Protein 3AOF (pdb70)

Nearest PDB structures (foldseek):
  3aof-assembly2_B  TM=1.000E+00  e=3.123E-62  Thermotoga maritima MSB8
  3azr-assembly2_B  TM=1.000E+00  e=1.179E-60  Thermotoga maritima MSB8
  3mmu-assembly1_A  TM=9.965E-01  e=1.047E-60  Thermotoga maritima
  3amg-assembly1_A  TM=9.993E-01  e=3.797E-58  Thermotoga maritima MSB8
  6ujf-assembly1_A  TM=9.738E-01  e=8.597E-37  Clostridioides difficile

CATH classification: 3.20.20.80

Foldseek 3Di:
DQLVLQLLQFEEFEPPLAQQPLHGCPSNDHDDLCVLVLRVVLPHQAYEYEHQQQSQFDPDPPRHGHDVVVVVVVVNCVSNVVSNHQYEYEHEPPPVCLAPVPSCLNNLLSVLLVVLQSCQPPDQSYEYESYAAREHNCDQVVLQVSVVSSVVSNCVRHPRHEYEYAGYNRGALPRLVSHDDDPVDDRYAYEGADEPVVLQQCQPPPVDPPSVVSQAPADDDPVSLVVVLVSVVVVLVSCVVNVHAYENEEYFGFPSHDPVRRLNVLLSVQVSCVVSVGHYYYPHDDHRRHQAPPVVRDGVVSNSVSRD/DQLVLQLQQAEAFEPPLAQQPLHGCPSNDHDDLCVLVVRVVLPGQAYEYEHQQQSQFDPDPVRHGHPVVLVVVVVNCVSNVVSNHQYEYEHECPPVCLVPVPVCLNSLLSVLLVVLQSCQPPDQSYEYERYAAREHNCDQVVLLVSVVSSVVSNCVRHPRHEYEYAGYNRGALPRLVSHDDDPPDDRYAYEGADEPVVLQQCQPPPPDPPNVVSQPDAADDPVNLVVVLVSVVVVLVSCVVVVHAYEHAEYFGFPSHDPVRRLNVLLSVQVSCVVSVGHYYYHHDDHRRHQAPPVVGDGVVSNSVSRD

Radius of gyration: 27.03 Å; Cα contacts (8 Å, |Δi|>4): 1223; chains: 2; bounding box: 67×54×76 Å

Secondary structure (DSSP, 8-state):
-HHHHHHHH-EEEE--SSTTSSSTTTTS----THHHHHHHHHT-SEEEE---GGGGB-SSTT-PBPHHHHHHHHHHHHHHHHTT-EEEEE----HHHHH-HHHHHHHHHHHHHHHHHHHTTS-TTEEEE--SS--TTS-HHHHHHHHHHHHHHHHHH-SSS-EEE--SGGGSSTTGGG----TT--SEEEEEE---SHHHHTTT-TTSTTGGGGTT-----HHHHHHHHHHHHHHHHHHHHHT--EEEEE----TTS-HHHHHHHHHHHHHHHHHTT-EEEES-SSSTT-SEETTTTEE-HHHHHHH-/-HHHHHHHH-EEEE--SSTTSSSTTTTS----TTHHHHHHHHT--EEEE---GGGGB-SSTT-PBPHHHHHHHHHHHHHHHHTT-EEEEE----HHHHH-HHHHHHHHHHHHHHHHHHHTTS-TTEEEE--S---TTS-HHHHHHHHHHHHHHHHTT-SSSPEEE--SGGGSSTTGGG----TT--SEEEEEEE--SHHHHTTT-TTSTTGGGGTT-----HHHHHHHHHHHHHHHHHHHHHT--EEEEEE---TTS-HHHHHHHHHHHHHHHHHTT-EEEES-SSSTT-SEETTTTEE-HHHHHHH-

InterPro domains:
  IPR001547 Glycoside hydrolase, family 5 [PF00150] (28-289)
  IPR017853 Glycoside hydrolase superfamily [SSF51445] (9-310)
  IPR018087 Glycoside hydrolase, family 5, conserved site [PS00659] (129-138)
  IPR050386 Glycosyl Hydrolase 5 (Cellulase A) [PTHR31297] (11-303)

Organism: Thermotoga maritima (strain ATCC 43589 / DSM 3109 / JCM 10099 / NBRC 100826 / MSB8) (NCBI:txid243274)

Sequence (616 aa):
DPFERNKILGRGINIGNALEAPNEGDWGVVIKDEFFDIIKEAGFSHVRIPIRWSTHAYAFPPYKIMDRFFKRVDEVINGALKRGLAVVINIHHYEELMNDPEEHKERFLALWKQIADRYKDYPETLFFEILNAPHGNLTPEKWNELLEEALKVIRSIDKKHTIIIGTAEWGGISALEKLSVPKWEKNSIVTIHYYNPFEFTHQGAEWVEGSEKWLGRKWGSPDDQKHLIEEFNFIEEWSKKNKRPIYIGEFGAYRKADLESRIKWTSFVVREMEKRRWSLAYWEFCSGFGVYDTLRKTWNKDLLEALIDPFERNKILGRGINIGNALEAPNEGDWGVVIKDEFFDIIKEAGFSHVRIPIRWSTHAYAFPPYKIMDRFFKRVDEVINGALKRGLAVVINIHHYEELMNDPEEHKERFLALWKQIADRYKDYPETLFFEILNAPHGNLTPEKWNELLEEALKVIRSIDKKHTIIIGTAEWGGISALEKLSVPKWEKNSIVTIHYYNPFEFTHQGAEWVEGSEKWLGRKWGSPDDQKHLIEEFNFIEEWSKKNKRPIYIGEFGAYRKADLESRIKWTSFVVREMEKRRWSLAYWEFCSGFGVYDTLRKTWNKDLLEALI

B-factor: mean 15.95, std 9.9, range [4.57, 65.63]

Structure (mmCIF, N/CA/C/O backbone):
data_3AOF
#
_entry.id   3AOF
#
_cell.length_a   62.696
_cell.length_b   77.946
_cell.length_c   62.959
_cell.angle_alpha   90.00
_cell.angle_beta   97.16
_cell.angle_gamma   90.00
#
_symmetry.space_group_name_H-M   'P 1 21 1'
#
loop_
_entity.id
_entity.type
_entity.pdbx_description
1 polymer Endoglucanase
2 branched beta-D-mannopyranose-(1-4)-beta-D-mannopyranose-(1-4)-beta-D-mannopyranose
3 water water
#
loop_
_atom_site.group_PDB
_atom_site.id
_atom_site.type_symbol
_atom_site.label_atom_id
_atom_site.label_alt_id
_atom_site.label_comp_id
_atom_site.label_asym_id
_atom_site.label_entity_id
_atom_site.label_seq_id
_atom_site.pdbx_PDB_ins_code
_atom_site.Cartn_x
_atom_site.Cartn_y
_atom_site.Cartn_z
_atom_site.occupancy
_atom_site.B_iso_or_equiv
_atom_site.auth_seq_id
_atom_site.auth_comp_id
_atom_site.auth_asym_id
_atom_site.auth_atom_id
_atom_site.pdbx_PDB_model_num
ATOM 1 N N . ASP A 1 4 ? -28.262 -20.681 -34.052 1.00 21.95 4 ASP A N 1
ATOM 2 C CA . ASP A 1 4 ? -27.498 -20.364 -35.255 1.00 21.09 4 ASP A CA 1
ATOM 3 C C . ASP A 1 4 ? -26.442 -19.310 -34.944 1.00 14.45 4 ASP A C 1
ATOM 4 O O . ASP A 1 4 ? -26.772 -18.146 -34.727 1.00 16.16 4 ASP A O 1
ATOM 9 N N . PRO A 1 5 ? -25.162 -19.715 -34.920 1.00 15.16 5 PRO A N 1
ATOM 10 C CA . PRO A 1 5 ? -24.114 -18.750 -34.568 1.00 13.25 5 PRO A CA 1
ATOM 11 C C . PRO A 1 5 ? -24.004 -17.604 -35.571 1.00 12.08 5 PRO A C 1
ATOM 12 O O . PRO A 1 5 ? -23.525 -16.533 -35.205 1.00 11.66 5 PRO A O 1
ATOM 16 N N . PHE A 1 6 ? -24.438 -17.813 -36.810 1.00 11.56 6 PHE A N 1
ATOM 17 C CA . PHE A 1 6 ? -24.454 -16.719 -37.773 1.00 13.01 6 PHE A CA 1
ATOM 18 C C . PHE A 1 6 ? -25.531 -15.702 -37.412 1.00 11.51 6 PHE A C 1
ATOM 19 O O . PHE A 1 6 ? -25.359 -14.500 -37.611 1.00 12.52 6 PHE A O 1
ATOM 27 N N . GLU A 1 7 ? -26.638 -16.185 -36.858 1.00 12.58 7 GLU A N 1
ATOM 28 C CA . GLU A 1 7 ? -27.679 -15.291 -36.371 1.00 12.77 7 GLU A CA 1
ATOM 29 C C . GLU A 1 7 ? -27.187 -14.540 -35.136 1.00 11.05 7 GLU A C 1
ATOM 30 O O . GLU A 1 7 ? -27.447 -13.348 -34.972 1.00 12.47 7 GLU A O 1
ATOM 36 N N . ARG A 1 8 ? -26.464 -15.243 -34.274 1.00 10.14 8 ARG A N 1
ATOM 37 C CA . ARG A 1 8 ? -25.858 -14.612 -33.108 1.00 11.72 8 ARG A CA 1
ATOM 38 C C . ARG A 1 8 ? -24.843 -13.539 -33.523 1.00 9.50 8 ARG A C 1
ATOM 39 O O . ARG A 1 8 ? -24.759 -12.482 -32.899 1.00 11.13 8 ARG A O 1
ATOM 47 N N . ASN A 1 9 ? -24.105 -13.798 -34.599 1.00 10.31 9 ASN A N 1
ATOM 48 C CA . ASN A 1 9 ? -23.127 -12.834 -35.099 1.00 10.88 9 ASN A CA 1
ATOM 49 C C . ASN A 1 9 ? -23.799 -11.569 -35.612 1.00 10.33 9 ASN A C 1
ATOM 50 O O . ASN A 1 9 ? -23.287 -10.458 -35.447 1.00 11.66 9 ASN A O 1
ATOM 55 N N . LYS A 1 10 ? -24.954 -11.744 -36.241 1.00 11.80 10 LYS A N 1
ATOM 56 C CA . LYS A 1 10 ? -25.756 -10.626 -36.710 1.00 12.18 10 LYS A CA 1
ATOM 57 C C . LYS A 1 10 ? -26.264 -9.785 -35.540 1.00 10.46 10 LYS A C 1
ATOM 58 O O . LYS A 1 10 ? -26.229 -8.554 -35.586 1.00 12.40 10 LYS A O 1
ATOM 64 N N . ILE A 1 11 ? -26.722 -10.453 -34.487 1.00 12.43 11 ILE A N 1
ATOM 65 C CA . ILE A 1 11 ? -27.172 -9.761 -33.283 1.00 13.81 11 ILE A CA 1
ATOM 66 C C . ILE A 1 11 ? -26.031 -8.961 -32.659 1.00 13.20 11 ILE A C 1
ATOM 67 O O . ILE A 1 11 ? -26.214 -7.834 -32.185 1.00 13.48 11 ILE A O 1
ATOM 72 N N . LEU A 1 12 ? -24.841 -9.546 -32.675 1.00 11.88 12 LEU A N 1
ATOM 73 C CA . LEU A 1 12 ? -23.672 -8.888 -32.126 1.00 13.19 12 LEU A CA 1
ATOM 74 C C . LEU A 1 12 ? -23.438 -7.547 -32.833 1.00 8.90 12 LEU A C 1
ATOM 75 O O . LEU A 1 12 ? -23.333 -6.508 -32.186 1.00 11.54 12 LEU A O 1
ATOM 80 N N . GLY A 1 13 ? -23.385 -7.575 -34.162 1.00 9.68 13 GLY A N 1
ATOM 81 C CA . GLY A 1 13 ? -23.311 -6.361 -34.959 1.00 11.50 13 GLY A CA 1
ATOM 82 C C . GLY A 1 13 ? -22.099 -5.494 -34.678 1.00 8.98 13 GLY A C 1
ATOM 83 O O . GLY A 1 13 ? -21.009 -5.999 -34.403 1.00 11.38 13 GLY A O 1
ATOM 84 N N . ARG A 1 14 ? -22.285 -4.180 -34.761 1.00 9.53 14 ARG A N 1
ATOM 85 C CA . ARG A 1 14 ? -21.210 -3.227 -34.511 1.00 9.57 14 ARG A CA 1
ATOM 86 C C . ARG A 1 14 ? -21.130 -2.876 -33.040 1.00 9.83 14 ARG A C 1
ATOM 87 O O . ARG A 1 14 ? -22.140 -2.612 -32.380 1.00 9.95 14 ARG A O 1
ATOM 95 N N . GLY A 1 15 ? -19.909 -2.860 -32.531 1.00 8.56 15 GLY A N 1
ATOM 96 C CA . GLY A 1 15 ? -19.688 -2.601 -31.131 1.00 8.83 15 GLY A CA 1
ATOM 97 C C . GLY A 1 15 ? -18.490 -1.724 -30.890 1.00 7.50 15 GLY A C 1
ATOM 98 O O . GLY A 1 15 ? -17.802 -1.262 -31.812 1.00 8.19 15 GLY A O 1
ATOM 99 N N . ILE A 1 16 ? -18.235 -1.494 -29.617 1.00 8.09 16 ILE A N 1
ATOM 100 C CA . ILE A 1 16 ? -17.057 -0.760 -29.229 1.00 10.43 16 ILE A CA 1
ATOM 101 C C . ILE A 1 16 ? -16.495 -1.365 -27.952 1.00 7.45 16 ILE A C 1
ATOM 102 O O . ILE A 1 16 ? -17.225 -1.822 -27.070 1.00 7.33 16 ILE A O 1
ATOM 107 N N . ASN A 1 17 ? -15.173 -1.412 -27.902 1.00 7.01 17 ASN A N 1
ATOM 108 C CA . ASN A 1 17 ? -14.447 -1.851 -26.722 1.00 6.95 17 ASN A CA 1
ATOM 109 C C . ASN A 1 17 ? -14.393 -0.742 -25.697 1.00 8.23 17 ASN A C 1
ATOM 110 O O . ASN A 1 17 ? -14.046 0.392 -26.027 1.00 8.17 17 ASN A O 1
ATOM 115 N N . ILE A 1 18 ? -14.704 -1.072 -24.452 1.00 7.02 18 ILE A N 1
ATOM 116 C CA . ILE A 1 18 ? -14.435 -0.153 -23.362 1.00 7.49 18 ILE A CA 1
ATOM 117 C C . ILE A 1 18 ? -13.167 -0.667 -22.720 1.00 7.88 18 ILE A C 1
ATOM 118 O O . ILE A 1 18 ? -13.198 -1.510 -21.818 1.00 8.30 18 ILE A O 1
ATOM 123 N N . GLY A 1 19 ? -12.050 -0.188 -23.253 1.00 8.00 19 GLY A N 1
ATOM 124 C CA . GLY A 1 19 ? -10.733 -0.642 -22.863 1.00 8.22 19 GLY A CA 1
ATOM 125 C C . GLY A 1 19 ? -10.012 0.338 -21.960 1.00 9.00 19 GLY A C 1
ATOM 126 O O . GLY A 1 19 ? -10.550 1.384 -21.588 1.00 8.29 19 GLY A O 1
ATOM 127 N N . ASN A 1 20 ? -8.784 -0.024 -21.599 1.00 7.85 20 ASN A N 1
ATOM 128 C CA . ASN A 1 20 ? -8.016 0.697 -20.585 1.00 8.14 20 ASN A CA 1
ATOM 129 C C . ASN A 1 20 ? -8.807 0.826 -19.294 1.00 8.14 20 ASN A C 1
ATOM 130 O O . ASN A 1 20 ? -8.698 1.823 -18.567 1.00 8.78 20 ASN A O 1
ATOM 135 N N . ALA A 1 21 ? -9.591 -0.217 -19.016 1.00 7.77 21 ALA A N 1
ATOM 136 C CA . ALA A 1 21 ? -10.518 -0.247 -17.896 1.00 7.23 21 ALA A CA 1
ATOM 137 C C . ALA A 1 21 ? -10.297 -1.515 -17.065 1.00 7.14 21 ALA A C 1
ATOM 138 O O . ALA A 1 21 ? -9.334 -1.584 -16.300 1.00 8.07 21 ALA A O 1
ATOM 140 N N . LEU A 1 22 ? -11.160 -2.517 -17.220 1.00 6.54 22 LEU A N 1
ATOM 141 C CA . LEU A 1 22 ? -11.093 -3.725 -16.388 1.00 6.78 22 LEU A CA 1
ATOM 142 C C . LEU A 1 22 ? -9.963 -4.685 -16.745 1.00 6.51 22 LEU A C 1
ATOM 143 O O . LEU A 1 22 ? -9.757 -5.672 -16.031 1.00 7.25 22 LEU A O 1
ATOM 148 N N . GLU A 1 23 ? -9.230 -4.403 -17.822 1.00 6.34 23 GLU A N 1
ATOM 149 C CA . GLU A 1 23 ? -8.094 -5.241 -18.196 1.00 6.77 23 GLU A CA 1
ATOM 150 C C . GLU A 1 23 ? -6.761 -4.685 -17.695 1.00 7.32 23 GLU A C 1
ATOM 151 O O . GLU A 1 23 ? -5.729 -5.327 -17.845 1.00 7.55 23 GLU A O 1
ATOM 157 N N . ALA A 1 24 ? -6.792 -3.504 -17.083 1.00 7.60 24 ALA A N 1
ATOM 158 C CA . ALA A 1 24 ? -5.640 -3.010 -16.335 1.00 7.90 24 ALA A CA 1
ATOM 159 C C . ALA A 1 24 ? -5.517 -3.847 -15.058 1.00 9.72 24 ALA A C 1
ATOM 160 O O . ALA A 1 24 ? -6.413 -4.628 -14.745 1.00 10.80 24 ALA A O 1
ATOM 162 N N . PRO A 1 25 ? -4.413 -3.696 -14.304 1.00 9.90 25 PRO A N 1
ATOM 163 C CA . PRO A 1 25 ? -4.329 -4.463 -13.057 1.00 10.38 25 PRO A CA 1
ATOM 164 C C . PRO A 1 25 ? -5.497 -4.141 -12.123 1.00 11.04 25 PRO A C 1
ATOM 165 O O . PRO A 1 25 ? -6.049 -5.040 -11.480 1.00 16.08 25 PRO A O 1
ATOM 169 N N . ASN A 1 26 ? -5.861 -2.869 -12.047 1.00 13.21 26 ASN A N 1
ATOM 170 C CA . ASN A 1 26 ? -7.057 -2.460 -11.337 1.00 15.42 26 ASN A CA 1
ATOM 171 C C . ASN A 1 26 ? -7.797 -1.424 -12.167 1.00 13.10 26 ASN A C 1
ATOM 172 O O . ASN A 1 26 ? -7.180 -0.605 -12.847 1.00 13.96 26 ASN A O 1
ATOM 177 N N . GLU A 1 27 ? -9.122 -1.469 -12.116 1.00 11.84 27 GLU A N 1
ATOM 178 C CA . GLU A 1 27 ? -9.929 -0.557 -12.914 1.00 10.24 27 GLU A CA 1
ATOM 179 C C . GLU A 1 27 ? -9.581 0.894 -12.598 1.00 11.77 27 GLU A C 1
ATOM 180 O O . GLU A 1 27 ? -9.573 1.307 -11.431 1.00 14.88 27 GLU A O 1
ATOM 186 N N . GLY A 1 28 ? -9.297 1.663 -13.643 1.00 12.64 28 GLY A N 1
ATOM 187 C CA . GLY A 1 28 ? -8.911 3.054 -13.496 1.00 12.62 28 GLY A CA 1
ATOM 188 C C . GLY A 1 28 ? -7.413 3.284 -13.615 1.00 12.78 28 GLY A C 1
ATOM 189 O O . GLY A 1 28 ? -6.981 4.397 -13.930 1.00 15.15 28 GLY A O 1
ATOM 190 N N . ASP A 1 29 ? -6.626 2.236 -13.373 1.00 12.61 29 ASP A N 1
ATOM 191 C CA . ASP A 1 29 ? -5.166 2.338 -13.459 1.00 15.84 29 ASP A CA 1
ATOM 192 C C . ASP A 1 29 ? -4.720 2.848 -14.822 1.00 15.26 29 ASP A C 1
ATOM 193 O O . ASP A 1 29 ? -3.734 3.577 -14.933 1.00 17.22 29 ASP A O 1
ATOM 198 N N . TRP A 1 30 ? -5.438 2.455 -15.869 1.00 12.82 30 TRP A N 1
ATOM 199 C CA . TRP A 1 30 ? -5.050 2.830 -17.219 1.00 11.54 30 TRP A CA 1
ATOM 200 C C . TRP A 1 30 ? -5.930 3.940 -17.786 1.00 10.90 30 TRP A C 1
ATOM 201 O O . TRP A 1 30 ? -5.918 4.194 -18.985 1.00 13.02 30 TRP A O 1
ATOM 212 N N . GLY A 1 31 ? -6.680 4.604 -16.911 1.00 11.44 31 GLY A N 1
ATOM 213 C CA . GLY A 1 31 ? -7.337 5.843 -17.282 1.00 14.75 31 GLY A CA 1
ATOM 214 C C . GLY A 1 31 ? -8.843 5.798 -17.426 1.00 14.10 31 GLY A C 1
ATOM 215 O O . GLY A 1 31 ? -9.487 6.842 -17.476 1.00 16.28 31 GLY A O 1
ATOM 216 N N . VAL A 1 32 ? -9.416 4.601 -17.489 1.00 11.46 32 VAL A N 1
ATOM 217 C CA . VAL A 1 32 ? -10.851 4.485 -17.698 1.00 10.31 32 VAL A CA 1
ATOM 218 C C . VAL A 1 32 ? -11.539 3.674 -16.613 1.00 8.76 32 VAL A C 1
ATOM 219 O O . VAL A 1 32 ? -11.111 2.565 -16.277 1.00 10.98 32 VAL A O 1
ATOM 223 N N . VAL A 1 33 ? -12.607 4.248 -16.069 1.00 10.18 33 VAL A N 1
ATOM 224 C CA . VAL A 1 33 ? -13.531 3.527 -15.212 1.00 11.85 33 VAL A CA 1
ATOM 225 C C . VAL A 1 33 ? -14.846 3.434 -15.970 1.00 11.13 33 VAL A C 1
ATOM 226 O O . VAL A 1 33 ? -15.315 4.426 -16.525 1.00 11.40 33 VAL A O 1
ATOM 230 N N . ILE A 1 34 ? -15.440 2.248 -16.014 1.00 8.73 34 ILE A N 1
ATOM 231 C CA . ILE A 1 34 ? -16.651 2.051 -16.805 1.00 9.75 34 ILE A CA 1
ATOM 232 C C . ILE A 1 34 ? -17.877 2.637 -16.121 1.00 12.07 34 ILE A C 1
ATOM 233 O O . ILE A 1 34 ? -18.497 2.004 -15.266 1.00 12.84 34 ILE A O 1
ATOM 238 N N . LYS A 1 35 ? -18.228 3.850 -16.527 1.00 10.46 35 LYS A N 1
ATOM 239 C CA . LYS A 1 35 ? -19.366 4.551 -15.960 1.00 11.55 35 LYS A CA 1
ATOM 240 C C . LYS A 1 35 ? -20.648 4.014 -16.560 1.00 10.17 35 LYS A C 1
ATOM 241 O O . LYS A 1 35 ? -20.719 3.731 -17.756 1.00 11.17 35 LYS A O 1
ATOM 247 N N . ASP A 1 36 ? -21.672 3.889 -15.726 1.00 11.96 36 ASP A N 1
ATOM 248 C CA . ASP A 1 36 ? -22.957 3.373 -16.165 1.00 12.07 36 ASP A CA 1
ATOM 249 C C . ASP A 1 36 ? -23.514 4.168 -17.350 1.00 12.56 36 ASP A C 1
ATOM 250 O O . ASP A 1 36 ? -24.113 3.600 -18.263 1.00 11.88 36 ASP A O 1
ATOM 255 N N . GLU A 1 37 ? -23.310 5.483 -17.344 1.00 13.88 37 GLU A N 1
ATOM 256 C CA . GLU A 1 37 ? -23.852 6.317 -18.410 1.00 13.55 37 GLU A CA 1
ATOM 257 C C . GLU A 1 37 ? -23.198 6.054 -19.765 1.00 13.79 37 GLU A C 1
ATOM 258 O O . GLU A 1 37 ? -23.777 6.369 -20.803 1.00 12.94 37 GLU A O 1
ATOM 264 N N . PHE A 1 38 ? -22.002 5.468 -19.760 1.00 10.32 38 PHE A N 1
ATOM 265 C CA . PHE A 1 38 ? -21.364 5.085 -21.015 1.00 10.64 38 PHE A CA 1
ATOM 266 C C . PHE A 1 38 ? -22.299 4.216 -21.850 1.00 9.74 38 PHE A C 1
ATOM 267 O O . PHE A 1 38 ? -22.278 4.280 -23.079 1.00 10.54 38 PHE A O 1
ATOM 275 N N . PHE A 1 39 ? -23.111 3.388 -21.196 1.00 9.70 39 PHE A N 1
ATOM 276 C CA . PHE A 1 39 ? -23.994 2.501 -21.941 1.00 9.23 39 PHE A CA 1
ATOM 277 C C . PHE A 1 39 ? -25.126 3.252 -22.640 1.00 10.22 39 PHE A C 1
ATOM 278 O O . PHE A 1 39 ? -25.553 2.863 -23.722 1.00 10.04 39 PHE A O 1
ATOM 286 N N . ASP A 1 40 ? -25.605 4.330 -22.027 1.00 10.61 40 ASP A N 1
ATOM 287 C CA . ASP A 1 40 ? -26.558 5.200 -22.707 1.00 11.65 40 ASP A CA 1
ATOM 288 C C . ASP A 1 40 ? -25.907 5.857 -23.917 1.00 10.98 40 ASP A C 1
ATOM 289 O O . ASP A 1 40 ? -26.483 5.882 -25.003 1.00 11.52 40 ASP A O 1
ATOM 294 N N . ILE A 1 41 ? -24.702 6.381 -23.719 1.00 10.93 41 ILE A N 1
ATOM 295 C CA . ILE A 1 41 ? -23.987 7.075 -24.783 1.00 11.89 41 ILE A CA 1
ATOM 296 C C . ILE A 1 41 ? -23.756 6.150 -25.979 1.00 11.77 41 ILE A C 1
ATOM 297 O O . ILE A 1 41 ? -23.986 6.521 -27.126 1.00 11.24 41 ILE A O 1
ATOM 302 N N . ILE A 1 42 ? -23.310 4.935 -25.698 1.00 10.46 42 ILE A N 1
ATOM 303 C CA . ILE A 1 42 ? -22.973 3.981 -26.745 1.00 10.55 42 ILE A CA 1
ATOM 304 C C . ILE A 1 42 ? -24.219 3.455 -27.470 1.00 9.54 42 ILE A C 1
ATOM 305 O O . ILE A 1 42 ? -24.248 3.367 -28.700 1.00 10.32 42 ILE A O 1
ATOM 310 N N . LYS A 1 43 ? -25.267 3.132 -26.719 1.00 10.08 43 LYS A N 1
ATOM 311 C CA . LYS A 1 43 ? -26.499 2.679 -27.349 1.00 11.32 43 LYS A CA 1
ATOM 312 C C . LYS A 1 43 ? -27.128 3.783 -28.201 1.00 11.52 43 LYS A C 1
ATOM 313 O O . LYS A 1 43 ? -27.582 3.531 -29.321 1.00 11.78 43 LYS A O 1
ATOM 319 N N . GLU A 1 44 ? -27.153 5.001 -27.675 1.00 11.81 44 GLU A N 1
ATOM 320 C CA . GLU A 1 44 ? -27.779 6.104 -28.392 1.00 12.02 44 GLU A CA 1
ATOM 321 C C . GLU A 1 44 ? -27.051 6.423 -29.695 1.00 13.79 44 GLU A C 1
ATOM 322 O O . GLU A 1 44 ? -27.666 6.861 -30.662 1.00 14.67 44 GLU A O 1
ATOM 328 N N . ALA A 1 45 ? -25.743 6.181 -29.720 1.00 12.47 45 ALA A N 1
ATOM 329 C CA . ALA A 1 45 ? -24.934 6.444 -30.910 1.00 14.35 45 ALA A CA 1
ATOM 330 C C . ALA A 1 45 ? -25.162 5.403 -32.004 1.00 14.73 45 ALA A C 1
ATOM 331 O O . ALA A 1 45 ? -24.745 5.598 -33.148 1.00 16.32 45 ALA A O 1
ATOM 333 N N . GLY A 1 46 ? -25.805 4.293 -31.655 1.00 12.64 46 GLY A N 1
ATOM 334 C CA . GLY A 1 46 ? -26.203 3.319 -32.654 1.00 12.68 46 GLY A CA 1
ATOM 335 C C . GLY A 1 46 ? -25.490 1.981 -32.602 1.00 11.73 46 GLY A C 1
ATOM 336 O O . GLY A 1 46 ? -25.733 1.124 -33.445 1.00 12.46 46 GLY A O 1
ATOM 337 N N . PHE A 1 47 ? -24.615 1.787 -31.620 1.00 10.38 47 PHE A N 1
ATOM 338 C CA . PHE A 1 47 ? -23.905 0.513 -31.484 1.00 10.03 47 PHE A CA 1
ATOM 339 C C . PHE A 1 47 ? -24.824 -0.589 -30.978 1.00 8.83 47 PHE A C 1
ATOM 340 O O . PHE A 1 47 ? -25.758 -0.330 -30.219 1.00 10.45 47 PHE A O 1
ATOM 348 N N . SER A 1 48 ? -24.553 -1.815 -31.412 1.00 8.74 48 SER A N 1
ATOM 349 C CA . SER A 1 48 ? -25.299 -2.987 -30.971 1.00 9.94 48 SER A CA 1
ATOM 350 C C . SER A 1 48 ? -24.698 -3.670 -29.743 1.00 8.49 48 SER A C 1
ATOM 351 O O . SER A 1 48 ? -25.405 -4.354 -29.012 1.00 8.44 48 SER A O 1
ATOM 354 N N . HIS A 1 49 ? -23.396 -3.518 -29.526 1.00 7.93 49 HIS A N 1
ATOM 355 C CA . HIS A 1 49 ? -22.749 -4.219 -28.420 1.00 7.59 49 HIS A CA 1
ATOM 356 C C . HIS A 1 49 ? -21.564 -3.473 -27.841 1.00 6.83 49 HIS A C 1
ATOM 357 O O . HIS A 1 49 ? -21.064 -2.514 -28.430 1.00 8.04 49 HIS A O 1
ATOM 364 N N . VAL A 1 50 ? -21.148 -3.908 -26.659 1.00 6.84 50 VAL A N 1
ATOM 365 C CA . VAL A 1 50 ? -19.872 -3.496 -26.094 1.00 7.19 50 VAL A CA 1
ATOM 366 C C . VAL A 1 50 ? -19.025 -4.724 -25.843 1.00 6.26 50 VAL A C 1
ATOM 367 O O . VAL A 1 50 ? -19.546 -5.786 -25.487 1.00 7.17 50 VAL A O 1
ATOM 371 N N . ARG A 1 51 ? -17.721 -4.577 -26.059 1.00 6.13 51 ARG A N 1
ATOM 372 C CA . ARG A 1 51 ? -16.757 -5.594 -25.657 1.00 6.24 51 ARG A CA 1
ATOM 373 C C . ARG A 1 51 ? -16.039 -5.082 -24.424 1.00 6.00 51 ARG A C 1
ATOM 374 O O . ARG A 1 51 ? -15.578 -3.931 -24.385 1.00 6.47 51 ARG A O 1
ATOM 382 N N . ILE A 1 52 ? -15.964 -5.940 -23.412 1.00 6.19 52 ILE A N 1
ATOM 383 C CA . ILE A 1 52 ? -15.396 -5.587 -22.120 1.00 6.42 52 ILE A CA 1
ATOM 384 C C . ILE A 1 52 ? -14.185 -6.470 -21.821 1.00 6.78 52 ILE A C 1
ATOM 385 O O . ILE A 1 52 ? -14.342 -7.600 -21.351 1.00 6.82 52 ILE A O 1
ATOM 390 N N . PRO A 1 53 ? -12.976 -5.968 -22.108 1.00 6.03 53 PRO A N 1
ATOM 391 C CA . PRO A 1 53 ? -11.769 -6.699 -21.704 1.00 6.28 53 PRO A CA 1
ATOM 392 C C . PRO A 1 53 ? -11.679 -6.802 -20.186 1.00 5.73 53 PRO A C 1
ATOM 393 O O . PRO A 1 53 ? -11.871 -5.802 -19.499 1.00 7.19 53 PRO A O 1
ATOM 397 N N . ILE A 1 54 ? -11.385 -7.991 -19.667 1.00 5.96 54 ILE A N 1
ATOM 398 C CA . ILE A 1 54 ? -11.372 -8.202 -18.218 1.00 6.57 54 ILE A CA 1
ATOM 399 C C . ILE A 1 54 ? -10.152 -9.021 -17.802 1.00 6.07 54 ILE A C 1
ATOM 400 O O . ILE A 1 54 ? -9.974 -10.154 -18.264 1.00 6.58 54 ILE A O 1
ATOM 405 N N . ARG A 1 55 ? -9.318 -8.457 -16.931 1.00 6.02 55 ARG A N 1
ATOM 406 C CA . ARG A 1 55 ? -8.167 -9.194 -16.420 1.00 6.35 55 ARG A CA 1
ATOM 407 C C . ARG A 1 55 ? -8.525 -10.011 -15.178 1.00 6.51 55 ARG A C 1
ATOM 408 O O . ARG A 1 55 ? -8.113 -9.692 -14.058 1.00 7.55 55 ARG A O 1
ATOM 416 N N . TRP A 1 56 ? -9.291 -11.078 -15.371 1.00 5.96 56 TRP A N 1
ATOM 417 C CA . TRP A 1 56 ? -9.723 -11.906 -14.254 1.00 6.31 56 TRP A CA 1
ATOM 418 C C . TRP A 1 56 ? -8.545 -12.452 -13.465 1.00 6.54 56 TRP A C 1
ATOM 419 O O . TRP A 1 56 ? -8.659 -12.678 -12.265 1.00 6.75 56 TRP A O 1
ATOM 430 N N . SER A 1 57 ? -7.425 -12.690 -14.136 1.00 6.13 57 SER A N 1
ATOM 431 C CA . SER A 1 57 ? -6.306 -13.392 -13.514 1.00 7.27 57 SER A CA 1
ATOM 432 C C . SER A 1 57 ? -5.704 -12.654 -12.322 1.00 7.87 57 SER A C 1
ATOM 433 O O . SER A 1 57 ? -5.117 -13.283 -11.446 1.00 9.96 57 SER A O 1
ATOM 436 N N . THR A 1 58 ? -5.816 -11.333 -12.279 1.00 6.47 58 THR A N 1
ATOM 437 C CA . THR A 1 58 ? -5.290 -10.605 -11.137 1.00 8.98 58 THR A CA 1
ATOM 438 C C . THR A 1 58 ? -6.312 -10.516 -10.000 1.00 8.22 58 THR A C 1
ATOM 439 O O . THR A 1 58 ? -6.003 -10.012 -8.924 1.00 10.90 58 THR A O 1
ATOM 443 N N . HIS A 1 59 ? -7.515 -11.032 -10.236 1.00 6.89 59 HIS A N 1
ATOM 444 C CA . HIS A 1 59 ? -8.600 -10.959 -9.260 1.00 7.85 59 HIS A CA 1
ATOM 445 C C . HIS A 1 59 ? -9.105 -12.335 -8.856 1.00 6.94 59 HIS A C 1
ATOM 446 O O . HIS A 1 59 ? -10.273 -12.512 -8.535 1.00 7.83 59 HIS A O 1
ATOM 453 N N . ALA A 1 60 ? -8.202 -13.302 -8.882 1.00 7.42 60 ALA A N 1
ATOM 454 C CA . ALA A 1 60 ? -8.509 -14.666 -8.471 1.00 6.78 60 ALA A CA 1
ATOM 455 C C . ALA A 1 60 ? -7.299 -15.200 -7.726 1.00 7.53 60 ALA A C 1
ATOM 456 O O . ALA A 1 60 ? -6.160 -14.838 -8.034 1.00 7.13 60 ALA A O 1
ATOM 458 N N . TYR A 1 61 ? -7.523 -16.067 -6.749 1.00 6.91 61 TYR A N 1
ATOM 459 C CA . TYR A 1 61 ? -6.387 -16.618 -6.017 1.00 7.06 61 TYR A CA 1
ATOM 460 C C . TYR A 1 61 ? -5.473 -17.465 -6.900 1.00 7.68 61 TYR A C 1
ATOM 461 O O . TYR A 1 61 ? -5.902 -18.036 -7.921 1.00 7.70 61 TYR A O 1
ATOM 470 N N . ALA A 1 62 ? -4.209 -17.532 -6.494 1.00 7.87 62 ALA A N 1
ATOM 471 C CA . ALA A 1 62 ? -3.177 -18.217 -7.250 1.00 8.69 62 ALA A CA 1
ATOM 472 C C . ALA A 1 62 ? -3.132 -19.705 -6.937 1.00 9.77 62 ALA A C 1
ATOM 473 O O . ALA A 1 62 ? -2.465 -20.470 -7.630 1.00 12.28 62 ALA A O 1
ATOM 475 N N . PHE A 1 63 ? -3.851 -20.107 -5.897 1.00 10.30 63 PHE A N 1
ATOM 476 C CA . PHE A 1 63 ? -3.835 -21.485 -5.419 1.00 9.62 63 PHE A CA 1
ATOM 477 C C . PHE A 1 63 ? -5.224 -22.091 -5.584 1.00 11.11 63 PHE A C 1
ATOM 478 O O . PHE A 1 63 ? -6.217 -21.372 -5.554 1.00 9.15 63 PHE A O 1
ATOM 486 N N . PRO A 1 64 ? -5.306 -23.420 -5.757 1.00 11.24 64 PRO A N 1
ATOM 487 C CA . PRO A 1 64 ? -6.618 -24.044 -5.975 1.00 11.39 64 PRO A CA 1
ATOM 488 C C . PRO A 1 64 ? -7.579 -23.749 -4.824 1.00 11.70 64 PRO A C 1
ATOM 489 O O . PRO A 1 64 ? -7.130 -23.715 -3.675 1.00 13.12 64 PRO A O 1
ATOM 493 N N . PRO A 1 65 ? -8.882 -23.572 -5.112 1.00 12.48 65 PRO A N 1
ATOM 494 C CA . PRO A 1 65 ? -9.527 -23.719 -6.422 1.00 11.84 65 PRO A CA 1
ATOM 495 C C . PRO A 1 65 ? -9.519 -22.445 -7.271 1.00 11.64 65 PRO A C 1
ATOM 496 O O . PRO A 1 65 ? -10.376 -22.305 -8.142 1.00 11.77 65 PRO A O 1
ATOM 500 N N . TYR A 1 66 ? -8.575 -21.542 -7.019 1.00 9.15 66 TYR A N 1
ATOM 501 C CA . TYR A 1 66 ? -8.377 -20.355 -7.850 1.00 7.91 66 TYR A CA 1
ATOM 502 C C . TYR A 1 66 ? -9.636 -19.491 -7.873 1.00 7.66 66 TYR A C 1
ATOM 503 O O . TYR A 1 66 ? -10.055 -19.002 -8.926 1.00 7.75 66 TYR A O 1
ATOM 512 N N . LYS A 1 67 ? -10.230 -19.295 -6.705 1.00 8.14 67 LYS A N 1
ATOM 513 C CA . LYS A 1 67 ? -11.484 -18.574 -6.596 1.00 8.86 67 LYS A CA 1
ATOM 514 C C . LYS A 1 67 ? -11.347 -17.118 -7.025 1.00 6.92 67 LYS A C 1
ATOM 515 O O . LYS A 1 67 ? -10.440 -16.414 -6.586 1.00 7.83 67 LYS A O 1
ATOM 521 N N . ILE A 1 68 ? -12.266 -16.672 -7.870 1.00 7.42 68 ILE A N 1
ATOM 522 C CA . ILE A 1 68 ? -12.360 -15.268 -8.230 1.00 7.61 68 ILE A CA 1
ATOM 523 C C . ILE A 1 68 ? -12.849 -14.485 -7.018 1.00 7.82 68 ILE A C 1
ATOM 524 O O . ILE A 1 68 ? -13.757 -14.919 -6.303 1.00 9.78 68 ILE A O 1
ATOM 529 N N . MET A 1 69 ? -12.237 -13.333 -6.777 1.00 7.55 69 MET A N 1
ATOM 530 C CA . MET A 1 69 ? -12.549 -12.536 -5.598 1.00 7.28 69 MET A CA 1
ATOM 531 C C . MET A 1 69 ? -13.922 -11.877 -5.686 1.00 8.69 69 MET A C 1
ATOM 532 O O . MET A 1 69 ? -14.351 -11.446 -6.762 1.00 8.19 69 MET A O 1
ATOM 537 N N . ASP A 1 70 ? -14.613 -11.826 -4.551 1.00 8.14 70 ASP A N 1
ATOM 538 C CA . ASP A 1 70 ? -16.024 -11.441 -4.500 1.00 9.04 70 ASP A CA 1
ATOM 539 C C . ASP A 1 70 ? -16.313 -10.049 -5.050 1.00 9.21 70 ASP A C 1
ATOM 540 O O . ASP A 1 70 ? -17.264 -9.857 -5.821 1.00 10.44 70 ASP A O 1
ATOM 545 N N . ARG A 1 71 ? -15.532 -9.069 -4.612 1.00 9.83 71 ARG A N 1
ATOM 546 C CA . ARG A 1 71 ? -15.791 -7.689 -4.993 1.00 11.86 71 ARG A CA 1
ATOM 547 C C . ARG A 1 71 ? -15.641 -7.510 -6.503 1.00 9.65 71 ARG A C 1
ATOM 548 O O . ARG A 1 71 ? -16.434 -6.805 -7.136 1.00 9.93 71 ARG A O 1
ATOM 556 N N . PHE A 1 72 ? -14.638 -8.161 -7.080 1.00 9.12 72 PHE A N 1
ATOM 557 C CA . PHE A 1 72 ? -14.433 -8.064 -8.516 1.00 8.20 72 PHE A CA 1
ATOM 558 C C . PHE A 1 72 ? -15.571 -8.728 -9.289 1.00 8.70 72 PHE A C 1
ATOM 559 O O . PHE A 1 72 ? -16.045 -8.178 -10.284 1.00 8.41 72 PHE A O 1
ATOM 567 N N . PHE A 1 73 ? -16.007 -9.901 -8.843 1.00 7.94 73 PHE A N 1
ATOM 568 C CA . PHE A 1 73 ? -17.123 -10.575 -9.505 1.00 8.51 73 PHE A CA 1
ATOM 569 C C . PHE A 1 73 ? -18.345 -9.666 -9.500 1.00 9.35 73 PHE A C 1
ATOM 570 O O . PHE A 1 73 ? -19.044 -9.543 -10.510 1.00 9.87 73 PHE A O 1
ATOM 578 N N . LYS A 1 74 ? -18.604 -9.023 -8.364 1.00 8.91 74 LYS A N 1
ATOM 579 C CA . LYS A 1 74 ? -19.746 -8.130 -8.243 1.00 9.45 74 LYS A CA 1
ATOM 580 C C . LYS A 1 74 ? -19.619 -6.954 -9.211 1.00 8.76 74 LYS A C 1
ATOM 581 O O . LYS A 1 74 ? -20.610 -6.520 -9.810 1.00 10.03 74 LYS A O 1
ATOM 587 N N . ARG A 1 75 ? -18.405 -6.441 -9.370 1.00 9.56 75 ARG A N 1
ATOM 588 C CA . ARG A 1 75 ? -18.175 -5.331 -10.285 1.00 8.95 75 ARG A CA 1
ATOM 589 C C . ARG A 1 75 ? -18.450 -5.744 -11.728 1.00 8.54 75 ARG A C 1
ATOM 590 O O . ARG A 1 75 ? -19.108 -5.013 -12.475 1.00 8.66 75 ARG A O 1
ATOM 598 N N . VAL A 1 76 ? -17.962 -6.914 -12.124 1.00 8.99 76 VAL A N 1
ATOM 599 C CA . VAL A 1 76 ? -18.234 -7.400 -13.469 1.00 7.84 76 VAL A CA 1
ATOM 600 C C . VAL A 1 76 ? -19.739 -7.586 -13.692 1.00 7.68 76 VAL A C 1
ATOM 601 O O . VAL A 1 76 ? -20.268 -7.154 -14.712 1.00 8.08 76 VAL A O 1
ATOM 605 N N . ASP A 1 77 ? -20.435 -8.183 -12.728 1.00 7.93 77 ASP A N 1
ATOM 606 C CA . ASP A 1 77 ? -21.898 -8.289 -12.804 1.00 9.06 77 ASP A CA 1
ATOM 607 C C . ASP A 1 77 ? -22.524 -6.922 -13.101 1.00 8.52 77 ASP A C 1
ATOM 608 O O . ASP A 1 77 ? -23.411 -6.790 -13.946 1.00 9.25 77 ASP A O 1
ATOM 613 N N . GLU A 1 78 ? -22.080 -5.912 -12.357 1.00 9.17 78 GLU A N 1
ATOM 614 C CA . GLU A 1 78 ? -22.627 -4.561 -12.467 1.00 10.22 78 GLU A CA 1
ATOM 615 C C . GLU A 1 78 ? -22.439 -3.999 -13.875 1.00 9.04 78 GLU A C 1
ATOM 616 O O . GLU A 1 78 ? -23.340 -3.385 -14.446 1.00 10.02 78 GLU A O 1
ATOM 622 N N . VAL A 1 79 ? -21.256 -4.205 -14.434 1.00 8.34 79 VAL A N 1
ATOM 623 C CA . VAL A 1 79 ? -20.953 -3.742 -15.785 1.00 9.15 79 VAL A CA 1
ATOM 624 C C . VAL A 1 79 ? -21.805 -4.460 -16.834 1.00 8.32 79 VAL A C 1
ATOM 625 O O . VAL A 1 79 ? -22.424 -3.820 -17.685 1.00 8.68 79 VAL A O 1
ATOM 629 N N . ILE A 1 80 ? -21.840 -5.788 -16.774 1.00 7.76 80 ILE A N 1
ATOM 630 C CA . ILE A 1 80 ? -22.639 -6.558 -17.715 1.00 8.01 80 ILE A CA 1
ATOM 631 C C . ILE A 1 80 ? -24.102 -6.136 -17.658 1.00 8.30 80 ILE A C 1
ATOM 632 O O . ILE A 1 80 ? -24.729 -5.858 -18.680 1.00 9.02 80 ILE A O 1
ATOM 637 N N . ASN A 1 81 ? -24.652 -6.073 -16.453 1.00 9.08 81 ASN A N 1
ATOM 638 C CA . ASN A 1 81 ? -26.050 -5.708 -16.313 1.00 9.35 81 ASN A CA 1
ATOM 639 C C . ASN A 1 81 ? -26.333 -4.268 -16.744 1.00 9.87 81 ASN A C 1
ATOM 640 O O . ASN A 1 81 ? -27.393 -3.981 -17.302 1.00 10.29 81 ASN A O 1
ATOM 645 N N . GLY A 1 82 ? -25.373 -3.377 -16.526 1.00 9.28 82 GLY A N 1
ATOM 646 C CA . GLY A 1 82 ? -25.503 -2.010 -17.000 1.00 11.09 82 GLY A CA 1
ATOM 647 C C . GLY A 1 82 ? -25.684 -1.946 -18.507 1.00 9.16 82 GLY A C 1
ATOM 648 O O . GLY A 1 82 ? -26.507 -1.179 -19.016 1.00 9.72 82 GLY A O 1
ATOM 649 N N . ALA A 1 83 ? -24.904 -2.743 -19.229 1.00 8.56 83 ALA A N 1
ATOM 650 C CA . ALA A 1 83 ? -24.990 -2.791 -20.681 1.00 8.52 83 ALA A CA 1
ATOM 651 C C . ALA A 1 83 ? -26.298 -3.454 -21.131 1.00 9.72 83 ALA A C 1
ATOM 652 O O . ALA A 1 83 ? -26.983 -2.948 -22.022 1.00 9.59 83 ALA A O 1
ATOM 654 N N . LEU A 1 84 ? -26.649 -4.574 -20.504 1.00 9.14 84 LEU A N 1
ATOM 655 C CA . LEU A 1 84 ? -27.871 -5.287 -20.861 1.00 11.51 84 LEU A CA 1
ATOM 656 C C . LEU A 1 84 ? -29.110 -4.416 -20.651 1.00 10.31 84 LEU A C 1
ATOM 657 O O . LEU A 1 84 ? -30.089 -4.518 -21.400 1.00 11.34 84 LEU A O 1
ATOM 662 N N . LYS A 1 85 ? -29.067 -3.554 -19.643 1.00 10.05 85 LYS A N 1
ATOM 663 C CA . LYS A 1 85 ? -30.185 -2.655 -19.353 1.00 12.03 85 LYS A CA 1
ATOM 664 C C . LYS A 1 85 ? -30.545 -1.799 -20.566 1.00 11.82 85 LYS A C 1
ATOM 665 O O . LYS A 1 85 ? -31.715 -1.472 -20.780 1.00 13.27 85 LYS A O 1
ATOM 671 N N . ARG A 1 86 ? -29.539 -1.442 -21.360 1.00 11.11 86 ARG A N 1
ATOM 672 C CA . ARG A 1 86 ? -29.749 -0.580 -22.523 1.00 11.79 86 ARG A CA 1
ATOM 673 C C . ARG A 1 86 ? -30.053 -1.361 -23.792 1.00 12.49 86 ARG A C 1
ATOM 674 O O . ARG A 1 86 ? -30.213 -0.773 -24.858 1.00 14.43 86 ARG A O 1
ATOM 682 N N . GLY A 1 87 ? -30.118 -2.681 -23.691 1.00 10.42 87 GLY A N 1
ATOM 683 C CA . GLY A 1 87 ? -30.335 -3.502 -24.864 1.00 11.45 87 GLY A CA 1
ATOM 684 C C . GLY A 1 87 ? -29.084 -3.724 -25.700 1.00 11.73 87 GLY A C 1
ATOM 685 O O . GLY A 1 87 ? -29.176 -4.114 -26.862 1.00 13.60 87 GLY A O 1
ATOM 686 N N . LEU A 1 88 ? -27.917 -3.478 -25.109 1.00 10.25 88 LEU A N 1
ATOM 687 C CA . LEU A 1 88 ? -26.646 -3.801 -25.751 1.00 8.57 88 LEU A CA 1
ATOM 688 C C . LEU A 1 88 ? -26.332 -5.271 -25.546 1.00 8.38 88 LEU A C 1
ATOM 689 O O . LEU A 1 88 ? -26.535 -5.808 -24.456 1.00 9.66 88 LEU A O 1
ATOM 694 N N . ALA A 1 89 ? -25.830 -5.918 -26.589 1.00 7.98 89 ALA A N 1
ATOM 695 C CA . ALA A 1 89 ? -25.167 -7.200 -26.418 1.00 7.67 89 ALA A CA 1
ATOM 696 C C . ALA A 1 89 ? -23.808 -6.951 -25.761 1.00 7.35 89 ALA A C 1
ATOM 697 O O . ALA A 1 89 ? -23.300 -5.834 -25.777 1.00 8.02 89 ALA A O 1
ATOM 699 N N . VAL A 1 90 ? -23.235 -7.991 -25.168 1.00 7.43 90 VAL A N 1
ATOM 700 C CA . VAL A 1 90 ? -22.030 -7.837 -24.360 1.00 6.79 90 VAL A CA 1
ATOM 701 C C . VAL A 1 90 ? -21.079 -8.982 -24.631 1.00 7.31 90 VAL A C 1
ATOM 702 O O . VAL A 1 90 ? -21.488 -10.145 -24.617 1.00 7.74 90 VAL A O 1
ATOM 706 N N . VAL A 1 91 ? -19.816 -8.646 -24.871 1.00 6.82 91 VAL A N 1
ATOM 707 C CA . VAL A 1 91 ? -18.759 -9.637 -24.979 1.00 6.24 91 VAL A CA 1
ATOM 708 C C . VAL A 1 91 ? -17.861 -9.475 -23.761 1.00 6.95 91 VAL A C 1
ATOM 709 O O . VAL A 1 91 ? -17.349 -8.387 -23.495 1.00 6.99 91 VAL A O 1
ATOM 713 N N . ILE A 1 92 ? -17.683 -10.558 -23.012 1.00 5.97 92 ILE A N 1
ATOM 714 C CA . ILE A 1 92 ? -16.709 -10.587 -21.927 1.00 6.92 92 ILE A CA 1
ATOM 715 C C . ILE A 1 92 ? -15.639 -11.603 -22.274 1.00 5.70 92 ILE A C 1
ATOM 716 O O . ILE A 1 92 ? -15.891 -12.559 -23.013 1.00 7.71 92 ILE A O 1
ATOM 721 N N . ASN A 1 93 ? -14.436 -11.390 -21.754 1.00 7.15 93 ASN A N 1
ATOM 722 C CA . ASN A 1 93 ? -13.322 -12.269 -22.073 1.00 6.59 93 ASN A CA 1
ATOM 723 C C . ASN A 1 93 ? -12.401 -12.497 -20.886 1.00 6.23 93 ASN A C 1
ATOM 724 O O . ASN A 1 93 ? -12.697 -12.076 -19.765 1.00 6.57 93 ASN A O 1
ATOM 729 N N . ILE A 1 94 ? -11.302 -13.198 -21.148 1.00 5.92 94 ILE A N 1
ATOM 730 C CA . ILE A 1 94 ? -10.153 -13.203 -20.256 1.00 6.71 94 ILE A CA 1
ATOM 731 C C . ILE A 1 94 ? -9.019 -12.514 -21.009 1.00 5.92 94 ILE A C 1
ATOM 732 O O . ILE A 1 94 ? -8.599 -12.969 -22.073 1.00 7.58 94 ILE A O 1
ATOM 737 N N . HIS A 1 95 ? -8.536 -11.411 -20.451 1.00 6.25 95 HIS A N 1
ATOM 738 C CA . HIS A 1 95 ? -7.641 -10.486 -21.144 1.00 6.87 95 HIS A CA 1
ATOM 739 C C . HIS A 1 95 ? -6.383 -10.283 -20.305 1.00 7.66 95 HIS A C 1
ATOM 740 O O . HIS A 1 95 ? -6.458 -10.213 -19.075 1.00 7.19 95 HIS A O 1
ATOM 747 N N . HIS A 1 96 ? -5.222 -10.238 -20.976 1.00 6.75 96 HIS A N 1
ATOM 748 C CA . HIS A 1 96 ? -3.936 -10.028 -20.312 1.00 7.65 96 HIS A CA 1
ATOM 749 C C . HIS A 1 96 ? -3.645 -11.027 -19.196 1.00 8.65 96 HIS A C 1
ATOM 750 O O . HIS A 1 96 ? -3.149 -10.650 -18.141 1.00 9.95 96 HIS A O 1
ATOM 757 N N . TYR A 1 97 ? -3.921 -12.271 -19.489 1.00 9.17 97 TYR A N 1
ATOM 758 C CA . TYR A 1 97 ? -3.471 -13.327 -18.580 1.00 9.44 97 TYR A CA 1
ATOM 759 C C . TYR A 1 97 ? -2.049 -13.707 -18.985 1.00 8.74 97 TYR A C 1
ATOM 760 O O . TYR A 1 97 ? -1.809 -14.690 -19.693 1.00 8.62 97 TYR A O 1
ATOM 769 N N . GLU A 1 98 ? -1.090 -12.899 -18.551 1.00 9.97 98 GLU A N 1
ATOM 770 C CA . GLU A 1 98 ? 0.257 -13.019 -19.079 1.00 10.07 98 GLU A CA 1
ATOM 771 C C . GLU A 1 98 ? 0.984 -14.302 -18.677 1.00 8.12 98 GLU A C 1
ATOM 772 O O . GLU A 1 98 ? 1.736 -14.860 -19.468 1.00 9.26 98 GLU A O 1
ATOM 778 N N . GLU A 1 99 ? 0.727 -14.784 -17.465 1.00 9.44 99 GLU A N 1
ATOM 779 C CA . GLU A 1 99 ? 1.374 -16.010 -17.007 1.00 11.80 99 GLU A CA 1
ATOM 780 C C . GLU A 1 99 ? 0.988 -17.205 -17.870 1.00 9.85 99 GLU A C 1
ATOM 781 O O . GLU A 1 99 ? 1.798 -18.099 -18.106 1.00 11.36 99 GLU A O 1
ATOM 787 N N . LEU A 1 100 ? -0.261 -17.224 -18.329 1.00 9.20 100 LEU A N 1
ATOM 788 C CA . LEU A 1 100 ? -0.734 -18.303 -19.178 1.00 9.19 100 LEU A CA 1
ATOM 789 C C . LEU A 1 100 ? -0.005 -18.301 -20.523 1.00 10.26 100 LEU A C 1
ATOM 790 O O . LEU A 1 100 ? 0.291 -19.358 -21.079 1.00 10.26 100 LEU A O 1
ATOM 795 N N . MET A 1 101 ? 0.292 -17.115 -21.048 1.00 9.81 101 MET A N 1
ATOM 796 C CA . MET A 1 101 ? 1.037 -17.012 -22.298 1.00 9.75 101 MET A CA 1
ATOM 797 C C . MET A 1 101 ? 2.473 -17.497 -22.117 1.00 11.07 101 MET A C 1
ATOM 798 O O . MET A 1 101 ? 3.016 -18.177 -22.987 1.00 13.10 101 MET A O 1
ATOM 803 N N . ASN A 1 102 ? 3.071 -17.139 -20.984 1.00 11.18 102 ASN A N 1
ATOM 804 C CA . ASN A 1 102 ? 4.479 -17.440 -20.711 1.00 14.64 102 ASN A CA 1
ATOM 805 C C . ASN A 1 102 ? 4.723 -18.877 -20.248 1.00 14.49 102 ASN A C 1
ATOM 806 O O . ASN A 1 102 ? 5.785 -19.445 -20.507 1.00 16.90 102 ASN A O 1
ATOM 811 N N . ASP A 1 103 ? 3.746 -19.461 -19.561 1.00 13.16 103 ASP A N 1
ATOM 812 C CA . ASP A 1 103 ? 3.815 -20.882 -19.224 1.00 15.52 103 ASP A CA 1
ATOM 813 C C . ASP A 1 103 ? 2.430 -21.502 -19.159 1.00 13.18 103 ASP A C 1
ATOM 814 O O . ASP A 1 103 ? 1.830 -21.615 -18.085 1.00 14.30 103 ASP A O 1
ATOM 819 N N . PRO A 1 104 ? 1.910 -21.904 -20.318 1.00 13.02 104 PRO A N 1
ATOM 820 C CA . PRO A 1 104 ? 0.551 -22.453 -20.404 1.00 14.32 104 PRO A CA 1
ATOM 821 C C . PRO A 1 104 ? 0.390 -23.760 -19.631 1.00 18.01 104 PRO A C 1
ATOM 822 O O . PRO A 1 104 ? -0.717 -24.072 -19.187 1.00 17.88 104 PRO A O 1
ATOM 826 N N . GLU A 1 105 ? 1.480 -24.505 -19.473 1.00 16.18 105 GLU A N 1
ATOM 827 C CA . GLU A 1 105 ? 1.441 -25.778 -18.762 1.00 16.89 105 GLU A CA 1
ATOM 828 C C . GLU A 1 105 ? 1.089 -25.552 -17.299 1.00 13.09 105 GLU A C 1
ATOM 829 O O . GLU A 1 105 ? 0.208 -26.215 -16.747 1.00 16.69 105 GLU A O 1
ATOM 835 N N . GLU A 1 106 ? 1.771 -24.601 -16.677 1.00 11.88 106 GLU A N 1
ATOM 836 C CA . GLU A 1 106 ? 1.561 -24.302 -15.274 1.00 12.70 106 GLU A CA 1
ATOM 837 C C . GLU A 1 106 ? 0.166 -23.740 -15.013 1.00 14.64 106 GLU A C 1
ATOM 838 O O . GLU A 1 106 ? -0.433 -24.021 -13.976 1.00 16.60 106 GLU A O 1
ATOM 844 N N . HIS A 1 107 ? -0.352 -22.966 -15.964 1.00 9.94 107 HIS A N 1
ATOM 845 C CA . HIS A 1 107 ? -1.578 -22.201 -15.756 1.00 9.62 107 HIS A CA 1
ATOM 846 C C . HIS A 1 107 ? -2.832 -22.784 -16.382 1.00 8.66 107 HIS A C 1
ATOM 847 O O . HIS A 1 107 ? -3.906 -22.199 -16.269 1.00 9.72 107 HIS A O 1
ATOM 854 N N . LYS A 1 108 ? -2.707 -23.941 -17.014 1.00 9.39 108 LYS A N 1
ATOM 855 C CA . LYS A 1 108 ? -3.855 -24.568 -17.655 1.00 11.51 108 LYS A CA 1
ATOM 856 C C . LYS A 1 108 ? -5.038 -24.744 -16.707 1.00 9.50 108 LYS A C 1
ATOM 857 O O . LYS A 1 108 ? -6.154 -24.308 -16.999 1.00 9.93 108 LYS A O 1
ATOM 863 N N . GLU A 1 109 ? -4.805 -25.389 -15.572 1.00 9.68 109 GLU A N 1
ATOM 864 C CA . GLU A 1 109 ? -5.912 -25.696 -14.679 1.00 10.60 109 GLU A CA 1
ATOM 865 C C . GLU A 1 109 ? -6.498 -24.436 -14.052 1.00 8.47 109 GLU A C 1
ATOM 866 O O . GLU A 1 109 ? -7.707 -24.346 -13.848 1.00 8.78 109 GLU A O 1
ATOM 872 N N . ARG A 1 110 ? -5.661 -23.446 -13.778 1.00 8.77 110 ARG A N 1
ATOM 873 C CA . ARG A 1 110 ? -6.180 -22.187 -13.257 1.00 7.46 110 ARG A CA 1
ATOM 874 C C . ARG A 1 110 ? -7.069 -21.488 -14.286 1.00 7.17 110 ARG A C 1
ATOM 875 O O . ARG A 1 110 ? -8.157 -21.017 -13.965 1.00 7.74 110 ARG 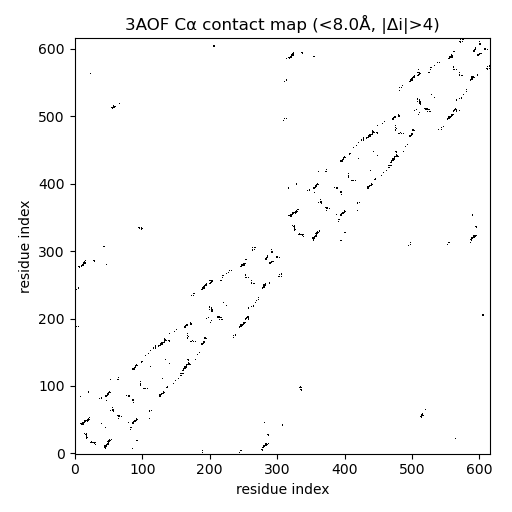A O 1
ATOM 883 N N . PHE A 1 111 ? -6.604 -21.427 -15.525 1.00 7.45 111 PHE A N 1
ATOM 884 C CA . PHE A 1 111 ? -7.398 -20.867 -16.613 1.00 7.74 111 PHE A CA 1
ATOM 885 C C . PHE A 1 111 ? -8.751 -21.577 -16.748 1.00 7.55 111 PHE A C 1
ATOM 886 O O . PHE A 1 111 ? -9.800 -20.938 -16.852 1.00 7.95 111 PHE A O 1
ATOM 894 N N . LEU A 1 112 ? -8.738 -22.904 -16.713 1.00 7.33 112 LEU A N 1
ATOM 895 C CA . LEU A 1 112 ? -9.972 -23.670 -16.814 1.00 7.49 112 LEU A CA 1
ATOM 896 C C . LEU A 1 112 ? -10.877 -23.449 -15.607 1.00 7.60 112 LEU A C 1
ATOM 897 O O . LEU A 1 112 ? -12.099 -23.469 -15.740 1.00 8.07 112 LEU A O 1
ATOM 902 N N . ALA A 1 113 ? -10.287 -23.230 -14.438 1.00 7.48 113 ALA A N 1
ATOM 903 C CA . ALA A 1 113 ? -11.064 -22.907 -13.250 1.00 7.22 113 ALA A CA 1
ATOM 904 C C . ALA A 1 113 ? -11.722 -21.535 -13.371 1.00 5.80 113 ALA A C 1
ATOM 905 O O . ALA A 1 113 ? -12.839 -21.340 -12.887 1.00 7.36 113 ALA A O 1
ATOM 907 N N . LEU A 1 114 ? -11.039 -20.589 -14.008 1.00 6.38 114 LEU A N 1
ATOM 908 C CA . LEU A 1 114 ? -11.652 -19.286 -14.240 1.00 6.89 114 LEU A CA 1
ATOM 909 C C . LEU A 1 114 ? -12.889 -19.442 -15.118 1.00 6.36 114 LEU A C 1
ATOM 910 O O . LEU A 1 114 ? -13.943 -18.894 -14.805 1.00 7.22 114 LEU A O 1
ATOM 915 N N . TRP A 1 115 ? -12.772 -20.202 -16.203 1.00 6.61 115 TRP A N 1
ATOM 916 C CA . TRP A 1 115 ? -13.922 -20.401 -17.078 1.00 6.25 115 TRP A CA 1
ATOM 917 C C . TRP A 1 115 ? -15.055 -21.173 -16.418 1.00 6.96 115 TRP A C 1
ATOM 918 O O . TRP A 1 115 ? -16.223 -20.874 -16.654 1.00 7.84 115 TRP A O 1
ATOM 929 N N . LYS A 1 116 ? -14.724 -22.144 -15.575 1.00 6.31 116 LYS A N 1
ATOM 930 C CA . LYS A 1 116 ? -15.760 -22.839 -14.824 1.00 7.73 116 LYS A CA 1
ATOM 931 C C . LYS A 1 116 ? -16.571 -21.824 -14.016 1.00 6.85 116 LYS A C 1
ATOM 932 O O . LYS A 1 116 ? -17.802 -21.825 -14.040 1.00 8.16 116 LYS A O 1
ATOM 938 N N . GLN A 1 117 ? -15.872 -20.948 -13.307 1.00 7.32 117 GLN A N 1
ATOM 939 C CA . GLN A 1 117 ? -16.533 -19.970 -12.451 1.00 6.50 117 GLN A CA 1
ATOM 940 C C . GLN A 1 117 ? -17.305 -18.913 -13.231 1.00 6.92 117 GLN A C 1
ATOM 941 O O . GLN A 1 117 ? -18.406 -18.522 -12.837 1.00 7.36 117 GLN A O 1
ATOM 947 N N . ILE A 1 118 ? -16.729 -18.437 -14.331 1.00 6.69 118 ILE A N 1
ATOM 948 C CA . ILE A 1 118 ? -17.379 -17.422 -15.148 1.00 7.29 118 ILE A CA 1
ATOM 949 C C . ILE A 1 118 ? -18.628 -18.011 -15.809 1.00 7.22 118 ILE A C 1
ATOM 950 O O . ILE A 1 118 ? -19.698 -17.400 -15.781 1.00 7.49 118 ILE A O 1
ATOM 955 N N . ALA A 1 119 ? -18.514 -19.211 -16.374 1.00 7.59 119 ALA A N 1
ATOM 956 C CA . ALA A 1 119 ? -19.680 -19.870 -16.961 1.00 7.93 119 ALA A CA 1
ATOM 957 C C . ALA A 1 119 ? -20.760 -20.114 -15.919 1.00 7.94 119 ALA A C 1
ATOM 958 O O . ALA A 1 119 ? -21.945 -19.891 -16.182 1.00 9.44 119 ALA A O 1
ATOM 960 N N . ASP A 1 120 ? -20.361 -20.574 -14.738 1.00 7.85 120 ASP A N 1
ATOM 961 C CA . ASP A 1 120 ? -21.332 -20.787 -13.662 1.00 9.45 120 ASP A CA 1
ATOM 962 C C . ASP A 1 120 ? -22.042 -19.488 -13.301 1.00 9.38 120 ASP A C 1
ATOM 963 O O . ASP A 1 120 ? -23.256 -19.473 -13.086 1.00 10.64 120 ASP A O 1
ATOM 968 N N . ARG A 1 121 ? -21.289 -18.398 -13.235 1.00 9.19 121 ARG A N 1
ATOM 969 C CA . ARG A 1 121 ? -21.841 -17.106 -12.848 1.00 8.76 121 ARG A CA 1
ATOM 970 C C . ARG A 1 121 ? -22.876 -16.625 -13.855 1.00 8.16 121 ARG A C 1
ATOM 971 O O . ARG A 1 121 ? -23.911 -16.077 -13.469 1.00 8.32 121 ARG A O 1
ATOM 979 N N . TYR A 1 122 ? -22.607 -16.832 -15.142 1.00 7.73 122 TYR A N 1
ATOM 980 C CA . TYR A 1 122 ? -23.397 -16.179 -16.189 1.00 8.40 122 TYR A CA 1
ATOM 981 C C . TYR A 1 122 ? -24.271 -17.101 -17.029 1.00 7.44 122 TYR A C 1
ATOM 982 O O . TYR A 1 122 ? -24.902 -16.650 -17.974 1.00 7.63 122 TYR A O 1
ATOM 991 N N . LYS A 1 123 ? -24.356 -18.374 -16.661 1.00 7.85 123 LYS A N 1
ATOM 992 C CA . LYS A 1 123 ? -25.057 -19.341 -17.494 1.00 8.36 123 LYS A CA 1
ATOM 993 C C . LYS A 1 123 ? -26.525 -18.987 -17.712 1.00 9.18 123 LYS A C 1
ATOM 994 O O . LYS A 1 123 ? -27.097 -19.344 -18.738 1.00 9.65 123 LYS A O 1
ATOM 1000 N N . ASP A 1 124 ? -27.142 -18.291 -16.762 1.00 8.68 124 ASP A N 1
ATOM 1001 C CA . ASP A 1 124 ? -28.552 -17.941 -16.915 1.00 8.90 124 ASP A CA 1
ATOM 1002 C C . ASP A 1 124 ? -28.763 -16.475 -17.279 1.00 9.29 124 ASP A C 1
ATOM 1003 O O . ASP A 1 124 ? -29.895 -15.996 -17.311 1.00 11.20 124 ASP A O 1
ATOM 1008 N N . TYR A 1 125 ? -27.678 -15.770 -17.588 1.00 9.00 125 TYR A N 1
ATOM 1009 C CA . TYR A 1 125 ? -27.797 -14.433 -18.168 1.00 9.54 125 TYR A CA 1
ATOM 1010 C C . TYR A 1 125 ? -28.370 -14.533 -19.588 1.00 9.33 125 TYR A C 1
ATOM 1011 O O . TYR A 1 125 ? -28.381 -15.603 -20.182 1.00 8.83 125 TYR A O 1
ATOM 1020 N N . PRO A 1 126 ? -28.854 -13.413 -20.138 1.00 10.25 126 PRO A N 1
ATOM 1021 C CA . PRO A 1 126 ? -29.464 -13.416 -21.472 1.00 10.41 126 PRO A CA 1
ATOM 1022 C C . PRO A 1 126 ? -28.557 -13.935 -22.588 1.00 11.22 126 PRO A C 1
ATOM 1023 O O . PRO A 1 126 ? -27.327 -13.914 -22.485 1.00 10.30 126 PRO A O 1
ATOM 1027 N N . GLU A 1 127 ? -29.184 -14.362 -23.676 1.00 10.70 127 GLU A N 1
ATOM 1028 C CA . GLU A 1 127 ? -28.492 -14.935 -24.828 1.00 11.96 127 GLU A CA 1
ATOM 1029 C C . GLU A 1 127 ? -27.655 -13.917 -25.590 1.00 9.99 127 GLU A C 1
ATOM 1030 O O . GLU A 1 127 ? -26.946 -14.275 -26.529 1.00 11.26 127 GLU A O 1
ATOM 1036 N N . THR A 1 128 ? -27.755 -12.649 -25.207 1.00 8.96 128 THR A N 1
ATOM 1037 C CA . THR A 1 128 ? -26.979 -11.598 -25.864 1.00 9.06 128 THR A CA 1
ATOM 1038 C C . THR A 1 128 ? -25.649 -11.326 -25.153 1.00 7.51 128 THR A C 1
ATOM 1039 O O . THR A 1 128 ? -24.948 -10.370 -25.487 1.00 8.23 128 THR A O 1
ATOM 1043 N N . LEU A 1 129 ? -25.321 -12.168 -24.175 1.00 7.80 129 LEU A N 1
ATOM 1044 C CA . LEU A 1 129 ? -23.992 -12.188 -23.566 1.00 7.37 129 LEU A CA 1
ATOM 1045 C C . LEU A 1 129 ? -23.146 -13.246 -24.271 1.00 7.52 129 LEU A C 1
ATOM 1046 O O . LEU A 1 129 ? -23.602 -14.372 -24.482 1.00 8.66 129 LEU A O 1
ATOM 1051 N N . PHE A 1 130 ? -21.923 -12.868 -24.642 1.00 6.78 130 PHE A N 1
ATOM 1052 C CA . PHE A 1 130 ? -21.011 -13.740 -25.376 1.00 6.76 130 PHE A CA 1
ATOM 1053 C C . PHE A 1 130 ? -19.761 -14.010 -24.539 1.00 6.97 130 PHE A C 1
ATOM 1054 O O . PHE A 1 130 ? -19.245 -13.104 -23.874 1.00 7.90 130 PHE A O 1
ATOM 1062 N N . PHE A 1 131 ? -19.261 -15.244 -24.588 1.00 6.72 131 PHE A N 1
ATOM 1063 C CA . PHE A 1 131 ? -18.071 -15.638 -23.835 1.00 7.23 131 PHE A CA 1
ATOM 1064 C C . PHE A 1 131 ? -16.868 -15.764 -24.764 1.00 7.58 131 PHE A C 1
ATOM 1065 O O . PHE A 1 131 ? -16.807 -16.691 -25.572 1.00 7.75 131 PHE A O 1
ATOM 1073 N N . GLU A 1 132 ? -15.901 -14.865 -24.629 1.00 6.17 132 GLU A N 1
ATOM 1074 C CA . GLU A 1 132 ? -14.706 -14.911 -25.457 1.00 6.51 132 GLU A CA 1
ATOM 1075 C C . GLU A 1 132 ? -13.570 -15.562 -24.670 1.00 6.90 132 GLU A C 1
ATOM 1076 O O . GLU A 1 132 ? -13.095 -15.004 -23.675 1.00 7.03 132 GLU A O 1
ATOM 1082 N N . ILE A 1 133 ? -13.135 -16.737 -25.128 1.00 6.40 133 ILE A N 1
ATOM 1083 C CA . ILE A 1 133 ? -12.266 -17.618 -24.343 1.00 7.64 133 ILE A CA 1
ATOM 1084 C C . ILE A 1 133 ? -10.991 -16.956 -23.835 1.00 6.43 133 ILE A C 1
ATOM 1085 O O . ILE A 1 133 ? -10.696 -17.008 -22.649 1.00 6.73 133 ILE A O 1
ATOM 1090 N N . LEU A 1 134 ? -10.228 -16.343 -24.727 1.00 6.49 134 LEU A N 1
ATOM 1091 C CA . LEU A 1 134 ? -8.935 -15.791 -24.328 1.00 6.74 134 LEU A CA 1
ATOM 1092 C C . LEU A 1 134 ? -8.471 -14.758 -25.328 1.00 6.68 134 LEU A C 1
ATOM 1093 O O . LEU A 1 134 ? -8.384 -15.033 -26.520 1.00 8.51 134 LEU A O 1
ATOM 1098 N N . ASN A 1 135 ? -8.163 -13.564 -24.845 1.00 6.85 135 ASN A N 1
ATOM 1099 C CA . ASN A 1 135 ? -7.675 -12.527 -25.727 1.00 7.69 135 ASN A CA 1
ATOM 1100 C C . ASN A 1 135 ? -6.277 -12.804 -26.257 1.00 7.82 135 ASN A C 1
ATOM 1101 O O . ASN A 1 135 ? -5.350 -13.044 -25.483 1.00 8.95 135 ASN A O 1
ATOM 1106 N N . ALA A 1 136 ? -6.149 -12.756 -27.582 1.00 9.41 136 ALA A N 1
ATOM 1107 C CA . ALA A 1 136 ? -4.856 -12.725 -28.269 1.00 11.12 136 ALA A CA 1
ATOM 1108 C C . ALA A 1 136 ? -3.769 -13.641 -27.696 1.00 11.77 136 ALA A C 1
ATOM 1109 O O . ALA A 1 136 ? -2.723 -13.166 -27.254 1.00 11.91 136 ALA A O 1
ATOM 1111 N N . PRO A 1 137 ? -4.001 -14.961 -27.722 1.00 9.69 137 PRO A N 1
ATOM 1112 C CA . PRO A 1 137 ? -2.962 -15.916 -27.313 1.00 10.41 137 PRO A CA 1
ATOM 1113 C C . PRO A 1 137 ? -1.657 -15.648 -28.058 1.00 10.20 137 PRO A C 1
ATOM 1114 O O . PRO A 1 137 ? -1.691 -15.341 -29.244 1.00 10.37 137 PRO A O 1
ATOM 1118 N N . HIS A 1 138 ? -0.529 -15.774 -27.369 1.00 10.60 138 HIS A N 1
ATOM 1119 C CA . HIS A 1 138 ? 0.771 -15.531 -27.984 1.00 11.14 138 HIS A CA 1
ATOM 1120 C C . HIS A 1 138 ? 1.887 -16.165 -27.170 1.00 12.62 138 HIS A C 1
ATOM 1121 O O . HIS A 1 138 ? 1.652 -16.762 -26.118 1.00 11.88 138 HIS A O 1
ATOM 1128 N N . GLY A 1 139 ? 3.113 -16.033 -27.664 1.00 13.92 139 GLY A N 1
ATOM 1129 C CA . GLY A 1 139 ? 4.277 -16.474 -26.917 1.00 13.50 139 GLY A CA 1
ATOM 1130 C C . GLY A 1 139 ? 4.367 -17.981 -26.828 1.00 12.79 139 GLY A C 1
ATOM 1131 O O . GLY A 1 139 ? 4.272 -18.674 -27.835 1.00 14.48 139 GLY A O 1
ATOM 1132 N N . ASN A 1 140 ? 4.554 -18.491 -25.619 1.00 12.88 140 ASN A N 1
ATOM 1133 C CA . ASN A 1 140 ? 4.667 -19.929 -25.432 1.00 14.31 140 ASN A CA 1
ATOM 1134 C C . ASN A 1 140 ? 3.333 -20.650 -25.606 1.00 12.71 140 ASN A C 1
ATOM 1135 O O . ASN A 1 140 ? 3.299 -21.867 -25.782 1.00 13.52 140 ASN A O 1
ATOM 1140 N N . LEU A 1 141 ? 2.235 -19.897 -25.564 1.00 12.26 141 LEU A N 1
ATOM 1141 C CA . LEU A 1 141 ? 0.946 -20.441 -25.973 1.00 11.04 141 LEU A CA 1
ATOM 1142 C C . LEU A 1 141 ? 0.889 -20.390 -27.497 1.00 12.17 141 LEU A C 1
ATOM 1143 O O . LEU A 1 141 ? 0.306 -19.482 -28.085 1.00 12.58 141 LEU A O 1
ATOM 1148 N N . THR A 1 142 ? 1.522 -21.377 -28.125 1.00 11.74 142 THR A N 1
ATOM 1149 C CA . THR A 1 142 ? 1.663 -21.440 -29.573 1.00 10.77 142 THR A CA 1
ATOM 1150 C C . THR A 1 142 ? 0.348 -21.799 -30.255 1.00 12.40 142 THR A C 1
ATOM 1151 O O . THR A 1 142 ? -0.590 -22.246 -29.598 1.00 11.65 142 THR A O 1
ATOM 1155 N N . PRO A 1 143 ? 0.284 -21.636 -31.584 1.00 12.14 143 PRO A N 1
ATOM 1156 C CA . PRO A 1 143 ? -0.948 -22.032 -32.269 1.00 12.59 143 PRO A CA 1
ATOM 1157 C C . PRO A 1 143 ? -1.384 -23.468 -31.970 1.00 11.82 143 PRO A C 1
ATOM 1158 O O . PRO A 1 143 ? -2.575 -23.707 -31.767 1.00 12.50 143 PRO A O 1
ATOM 1162 N N . GLU A 1 144 ? -0.455 -24.420 -31.952 1.00 12.32 144 GLU A N 1
ATOM 1163 C CA . GLU A 1 144 ? -0.848 -25.804 -31.697 1.00 13.12 144 GLU A CA 1
ATOM 1164 C C . GLU A 1 144 ? -1.291 -26.015 -30.254 1.00 12.13 144 GLU A C 1
ATOM 1165 O O . GLU A 1 144 ? -2.230 -26.766 -29.999 1.00 13.27 144 GLU A O 1
ATOM 1171 N N . LYS A 1 145 ? -0.638 -25.348 -29.310 1.00 10.61 145 LYS A N 1
ATOM 1172 C CA . LYS A 1 145 ? -1.073 -25.450 -27.922 1.00 10.86 145 LYS A CA 1
ATOM 1173 C C . LYS A 1 145 ? -2.424 -24.768 -27.703 1.00 11.01 145 LYS A C 1
ATOM 1174 O O . LYS A 1 145 ? -3.248 -25.242 -26.923 1.00 12.63 145 LYS A O 1
ATOM 1180 N N . TRP A 1 146 ? -2.654 -23.667 -28.409 1.00 10.20 146 TRP A N 1
ATOM 1181 C CA . TRP A 1 146 ? -3.933 -22.965 -28.332 1.00 8.59 146 TRP A CA 1
ATOM 1182 C C . TRP A 1 146 ? -5.078 -23.833 -28.856 1.00 10.07 146 TRP A C 1
ATOM 1183 O O . TRP A 1 146 ? -6.148 -23.874 -28.257 1.00 9.96 146 TRP A O 1
ATOM 1194 N N . ASN A 1 147 ? -4.861 -24.564 -29.944 1.00 9.72 147 ASN A N 1
ATOM 1195 C CA . ASN A 1 147 ? -5.920 -25.440 -30.434 1.00 9.80 147 ASN A CA 1
ATOM 1196 C C . ASN A 1 147 ? -6.349 -26.445 -29.370 1.00 10.52 147 ASN A C 1
ATOM 1197 O O . ASN A 1 147 ? -7.537 -26.735 -29.216 1.00 11.60 147 ASN A O 1
ATOM 1202 N N . GLU A 1 148 ? -5.380 -26.978 -28.633 1.00 11.30 148 GLU A N 1
ATOM 1203 C CA . GLU A 1 148 ? -5.687 -27.905 -27.551 1.00 12.97 148 GLU A CA 1
ATOM 1204 C C . GLU A 1 148 ? -6.368 -27.202 -26.381 1.00 9.88 148 GLU A C 1
ATOM 1205 O O . GLU A 1 148 ? -7.357 -27.694 -25.841 1.00 11.57 148 GLU A O 1
ATOM 1211 N N . LEU A 1 149 ? -5.832 -26.057 -25.983 1.00 10.19 149 LEU A N 1
ATOM 1212 C CA . LEU A 1 149 ? -6.358 -25.343 -24.827 1.00 9.95 149 LEU A CA 1
ATOM 1213 C C . LEU A 1 149 ? -7.771 -24.824 -25.064 1.00 9.86 149 LEU A C 1
ATOM 1214 O O . LEU A 1 149 ? -8.626 -24.893 -24.173 1.00 9.50 149 LEU A O 1
ATOM 1219 N N . LEU A 1 150 ? -8.021 -24.304 -26.260 1.00 8.27 150 LEU A N 1
ATOM 1220 C CA . LEU A 1 150 ? -9.335 -23.749 -26.552 1.00 9.00 150 LEU A CA 1
ATOM 1221 C C . LEU A 1 150 ? -10.378 -24.857 -26.537 1.00 8.60 150 LEU A C 1
ATOM 1222 O O . LEU A 1 150 ? -11.504 -24.634 -26.101 1.00 9.14 150 LEU A O 1
ATOM 1227 N N . GLU A 1 151 ? -10.005 -26.060 -26.973 1.00 9.90 151 GLU A N 1
ATOM 1228 C CA . GLU A 1 151 ? -10.948 -27.171 -26.905 1.00 10.68 151 GLU A CA 1
ATOM 1229 C C . GLU A 1 151 ? -11.236 -27.555 -25.455 1.00 10.21 151 GLU A C 1
ATOM 1230 O O . GLU A 1 151 ? -12.368 -27.863 -25.108 1.00 9.27 151 GLU A O 1
ATOM 1236 N N . GLU A 1 152 ? -10.211 -27.537 -24.613 1.00 10.16 152 GLU A N 1
ATOM 1237 C CA . GLU A 1 152 ? -10.417 -27.814 -23.199 1.00 8.87 152 GLU A CA 1
ATOM 1238 C C . GLU A 1 152 ? -11.364 -26.781 -22.593 1.00 9.83 152 GLU A C 1
ATOM 1239 O O . GLU A 1 152 ? -12.235 -27.123 -21.795 1.00 9.84 152 GLU A O 1
ATOM 1245 N N . ALA A 1 153 ? -11.203 -25.517 -22.982 1.00 9.27 153 ALA A N 1
ATOM 1246 C CA . ALA A 1 153 ? -12.070 -24.461 -22.478 1.00 8.37 153 ALA A CA 1
ATOM 1247 C C . ALA A 1 153 ? -13.499 -24.646 -22.979 1.00 8.04 153 ALA A C 1
ATOM 1248 O O . ALA A 1 153 ? -14.454 -24.472 -22.220 1.00 8.72 153 ALA A O 1
ATOM 1250 N N . LEU A 1 154 ? -13.651 -25.015 -24.250 1.00 8.16 154 LEU A N 1
ATOM 1251 C CA . LEU A 1 154 ? -14.980 -25.300 -24.791 1.00 8.35 154 LEU A CA 1
ATOM 1252 C C . LEU A 1 154 ? -15.669 -26.393 -23.988 1.00 8.12 154 LEU A C 1
ATOM 1253 O O . LEU A 1 154 ? -16.854 -26.291 -23.662 1.00 9.20 154 LEU A O 1
ATOM 1258 N N . LYS A 1 155 ? -14.926 -27.447 -23.667 1.00 10.29 155 LYS A N 1
ATOM 1259 C CA . LYS A 1 155 ? -15.487 -28.544 -22.894 1.00 10.51 155 LYS A CA 1
ATOM 1260 C C . LYS A 1 155 ? -15.945 -28.084 -21.513 1.00 9.40 155 LYS A C 1
ATOM 1261 O O . LYS A 1 155 ? -17.037 -28.441 -21.066 1.00 10.78 155 LYS A O 1
ATOM 1267 N N . VAL A 1 156 ? -15.132 -27.275 -20.844 1.00 9.85 156 VAL A N 1
ATOM 1268 C CA . VAL A 1 156 ? -15.520 -26.744 -19.539 1.00 9.88 156 VAL A CA 1
ATOM 1269 C C . VAL A 1 156 ? -16.778 -25.887 -19.647 1.00 9.40 156 VAL A C 1
ATOM 1270 O O . VAL A 1 156 ? -17.750 -26.089 -18.912 1.00 10.38 156 VAL A O 1
ATOM 1274 N N . ILE A 1 157 ? -16.775 -24.939 -20.577 1.00 8.83 157 ILE A N 1
ATOM 1275 C CA . ILE A 1 157 ? -17.917 -24.053 -20.714 1.00 8.95 157 ILE A CA 1
ATOM 1276 C C . ILE A 1 157 ? -19.188 -24.823 -21.070 1.00 9.80 157 ILE A C 1
ATOM 1277 O O . ILE A 1 157 ? -20.243 -24.601 -20.466 1.00 9.90 157 ILE A O 1
ATOM 1282 N N . ARG A 1 158 ? -19.089 -25.732 -22.038 1.00 9.25 158 ARG A N 1
ATOM 1283 C CA . ARG A 1 158 ? -20.252 -26.475 -22.504 1.00 10.25 158 ARG A CA 1
ATOM 1284 C C . ARG A 1 158 ? -20.771 -27.492 -21.485 1.00 11.86 158 ARG A C 1
ATOM 1285 O O . ARG A 1 158 ? -21.926 -27.899 -21.564 1.00 13.10 158 ARG A O 1
ATOM 1293 N N . SER A 1 159 ? -19.937 -27.895 -20.525 1.00 10.69 159 SER A N 1
ATOM 1294 C CA . SER A 1 159 ? -20.405 -28.763 -19.443 1.00 12.00 159 SER A CA 1
ATOM 1295 C C . SER A 1 159 ? -21.378 -28.016 -18.536 1.00 12.53 159 SER A C 1
ATOM 1296 O O . SER A 1 159 ? -22.124 -28.629 -17.771 1.00 16.52 159 SER A O 1
ATOM 1299 N N . ILE A 1 160 ? -21.361 -26.691 -18.631 1.00 11.65 160 ILE A N 1
ATOM 1300 C CA . ILE A 1 160 ? -22.144 -25.823 -17.761 1.00 12.47 160 ILE A CA 1
ATOM 1301 C C . ILE A 1 160 ? -23.225 -25.054 -18.524 1.00 12.84 160 ILE A C 1
ATOM 1302 O O . ILE A 1 160 ? -24.317 -24.823 -18.005 1.00 13.03 160 ILE A O 1
ATOM 1307 N N . ASP A 1 161 ? -22.926 -24.695 -19.770 1.00 12.32 161 ASP A N 1
ATOM 1308 C CA . ASP A 1 161 ? -23.711 -23.713 -20.511 1.00 12.20 161 ASP A CA 1
ATOM 1309 C C . ASP A 1 161 ? -23.728 -24.073 -21.990 1.00 13.66 161 ASP A C 1
ATOM 1310 O O . ASP A 1 161 ? -22.687 -24.037 -22.650 1.00 11.94 161 ASP A O 1
ATOM 1315 N N . LYS A 1 162 ? -24.903 -24.419 -22.504 1.00 12.78 162 LYS A N 1
ATOM 1316 C CA . LYS A 1 162 ? -25.061 -24.701 -23.925 1.00 13.88 162 LYS A CA 1
ATOM 1317 C C . LYS A 1 162 ? -25.969 -23.665 -24.584 1.00 17.91 162 LYS A C 1
ATOM 1318 O O . LYS A 1 162 ? -26.563 -23.917 -25.634 1.00 20.60 162 LYS A O 1
ATOM 1324 N N . LYS A 1 163 ? -26.063 -22.495 -23.962 1.00 11.86 163 LYS A N 1
ATOM 1325 C CA . LYS A 1 163 ? -26.914 -21.418 -24.445 1.00 13.74 163 LYS A CA 1
ATOM 1326 C C . LYS A 1 163 ? -26.114 -20.291 -25.093 1.00 12.67 163 LYS A C 1
ATOM 1327 O O . LYS A 1 163 ? -26.484 -19.792 -26.153 1.00 13.43 163 LYS A O 1
ATOM 1333 N N . HIS A 1 164 ? -25.025 -19.883 -24.449 1.00 9.32 164 HIS A N 1
ATOM 1334 C CA . HIS A 1 164 ? -24.254 -18.734 -24.914 1.00 8.86 164 HIS A CA 1
ATOM 1335 C C . HIS A 1 164 ? -23.294 -19.060 -26.041 1.00 8.75 164 HIS A C 1
ATOM 1336 O O . HIS A 1 164 ? -22.648 -20.108 -26.057 1.00 9.93 164 HIS A O 1
ATOM 1343 N N . THR A 1 165 ? -23.221 -18.146 -26.995 1.00 8.42 165 THR A N 1
ATOM 1344 C CA . THR A 1 165 ? -22.241 -18.241 -28.057 1.00 8.81 165 THR A CA 1
ATOM 1345 C C . THR A 1 165 ? -20.851 -17.970 -27.496 1.00 7.35 165 THR A C 1
ATOM 1346 O O . THR A 1 165 ? -20.656 -17.063 -26.675 1.00 8.02 165 THR A O 1
ATOM 1350 N N . ILE A 1 166 ? -19.896 -18.778 -27.934 1.00 7.37 166 ILE A N 1
ATOM 1351 C CA . ILE A 1 166 ? -18.510 -18.642 -27.522 1.00 7.94 166 ILE A CA 1
ATOM 1352 C C . ILE A 1 166 ? -17.708 -18.013 -28.659 1.00 7.87 166 ILE A C 1
ATOM 1353 O O . ILE A 1 166 ? -17.969 -18.278 -29.834 1.00 8.88 166 ILE A O 1
ATOM 1358 N N . ILE A 1 167 ? -16.760 -17.154 -28.304 1.00 7.44 167 ILE A N 1
ATOM 1359 C CA . ILE A 1 167 ? -15.940 -16.449 -29.276 1.00 7.15 167 ILE A CA 1
ATOM 1360 C C . ILE A 1 167 ? -14.492 -16.918 -29.144 1.00 6.82 167 ILE A C 1
ATOM 1361 O O . ILE A 1 167 ? -13.916 -16.912 -28.052 1.00 7.61 167 ILE A O 1
ATOM 1366 N N . ILE A 1 168 ? -13.920 -17.330 -30.265 1.00 7.23 168 ILE A N 1
ATOM 1367 C CA . ILE A 1 168 ? -12.641 -18.028 -30.290 1.00 7.52 168 ILE A CA 1
ATOM 1368 C C . ILE A 1 168 ? -11.657 -17.255 -31.147 1.00 8.17 168 ILE A C 1
ATOM 1369 O O . ILE A 1 168 ? -11.902 -17.057 -32.338 1.00 8.83 168 ILE A O 1
ATOM 1374 N N . GLY A 1 169 ? -10.559 -16.804 -30.547 1.00 7.66 169 GLY A N 1
ATOM 1375 C CA . GLY A 1 169 ? -9.581 -16.013 -31.267 1.00 9.05 169 GLY A CA 1
ATOM 1376 C C . GLY A 1 169 ? -8.477 -16.844 -31.883 1.00 8.31 169 GLY A C 1
ATOM 1377 O O . GLY A 1 169 ? -8.477 -18.079 -31.804 1.00 9.35 169 GLY A O 1
ATOM 1378 N N . THR A 1 170 ? -7.532 -16.151 -32.508 1.00 8.51 170 THR A N 1
ATOM 1379 C CA . THR A 1 170 ? -6.376 -16.787 -33.131 1.00 8.68 170 THR A CA 1
ATOM 1380 C C . THR A 1 170 ? -5.142 -16.570 -32.271 1.00 9.53 170 THR A C 1
ATOM 1381 O O . THR A 1 170 ? -5.097 -15.664 -31.434 1.00 9.35 170 THR A O 1
ATOM 1385 N N . ALA A 1 171 ? -4.133 -17.404 -32.494 1.00 9.70 171 ALA A N 1
ATOM 1386 C CA . ALA A 1 171 ? -2.883 -17.283 -31.759 1.00 10.04 171 ALA A CA 1
ATOM 1387 C C . ALA A 1 171 ? -1.946 -16.268 -32.421 1.00 12.64 171 ALA A C 1
ATOM 1388 O O . ALA A 1 171 ? -2.380 -15.468 -33.247 1.00 11.54 171 ALA A O 1
ATOM 1390 N N . GLU A 1 172 ? -0.670 -16.285 -32.048 1.00 11.29 172 GLU A N 1
ATOM 1391 C CA . GLU A 1 172 ? 0.288 -15.310 -32.578 1.00 11.67 172 GLU A CA 1
ATOM 1392 C C . GLU A 1 172 ? -0.254 -13.878 -32.481 1.00 12.17 172 GLU A C 1
ATOM 1393 O O . GLU A 1 172 ? -0.158 -13.099 -33.430 1.00 14.24 172 GLU A O 1
ATOM 1399 N N . TRP A 1 173 ? -0.822 -13.553 -31.322 1.00 10.51 173 TRP A N 1
ATOM 1400 C CA . TRP A 1 173 ? -1.310 -12.206 -31.006 1.00 12.61 173 TRP A CA 1
ATOM 1401 C C . TRP A 1 173 ? -2.675 -11.833 -31.600 1.00 12.31 173 TRP A C 1
ATOM 1402 O O . TRP A 1 173 ? -3.051 -10.663 -31.594 1.00 14.84 173 TRP A O 1
ATOM 1413 N N . GLY A 1 174 ? -3.407 -12.817 -32.111 1.00 10.13 174 GLY A N 1
ATOM 1414 C CA . GLY A 1 174 ? -4.823 -12.631 -32.410 1.00 10.02 174 GLY A CA 1
ATOM 1415 C C . GLY A 1 174 ? -5.191 -12.034 -33.761 1.00 10.58 174 GLY A C 1
ATOM 1416 O O . GLY A 1 174 ? -6.353 -11.685 -33.988 1.00 10.85 174 GLY A O 1
ATOM 1417 N N . GLY A 1 175 ? -4.220 -11.926 -34.663 1.00 11.26 175 GLY A N 1
ATOM 1418 C CA . GLY A 1 175 ? -4.461 -11.379 -35.986 1.00 10.47 175 GLY A CA 1
ATOM 1419 C C . GLY A 1 175 ? -4.649 -12.454 -37.034 1.00 9.89 175 GLY A C 1
ATOM 1420 O O . GLY A 1 175 ? -5.088 -13.563 -36.734 1.00 12.76 175 GLY A O 1
ATOM 1421 N N . ILE A 1 176 ? -4.319 -12.132 -38.279 1.00 11.96 176 ILE A N 1
ATOM 1422 C CA . ILE A 1 176 ? -4.541 -13.073 -39.366 1.00 16.07 176 ILE A CA 1
ATOM 1423 C C . ILE A 1 176 ? -3.412 -14.086 -39.540 1.00 14.26 176 ILE A C 1
ATOM 1424 O O . ILE A 1 176 ? -3.596 -15.113 -40.190 1.00 16.40 176 ILE A O 1
ATOM 1429 N N . SER A 1 177 ? -2.252 -13.810 -38.953 1.00 13.44 177 SER A N 1
ATOM 1430 C CA . SER A 1 177 ? -1.072 -14.620 -39.246 1.00 15.98 177 SER A CA 1
ATOM 1431 C C . SER A 1 177 ? -1.238 -16.097 -38.875 1.00 17.00 177 SER A C 1
ATOM 1432 O O . SER A 1 177 ? -0.679 -16.968 -39.540 1.00 21.34 177 SER A O 1
ATOM 1435 N N . ALA A 1 178 ? -2.018 -16.381 -37.834 1.00 15.12 178 ALA A N 1
ATOM 1436 C CA . ALA A 1 178 ? -2.208 -17.758 -37.383 1.00 17.72 178 ALA A CA 1
ATOM 1437 C C . ALA A 1 178 ? -3.613 -18.289 -37.655 1.00 15.02 178 ALA A C 1
ATOM 1438 O O . ALA A 1 178 ? -3.992 -19.344 -37.152 1.00 14.74 178 ALA A O 1
ATOM 1440 N N . LEU A 1 179 ? -4.384 -17.570 -38.461 1.00 12.70 179 LEU A N 1
ATOM 1441 C CA . LEU A 1 179 ? -5.747 -17.996 -38.744 1.00 13.36 179 LEU A CA 1
ATOM 1442 C C . LEU A 1 179 ? -5.783 -19.374 -39.407 1.00 12.59 179 LEU A C 1
ATOM 1443 O O . LEU A 1 179 ? -6.586 -20.230 -39.043 1.00 13.05 179 LEU A O 1
ATOM 1448 N N . GLU A 1 180 ? -4.904 -19.585 -40.382 1.00 14.52 180 GLU A N 1
ATOM 1449 C CA . GLU A 1 180 ? -4.835 -20.862 -41.085 1.00 17.15 180 GLU A CA 1
ATOM 1450 C C . GLU A 1 180 ? -4.562 -22.033 -40.138 1.00 17.11 180 GLU A C 1
ATOM 1451 O O . GLU A 1 180 ? -4.937 -23.173 -40.420 1.00 18.62 180 GLU A O 1
ATOM 1457 N N . LYS A 1 181 ? -3.902 -21.750 -39.022 1.00 14.56 181 LYS A N 1
ATOM 1458 C CA . LYS A 1 181 ? -3.557 -22.786 -38.053 1.00 17.08 181 LYS A CA 1
ATOM 1459 C C . LYS A 1 181 ? -4.687 -23.083 -37.066 1.00 15.02 181 LYS A C 1
ATOM 1460 O O . LYS A 1 181 ? -4.660 -24.099 -36.375 1.00 18.58 181 LYS A O 1
ATOM 1466 N N . LEU A 1 182 ? -5.673 -22.194 -36.995 1.00 13.69 182 LEU A N 1
ATOM 1467 C CA . LEU A 1 182 ? -6.760 -22.351 -36.036 1.00 12.35 182 LEU A CA 1
ATOM 1468 C C . LEU A 1 182 ? -7.645 -23.549 -36.350 1.00 13.50 182 LEU A C 1
ATOM 1469 O O . LEU A 1 182 ? -8.030 -23.767 -37.499 1.00 15.66 182 LEU A O 1
ATOM 1474 N N . SER A 1 183 ? -7.968 -24.324 -35.321 1.00 12.45 183 SER A N 1
ATOM 1475 C CA . SER A 1 183 ? -8.923 -25.413 -35.457 1.00 13.31 183 SER A CA 1
ATOM 1476 C C . SER A 1 183 ? -10.019 -25.275 -34.411 1.00 14.91 183 SER A C 1
ATOM 1477 O O . SER A 1 183 ? -9.747 -25.237 -33.212 1.00 14.49 183 SER A O 1
ATOM 1480 N N . VAL A 1 184 ? -11.259 -25.184 -34.872 1.00 13.32 184 VAL A N 1
ATOM 1481 C CA . VAL A 1 184 ? -12.405 -25.203 -33.970 1.00 15.28 184 VAL A CA 1
ATOM 1482 C C . VAL A 1 184 ? -13.060 -26.567 -34.100 1.00 13.52 184 VAL A C 1
ATOM 1483 O O . VAL A 1 184 ? -13.462 -26.955 -35.196 1.00 17.09 184 VAL A O 1
ATOM 1487 N N . PRO A 1 185 ? -13.165 -27.308 -32.988 1.00 12.63 185 PRO A N 1
ATOM 1488 C CA . PRO A 1 185 ? -13.664 -28.687 -33.051 1.00 15.17 185 PRO A CA 1
ATOM 1489 C C . PRO A 1 185 ? -15.041 -28.782 -33.697 1.00 15.18 185 PRO A C 1
ATOM 1490 O O . PRO A 1 185 ? -15.910 -27.945 -33.446 1.00 14.79 185 PRO A O 1
ATOM 1494 N N . LYS A 1 186 ? -15.229 -29.809 -34.517 1.00 16.30 186 LYS A N 1
ATOM 1495 C CA . LYS A 1 186 ? -16.485 -30.012 -35.225 1.00 16.59 186 LYS A CA 1
ATOM 1496 C C . LYS A 1 186 ? -17.682 -30.163 -34.287 1.00 13.33 186 LYS A C 1
ATOM 1497 O O . LYS A 1 186 ? -18.793 -29.756 -34.624 1.00 17.71 186 LYS A O 1
ATOM 1503 N N . TRP A 1 187 ? -17.456 -30.733 -33.105 1.00 14.17 187 TRP A N 1
ATOM 1504 C CA . TRP A 1 187 ? -18.549 -30.972 -32.169 1.00 15.90 187 TRP A CA 1
ATOM 1505 C C . TRP A 1 187 ? -19.152 -29.677 -31.626 1.00 14.00 187 TRP A C 1
ATOM 1506 O O . TRP A 1 187 ? -20.307 -29.649 -31.210 1.00 16.48 187 TRP A O 1
ATOM 1517 N N . GLU A 1 188 ? -18.369 -28.602 -31.639 1.00 13.43 188 GLU A N 1
ATOM 1518 C CA . GLU A 1 188 ? -18.849 -27.300 -31.173 1.00 12.70 188 GLU A CA 1
ATOM 1519 C C . GLU A 1 188 ? -19.573 -26.562 -32.296 1.00 11.37 188 GLU A C 1
ATOM 1520 O O . GLU A 1 188 ? -19.001 -26.339 -33.365 1.00 15.17 188 GLU A O 1
ATOM 1526 N N . LYS A 1 189 ? -20.820 -26.174 -32.043 1.00 13.09 189 LYS A N 1
ATOM 1527 C CA . LYS A 1 189 ? -21.701 -25.681 -33.100 1.00 13.93 189 LYS A CA 1
ATOM 1528 C C . LYS A 1 189 ? -22.217 -24.259 -32.877 1.00 12.79 189 LYS A C 1
ATOM 1529 O O . LYS A 1 189 ? -23.044 -23.774 -33.652 1.00 15.05 189 LYS A O 1
ATOM 1535 N N . ASN A 1 190 ? -21.745 -23.592 -31.828 1.00 10.59 190 ASN A N 1
ATOM 1536 C CA . ASN A 1 190 ? -22.256 -22.266 -31.491 1.00 10.77 190 ASN A CA 1
ATOM 1537 C C . ASN A 1 190 ? -21.123 -21.336 -31.081 1.00 9.94 190 ASN A C 1
ATOM 1538 O O . ASN A 1 190 ? -21.076 -20.819 -29.960 1.00 9.68 190 ASN A O 1
ATOM 1543 N N . SER A 1 191 ? -20.203 -21.143 -32.016 1.00 10.01 191 SER A N 1
ATOM 1544 C CA . SER A 1 191 ? -19.047 -20.285 -31.805 1.00 9.26 191 SER A CA 1
ATOM 1545 C C . SER A 1 191 ? -18.817 -19.342 -32.979 1.00 9.45 191 SER A C 1
ATOM 1546 O O . SER A 1 191 ? -19.192 -19.624 -34.124 1.00 11.56 191 SER A O 1
ATOM 1549 N N . ILE A 1 192 ? -18.189 -18.217 -32.665 1.00 8.24 192 ILE A N 1
ATOM 1550 C CA . ILE A 1 192 ? -17.797 -17.204 -33.632 1.00 9.05 192 ILE A CA 1
ATOM 1551 C C . ILE A 1 192 ? -16.287 -17.066 -33.535 1.00 8.59 192 ILE A C 1
ATOM 1552 O O . ILE A 1 192 ? -15.730 -17.091 -32.439 1.00 8.78 192 ILE A O 1
ATOM 1557 N N . VAL A 1 193 ? -15.616 -16.953 -34.673 1.00 8.72 193 VAL A N 1
ATOM 1558 C CA . VAL A 1 193 ? -14.171 -16.781 -34.680 1.00 8.40 193 VAL A CA 1
ATOM 1559 C C . VAL A 1 193 ? -13.843 -15.295 -34.723 1.00 8.78 193 VAL A C 1
ATOM 1560 O O . VAL A 1 193 ? -14.444 -14.544 -35.496 1.00 8.83 193 VAL A O 1
ATOM 1564 N N . THR A 1 194 ? -12.910 -14.867 -33.880 1.00 8.67 194 THR A N 1
ATOM 1565 C CA . THR A 1 194 ? -12.568 -13.454 -33.800 1.00 9.78 194 THR A CA 1
ATOM 1566 C C . THR A 1 194 ? -11.135 -13.179 -34.238 1.00 8.09 194 THR A C 1
ATOM 1567 O O . THR A 1 194 ? -10.214 -13.937 -33.937 1.00 8.49 194 THR A O 1
ATOM 1571 N N . ILE A 1 195 ? -10.970 -12.083 -34.970 1.00 8.29 195 ILE A N 1
ATOM 1572 C CA . ILE A 1 195 ? -9.674 -11.627 -35.439 1.00 8.73 195 ILE A CA 1
ATOM 1573 C C . ILE A 1 195 ? -9.536 -10.173 -35.028 1.00 9.45 195 ILE A C 1
ATOM 1574 O O . ILE A 1 195 ? -10.518 -9.424 -35.010 1.00 9.95 195 ILE A O 1
ATOM 1579 N N . HIS A 1 196 ? -8.325 -9.783 -34.651 1.00 8.72 196 HIS A N 1
ATOM 1580 C CA . HIS A 1 196 ? -8.022 -8.382 -34.402 1.00 9.59 196 HIS A CA 1
ATOM 1581 C C . HIS A 1 196 ? -7.319 -7.841 -35.618 1.00 10.53 196 HIS A C 1
ATOM 1582 O O . HIS A 1 196 ? -6.327 -8.411 -36.068 1.00 14.05 196 HIS A O 1
ATOM 1589 N N . TYR A 1 197 ? -7.849 -6.763 -36.179 1.00 8.37 197 TYR A N 1
ATOM 1590 C CA . TYR A 1 197 ? -7.292 -6.243 -37.412 1.00 9.81 197 TYR A CA 1
ATOM 1591 C C . TYR A 1 197 ? -6.690 -4.864 -37.232 1.00 10.21 197 TYR A C 1
ATOM 1592 O O . TYR A 1 197 ? -7.399 -3.882 -37.032 1.00 9.59 197 TYR A O 1
ATOM 1601 N N . TYR A 1 198 ? -5.366 -4.803 -37.320 1.00 9.32 198 TYR A N 1
ATOM 1602 C CA . TYR A 1 198 ? -4.645 -3.561 -37.088 1.00 9.78 198 TYR A CA 1
ATOM 1603 C C . TYR A 1 198 ? -3.671 -3.244 -38.216 1.00 10.31 198 TYR A C 1
ATOM 1604 O O . TYR A 1 198 ? -2.770 -2.416 -38.062 1.00 11.31 198 TYR A O 1
ATOM 1613 N N . ASN A 1 199 ? -3.845 -3.891 -39.358 1.00 10.68 199 ASN A N 1
ATOM 1614 C CA . ASN A 1 199 ? -2.913 -3.686 -40.463 1.00 11.06 199 ASN A CA 1
ATOM 1615 C C . ASN A 1 199 ? -3.251 -2.463 -41.304 1.00 11.03 199 ASN A C 1
ATOM 1616 O O . ASN A 1 199 ? -4.415 -2.194 -41.563 1.00 12.32 199 ASN A O 1
ATOM 1621 N N . PRO A 1 200 ? -2.225 -1.713 -41.741 1.00 12.33 200 PRO A N 1
ATOM 1622 C CA . PRO A 1 200 ? -0.802 -1.932 -41.459 1.00 13.53 200 PRO A CA 1
ATOM 1623 C C . PRO A 1 200 ? -0.452 -1.567 -40.020 1.00 13.53 200 PRO A C 1
ATOM 1624 O O . PRO A 1 200 ? -0.773 -0.473 -39.558 1.00 12.36 200 PRO A O 1
ATOM 1628 N N . PHE A 1 201 ? 0.206 -2.485 -39.323 1.00 13.72 201 PHE A N 1
ATOM 1629 C CA . PHE A 1 201 ? 0.498 -2.306 -37.909 1.00 13.28 201 PHE A CA 1
ATOM 1630 C C . PHE A 1 201 ? 1.313 -1.041 -37.671 1.00 13.11 201 PHE A C 1
ATOM 1631 O O . PHE A 1 201 ? 1.113 -0.337 -36.684 1.00 12.84 201 PHE A O 1
ATOM 1639 N N . GLU A 1 202 ? 2.238 -0.759 -38.583 1.00 13.67 202 GLU A N 1
ATOM 1640 C CA . GLU A 1 202 ? 3.081 0.427 -38.483 1.00 15.41 202 GLU A CA 1
ATOM 1641 C C . GLU A 1 202 ? 2.250 1.704 -38.518 1.00 16.42 202 GLU A C 1
ATOM 1642 O O . GLU A 1 202 ? 2.578 2.687 -37.853 1.00 17.43 202 GLU A O 1
ATOM 1648 N N . PHE A 1 203 ? 1.174 1.695 -39.297 1.00 12.09 203 PHE A N 1
ATOM 1649 C CA . PHE A 1 203 ? 0.276 2.844 -39.313 1.00 12.43 203 PHE A CA 1
ATOM 1650 C C . PHE A 1 203 ? -0.553 2.964 -38.034 1.00 11.18 203 PHE A C 1
ATOM 1651 O O . PHE A 1 203 ? -0.596 4.023 -37.408 1.00 11.31 203 PHE A O 1
ATOM 1659 N N . THR A 1 204 ? -1.219 1.882 -37.650 1.00 10.86 204 THR A N 1
ATOM 1660 C CA . THR A 1 204 ? -2.165 1.955 -36.544 1.00 9.54 204 THR A CA 1
ATOM 1661 C C . THR A 1 204 ? -1.502 2.123 -35.181 1.00 10.99 204 THR A C 1
ATOM 1662 O O . THR A 1 204 ? -2.122 2.635 -34.249 1.00 10.54 204 THR A O 1
ATOM 1666 N N . HIS A 1 205 ? -0.254 1.677 -35.061 1.00 10.99 205 HIS A N 1
ATOM 1667 C CA . HIS A 1 205 ? 0.451 1.733 -33.778 1.00 11.25 205 HIS A CA 1
ATOM 1668 C C . HIS A 1 205 ? 1.644 2.673 -33.774 1.00 11.60 205 HIS A C 1
ATOM 1669 O O . HIS A 1 205 ? 2.494 2.590 -32.887 1.00 12.70 205 HIS A O 1
ATOM 1676 N N . GLN A 1 206 ? 1.701 3.573 -34.747 1.00 11.63 206 GLN A N 1
ATOM 1677 C CA . GLN A 1 206 ? 2.799 4.520 -34.814 1.00 12.76 206 GLN A CA 1
ATOM 1678 C C . GLN A 1 206 ? 2.887 5.315 -33.509 1.00 12.51 206 GLN A C 1
ATOM 1679 O O . GLN A 1 206 ? 1.892 5.850 -33.015 1.00 14.20 206 GLN A O 1
ATOM 1685 N N . GLY A 1 207 ? 4.092 5.379 -32.948 1.00 13.80 207 GLY A N 1
ATOM 1686 C CA . GLY A 1 207 ? 4.326 6.135 -31.730 1.00 15.88 207 GLY A CA 1
ATOM 1687 C C . GLY A 1 207 ? 3.788 5.527 -30.444 1.00 17.23 207 GLY A C 1
ATOM 1688 O O . GLY A 1 207 ? 3.885 6.144 -29.383 1.00 18.10 207 GLY A O 1
ATOM 1689 N N . ALA A 1 208 ? 3.213 4.329 -30.519 1.00 15.12 208 ALA A N 1
ATOM 1690 C CA . ALA A 1 208 ? 2.710 3.665 -29.318 1.00 16.69 208 ALA A CA 1
ATOM 1691 C C . ALA A 1 208 ? 3.856 3.372 -28.353 1.00 18.76 208 ALA A C 1
ATOM 1692 O O . ALA A 1 208 ? 4.746 2.587 -28.661 1.00 18.45 208 ALA A O 1
ATOM 1694 N N . GLU A 1 209 ? 3.804 4.005 -27.184 1.00 29.71 209 GLU A N 1
ATOM 1695 C CA . GLU A 1 209 ? 4.881 3.959 -26.196 1.00 36.47 209 GLU A CA 1
ATOM 1696 C C . GLU A 1 209 ? 5.249 2.555 -25.715 1.00 36.83 209 GLU A C 1
ATOM 1697 O O . GLU A 1 209 ? 6.321 2.355 -25.145 1.00 39.83 209 GLU A O 1
ATOM 1703 N N . TRP A 1 210 ? 4.363 1.590 -25.932 1.00 24.56 210 TRP A N 1
ATOM 1704 C CA . TRP A 1 210 ? 4.588 0.234 -25.438 1.00 24.24 210 TRP A CA 1
ATOM 1705 C C . TRP A 1 210 ? 5.040 -0.718 -26.540 1.00 20.92 210 TRP A C 1
ATOM 1706 O O . TRP A 1 210 ? 5.229 -1.911 -26.299 1.00 29.39 210 TRP A O 1
ATOM 1717 N N . VAL A 1 211 ? 5.212 -0.191 -27.748 1.00 18.06 211 VAL A N 1
ATOM 1718 C CA . VAL A 1 211 ? 5.587 -1.016 -28.891 1.00 19.66 211 VAL A CA 1
ATOM 1719 C C . VAL A 1 211 ? 7.010 -0.724 -29.364 1.00 26.04 211 VAL A C 1
ATOM 1720 O O . VAL A 1 211 ? 7.337 0.406 -29.713 1.00 22.43 211 VAL A O 1
ATOM 1724 N N . GLU A 1 212 ? 7.845 -1.757 -29.384 1.00 26.71 212 GLU A N 1
ATOM 1725 C CA . GLU A 1 212 ? 9.251 -1.607 -29.749 1.00 31.46 212 GLU A CA 1
ATOM 1726 C C . GLU A 1 212 ? 9.446 -1.026 -31.149 1.00 31.57 212 GLU A C 1
ATOM 1727 O O . GLU A 1 212 ? 8.959 -1.577 -32.137 1.00 29.13 212 GLU A O 1
ATOM 1733 N N . GLY A 1 213 ? 10.164 0.091 -31.219 1.00 31.25 213 GLY A N 1
ATOM 1734 C CA . GLY A 1 213 ? 10.546 0.690 -32.485 1.00 29.12 213 GLY A CA 1
ATOM 1735 C C . GLY A 1 213 ? 9.443 1.460 -33.183 1.00 25.40 213 GLY A C 1
ATOM 1736 O O . GLY A 1 213 ? 9.578 1.829 -34.350 1.00 25.69 213 GLY A O 1
ATOM 1737 N N . SER A 1 214 ? 8.352 1.717 -32.469 1.00 22.23 214 SER A N 1
ATOM 1738 C CA . SER A 1 214 ? 7.191 2.365 -33.074 1.00 19.29 214 SER A CA 1
ATOM 1739 C C . SER A 1 214 ? 7.419 3.842 -33.389 1.00 19.18 214 SER A C 1
ATOM 1740 O O . SER A 1 214 ? 6.716 4.415 -34.218 1.00 16.21 214 SER A O 1
ATOM 1743 N N . GLU A 1 215 ? 8.393 4.466 -32.731 1.00 18.96 215 GLU A N 1
ATOM 1744 C CA . GLU A 1 215 ? 8.667 5.879 -32.979 1.00 17.76 215 GLU A CA 1
ATOM 1745 C C . GLU A 1 215 ? 9.132 6.090 -34.416 1.00 16.92 215 GLU A C 1
ATOM 1746 O O . GLU A 1 215 ? 8.995 7.177 -34.967 1.00 21.94 215 GLU A O 1
ATOM 1752 N N . LYS A 1 216 ? 9.677 5.039 -35.018 1.00 19.30 216 LYS A N 1
ATOM 1753 C CA . LYS A 1 216 ? 10.152 5.091 -36.395 1.00 24.90 216 LYS A CA 1
ATOM 1754 C C . LYS A 1 216 ? 8.997 5.149 -37.395 1.00 17.98 216 LYS A C 1
ATOM 1755 O O . LYS A 1 216 ? 9.209 5.331 -38.595 1.00 20.93 216 LYS A O 1
ATOM 1761 N N . TRP A 1 217 ? 7.773 4.998 -36.895 1.00 18.02 217 TRP A N 1
ATOM 1762 C CA . TRP A 1 217 ? 6.593 4.948 -37.758 1.00 17.79 217 TRP A CA 1
ATOM 1763 C C . TRP A 1 217 ? 5.792 6.244 -37.725 1.00 15.78 217 TRP A C 1
ATOM 1764 O O . TRP A 1 217 ? 4.868 6.427 -38.522 1.00 16.78 217 TRP A O 1
ATOM 1775 N N . LEU A 1 218 ? 6.140 7.135 -36.802 1.00 17.21 218 LEU A N 1
ATOM 1776 C CA . LEU A 1 218 ? 5.409 8.385 -36.620 1.00 16.92 218 LEU A CA 1
ATOM 1777 C C . LEU A 1 218 ? 5.322 9.212 -37.898 1.00 19.39 218 LEU A C 1
ATOM 1778 O O . LEU A 1 218 ? 6.340 9.522 -38.521 1.00 20.53 218 LEU A O 1
ATOM 1783 N N . GLY A 1 219 ? 4.101 9.578 -38.275 1.00 17.43 219 GLY A N 1
ATOM 1784 C CA . GLY A 1 219 ? 3.866 10.370 -39.466 1.00 18.02 219 GLY A CA 1
ATOM 1785 C C . GLY A 1 219 ? 3.350 9.552 -40.635 1.00 16.99 219 GLY A C 1
ATOM 1786 O O . GLY A 1 219 ? 2.928 10.104 -41.652 1.00 17.47 219 GLY A O 1
ATOM 1787 N N . ARG A 1 220 ? 3.392 8.232 -40.488 1.00 17.57 220 ARG A N 1
ATOM 1788 C CA . ARG A 1 220 ? 2.918 7.321 -41.522 1.00 16.64 220 ARG A CA 1
ATOM 1789 C C . ARG A 1 220 ? 1.460 7.610 -41.869 1.00 16.95 220 ARG A C 1
ATOM 1790 O O . ARG A 1 220 ? 0.607 7.695 -40.983 1.00 14.43 220 ARG A O 1
ATOM 1798 N N . LYS A 1 221 ? 1.182 7.767 -43.160 1.00 16.50 221 LYS A N 1
ATOM 1799 C CA . LYS A 1 221 ? -0.171 8.034 -43.636 1.00 16.82 221 LYS A CA 1
ATOM 1800 C C . LYS A 1 221 ? -0.845 6.755 -44.128 1.00 17.52 221 LYS A C 1
ATOM 1801 O O . LYS A 1 221 ? -0.202 5.719 -44.284 1.00 17.57 221 LYS A O 1
ATOM 1807 N N . TRP A 1 222 ? -2.152 6.830 -44.352 1.00 14.28 222 TRP A N 1
ATOM 1808 C CA . TRP A 1 222 ? -2.884 5.723 -44.957 1.00 12.37 222 TRP A CA 1
ATOM 1809 C C . TRP A 1 222 ? -3.975 6.267 -45.858 1.00 15.37 222 TRP A C 1
ATOM 1810 O O . TRP A 1 222 ? -4.627 7.257 -45.521 1.00 14.75 222 TRP A O 1
ATOM 1821 N N . GLY A 1 223 ? -4.174 5.627 -47.005 1.00 12.85 223 GLY A N 1
ATOM 1822 C CA . GLY A 1 223 ? -5.308 5.966 -47.843 1.00 13.82 223 GLY A CA 1
ATOM 1823 C C . GLY A 1 223 ? -5.157 5.802 -49.342 1.00 15.20 223 GLY A C 1
ATOM 1824 O O . GLY A 1 223 ? -6.109 6.052 -50.076 1.00 15.82 223 GLY A O 1
ATOM 1825 N N . SER A 1 224 ? -3.984 5.398 -49.819 1.00 14.50 224 SER A N 1
ATOM 1826 C CA . SER A 1 224 ? -3.789 5.249 -51.263 1.00 14.41 224 SER A CA 1
ATOM 1827 C C . SER A 1 224 ? -4.605 4.080 -51.817 1.00 15.07 224 SER A C 1
ATOM 1828 O O . SER A 1 224 ? -5.028 3.198 -51.065 1.00 14.02 224 SER A O 1
ATOM 1831 N N . PRO A 1 225 ? -4.811 4.060 -53.145 1.00 15.06 225 PRO A N 1
ATOM 1832 C CA . PRO A 1 225 ? -5.488 2.916 -53.762 1.00 15.35 225 PRO A CA 1
ATOM 1833 C C . PRO A 1 225 ? -4.780 1.598 -53.448 1.00 15.23 225 PRO A C 1
ATOM 1834 O O . PRO A 1 225 ? -5.430 0.586 -53.194 1.00 16.03 225 PRO A O 1
ATOM 1838 N N . ASP A 1 226 ? -3.454 1.606 -53.467 1.00 14.71 226 ASP A N 1
ATOM 1839 C CA . ASP A 1 226 ? -2.721 0.386 -53.166 1.00 15.48 226 ASP A CA 1
ATOM 1840 C C . ASP A 1 226 ? -2.907 -0.048 -51.705 1.00 14.53 226 ASP A C 1
ATOM 1841 O O . ASP A 1 226 ? -3.019 -1.242 -51.424 1.00 16.03 226 ASP A O 1
ATOM 1846 N N . ASP A 1 227 ? -2.970 0.915 -50.783 1.00 13.18 227 ASP A N 1
ATOM 1847 C CA . ASP A 1 227 ? -3.256 0.612 -49.376 1.00 15.32 227 ASP A CA 1
ATOM 1848 C C . ASP A 1 227 ? -4.573 -0.135 -49.268 1.00 15.09 227 ASP A C 1
ATOM 1849 O O . ASP A 1 227 ? -4.717 -1.088 -48.499 1.00 15.49 227 ASP A O 1
ATOM 1854 N N . GLN A 1 228 ? -5.550 0.326 -50.033 1.00 14.83 228 GLN A N 1
ATOM 1855 C CA . GLN A 1 228 ? -6.888 -0.232 -49.970 1.00 15.74 228 GLN A CA 1
ATOM 1856 C C . GLN A 1 228 ? -6.926 -1.633 -50.563 1.00 15.84 228 GLN A C 1
ATOM 1857 O O . GLN A 1 228 ? -7.575 -2.523 -50.016 1.00 16.55 228 GLN A O 1
ATOM 1863 N N . LYS A 1 229 ? -6.225 -1.834 -51.676 1.00 16.78 229 LYS A N 1
ATOM 1864 C CA . LYS A 1 229 ? -6.183 -3.147 -52.311 1.00 18.03 229 LYS A CA 1
ATOM 1865 C C . LYS A 1 229 ? -5.525 -4.189 -51.412 1.00 19.63 229 LYS A C 1
ATOM 1866 O O . LYS A 1 229 ? -5.959 -5.338 -51.360 1.00 19.21 229 LYS A O 1
ATOM 1872 N N . HIS A 1 230 ? -4.484 -3.784 -50.696 1.00 15.33 230 HIS A N 1
ATOM 1873 C CA . HIS A 1 230 ? -3.789 -4.701 -49.804 1.00 15.91 230 HIS A CA 1
ATOM 1874 C C . HIS A 1 230 ? -4.716 -5.159 -48.687 1.00 18.09 230 HIS A C 1
ATOM 1875 O O . HIS A 1 230 ? -4.739 -6.336 -48.321 1.00 18.97 230 HIS A O 1
ATOM 1882 N N . LEU A 1 231 ? -5.479 -4.219 -48.146 1.00 14.23 231 LEU A N 1
ATOM 1883 C CA . LEU A 1 231 ? -6.391 -4.520 -47.056 1.00 15.44 231 LEU A CA 1
ATOM 1884 C C . LEU A 1 231 ? -7.508 -5.433 -47.557 1.00 16.42 231 LEU A C 1
ATOM 1885 O O . LEU A 1 231 ? -7.881 -6.399 -46.894 1.00 15.51 231 LEU A O 1
ATOM 1890 N N . ILE A 1 232 ? -8.030 -5.137 -48.741 1.00 15.44 232 ILE A N 1
ATOM 1891 C CA . ILE A 1 232 ? -9.061 -5.981 -49.331 1.00 16.42 232 ILE A CA 1
ATOM 1892 C C . ILE A 1 232 ? -8.573 -7.420 -49.510 1.00 17.92 232 ILE A C 1
ATOM 1893 O O . ILE A 1 232 ? -9.315 -8.365 -49.249 1.00 16.57 232 ILE A O 1
ATOM 1898 N N . GLU A 1 233 ? -7.330 -7.584 -49.948 1.00 16.12 233 GLU A N 1
ATOM 1899 C CA . GLU A 1 233 ? -6.764 -8.916 -50.114 1.00 17.77 233 GLU A CA 1
ATOM 1900 C C . GLU A 1 233 ? -6.748 -9.685 -48.795 1.00 16.34 233 GLU A C 1
ATOM 1901 O O . GLU A 1 233 ? -7.055 -10.876 -48.756 1.00 16.52 233 GLU A O 1
ATOM 1907 N N . GLU A 1 234 ? -6.387 -9.007 -47.712 1.00 14.80 234 GLU A N 1
ATOM 1908 C CA . GLU A 1 234 ? -6.372 -9.654 -46.407 1.00 12.56 234 GLU A CA 1
ATOM 1909 C C . GLU A 1 234 ? -7.787 -9.999 -45.952 1.00 12.54 234 GLU A C 1
ATOM 1910 O O . GLU A 1 234 ? -8.024 -11.073 -45.394 1.00 13.49 234 GLU A O 1
ATOM 1916 N N . PHE A 1 235 ? -8.734 -9.103 -46.207 1.00 11.60 235 PHE A N 1
ATOM 1917 C CA . PHE A 1 235 ? -10.123 -9.397 -45.866 1.00 12.40 235 PHE A CA 1
ATOM 1918 C C . PHE A 1 235 ? -10.663 -10.565 -46.700 1.00 12.82 235 PHE A C 1
ATOM 1919 O O . PHE A 1 235 ? -11.442 -11.376 -46.202 1.00 12.84 235 PHE A O 1
ATOM 1927 N N . ASN A 1 236 ? -10.245 -10.654 -47.961 1.00 14.66 236 ASN A N 1
ATOM 1928 C CA . ASN A 1 236 ? -10.616 -11.790 -48.807 1.00 13.41 236 ASN A CA 1
ATOM 1929 C C . ASN A 1 236 ? -10.088 -13.103 -48.244 1.00 14.96 236 ASN A C 1
ATOM 1930 O O . ASN A 1 236 ? -10.769 -14.125 -48.295 1.00 15.06 236 ASN A O 1
ATOM 1935 N N . PHE A 1 237 ? -8.873 -13.065 -47.708 1.00 13.77 237 PHE A N 1
ATOM 1936 C CA . PHE A 1 237 ? -8.275 -14.231 -47.068 1.00 15.32 237 PHE A CA 1
ATOM 1937 C C . PHE A 1 237 ? -9.112 -14.698 -45.876 1.00 15.38 237 PHE A C 1
ATOM 1938 O O . PHE A 1 237 ? -9.391 -15.885 -45.731 1.00 14.77 237 PHE A O 1
ATOM 1946 N N . ILE A 1 238 ? -9.512 -13.758 -45.025 1.00 13.08 238 ILE A N 1
ATOM 1947 C CA . ILE A 1 238 ? -10.331 -14.073 -43.861 1.00 13.61 238 ILE A CA 1
ATOM 1948 C C . ILE A 1 238 ? -11.670 -14.646 -44.301 1.00 12.09 238 ILE A C 1
ATOM 1949 O O . ILE A 1 238 ? -12.134 -15.650 -43.766 1.00 12.95 238 ILE A O 1
ATOM 1954 N N . GLU A 1 239 ? -12.290 -13.997 -45.279 1.00 11.69 239 GLU A N 1
ATOM 1955 C CA . GLU A 1 239 ? -13.592 -14.427 -45.757 1.00 13.80 239 GLU A CA 1
ATOM 1956 C C . GLU A 1 239 ? -13.530 -15.833 -46.355 1.00 13.63 239 GLU A C 1
ATOM 1957 O O . GLU A 1 239 ? -14.427 -16.648 -46.134 1.00 14.46 239 GLU A O 1
ATOM 1963 N N . GLU A 1 240 ? -12.472 -16.116 -47.109 1.00 14.99 240 GLU A N 1
ATOM 1964 C CA . GLU A 1 240 ? -12.283 -17.448 -47.673 1.00 15.40 240 GLU A CA 1
ATOM 1965 C C . GLU A 1 240 ? -12.162 -18.498 -46.573 1.00 15.73 240 GLU A C 1
ATOM 1966 O O . GLU A 1 240 ? -12.739 -19.583 -46.670 1.00 17.07 240 GLU A O 1
ATOM 1972 N N . TRP A 1 241 ? -11.419 -18.167 -45.524 1.00 13.82 241 TRP A N 1
ATOM 1973 C CA . TRP A 1 241 ? -11.272 -19.063 -44.384 1.00 14.36 241 TRP A CA 1
ATOM 1974 C C . TRP A 1 241 ? -12.616 -19.317 -43.710 1.00 14.44 241 TRP A C 1
ATOM 1975 O O . TRP A 1 241 ? -12.941 -20.452 -43.355 1.00 14.80 241 TRP A O 1
ATOM 1986 N N . SER A 1 242 ? -13.390 -18.250 -43.531 1.00 12.12 242 SER A N 1
ATOM 1987 C CA . SER A 1 242 ? -14.719 -18.349 -42.938 1.00 11.58 242 SER A CA 1
ATOM 1988 C C . SER A 1 242 ? -15.635 -19.270 -43.744 1.00 13.80 242 SER A C 1
ATOM 1989 O O . SER A 1 242 ? -16.358 -20.090 -43.176 1.00 13.19 242 SER A O 1
ATOM 1992 N N . LYS A 1 243 ? -15.611 -19.114 -45.065 1.00 13.90 243 LYS A N 1
ATOM 1993 C CA . LYS A 1 243 ? -16.437 -19.923 -45.957 1.00 15.15 243 LYS A CA 1
ATOM 1994 C C . LYS A 1 243 ? -16.026 -21.390 -45.906 1.00 17.72 243 LYS A C 1
ATOM 1995 O O . LYS A 1 243 ? -16.875 -22.277 -45.844 1.00 18.54 243 LYS A O 1
ATOM 2001 N N . LYS A 1 244 ? -14.721 -21.635 -45.922 1.00 17.54 244 LYS A N 1
ATOM 2002 C CA . LYS A 1 244 ? -14.198 -22.997 -45.907 1.00 21.35 244 LYS A CA 1
ATOM 2003 C C . LYS A 1 244 ? -14.466 -23.695 -44.577 1.00 19.59 244 LYS A C 1
ATOM 2004 O O . LYS A 1 244 ? -14.796 -24.881 -44.542 1.00 21.12 244 LYS A O 1
ATOM 2010 N N . ASN A 1 245 ? -14.320 -22.954 -43.483 1.00 16.34 245 ASN A N 1
ATOM 2011 C CA . ASN A 1 245 ? -14.476 -23.516 -42.144 1.00 16.48 245 ASN A CA 1
ATOM 2012 C C . ASN A 1 245 ? -15.883 -23.354 -41.573 1.00 15.15 245 ASN A C 1
ATOM 2013 O O . ASN A 1 245 ? -16.177 -23.855 -40.489 1.00 17.80 245 ASN A O 1
ATOM 2018 N N . LYS A 1 246 ? -16.744 -22.653 -42.302 1.00 14.82 246 LYS A N 1
ATOM 2019 C CA . LYS A 1 246 ? -18.129 -22.441 -41.884 1.00 15.94 246 LYS A CA 1
ATOM 2020 C C . LYS A 1 246 ? -18.241 -21.894 -40.460 1.00 14.97 246 LYS A C 1
ATOM 2021 O O . LYS A 1 246 ? -18.978 -22.427 -39.633 1.00 15.69 246 LYS A O 1
ATOM 2027 N N . ARG A 1 247 ? -17.503 -20.826 -40.185 1.00 13.43 247 ARG A N 1
ATOM 2028 C CA . ARG A 1 247 ? -17.581 -20.146 -38.897 1.00 12.95 247 ARG A CA 1
ATOM 2029 C C . ARG A 1 247 ? -17.780 -18.663 -39.164 1.00 11.07 247 ARG A C 1
ATOM 2030 O O . ARG A 1 247 ? -17.131 -18.110 -40.050 1.00 12.30 247 ARG A O 1
ATOM 2038 N N . PRO A 1 248 ? -18.660 -18.008 -38.394 1.00 10.81 248 PRO A N 1
ATOM 2039 C CA . PRO A 1 248 ? -18.841 -16.558 -38.531 1.00 10.83 248 PRO A CA 1
ATOM 2040 C C . PRO A 1 248 ? -17.612 -15.805 -38.046 1.00 9.09 248 PRO A C 1
ATOM 2041 O O . PRO A 1 248 ? -16.833 -16.328 -37.246 1.00 10.12 248 PRO A O 1
ATOM 2045 N N . ILE A 1 249 ? -17.470 -14.570 -38.509 1.00 9.56 249 ILE A N 1
ATOM 2046 C CA . ILE A 1 249 ? -16.314 -13.749 -38.182 1.00 9.66 249 ILE A CA 1
ATOM 2047 C C . ILE A 1 249 ? -16.703 -12.494 -37.408 1.00 8.55 249 ILE A C 1
ATOM 2048 O O . ILE A 1 249 ? -17.647 -11.790 -37.775 1.00 8.47 249 ILE A O 1
ATOM 2053 N N . TYR A 1 250 ? -15.948 -12.231 -36.342 1.00 8.03 250 TYR A N 1
ATOM 2054 C CA . TYR A 1 250 ? -16.061 -11.025 -35.518 1.00 8.12 250 TYR A CA 1
ATOM 2055 C C . TYR A 1 250 ? -14.707 -10.345 -35.512 1.00 7.25 250 TYR A C 1
ATOM 2056 O O . TYR A 1 250 ? -13.727 -10.929 -35.030 1.00 8.19 250 TYR A O 1
ATOM 2065 N N . ILE A 1 251 ? -14.618 -9.125 -36.025 1.00 7.18 251 ILE A N 1
ATOM 2066 C CA . ILE A 1 251 ? -13.377 -8.370 -35.890 1.00 6.88 251 ILE A CA 1
ATOM 2067 C C . ILE A 1 251 ? -13.437 -7.637 -34.551 1.00 7.14 251 ILE A C 1
ATOM 2068 O O . ILE A 1 251 ? -13.940 -6.513 -34.457 1.00 8.18 251 ILE A O 1
ATOM 2073 N N . GLY A 1 252 ? -12.953 -8.307 -33.507 1.00 6.59 252 GLY A N 1
ATOM 2074 C CA . GLY A 1 252 ? -13.192 -7.882 -32.138 1.00 7.22 252 GLY A CA 1
ATOM 2075 C C . GLY A 1 252 ? -12.402 -6.669 -31.689 1.00 5.65 252 GLY A C 1
ATOM 2076 O O . GLY A 1 252 ? -12.752 -6.053 -30.682 1.00 6.88 252 GLY A O 1
ATOM 2077 N N . GLU A 1 253 ? -11.331 -6.351 -32.412 1.00 6.70 253 GLU A N 1
ATOM 2078 C CA . GLU A 1 253 ? -10.595 -5.102 -32.233 1.00 6.39 253 GLU A CA 1
ATOM 2079 C C . GLU A 1 253 ? -10.117 -4.606 -33.577 1.00 8.01 253 GLU A C 1
ATOM 2080 O O . GLU A 1 253 ? -9.628 -5.393 -34.393 1.00 7.54 253 GLU A O 1
ATOM 2086 N N . PHE A 1 254 ? -10.246 -3.299 -33.800 1.00 7.66 254 PHE A N 1
ATOM 2087 C CA . PHE A 1 254 ? -9.591 -2.608 -34.912 1.00 6.76 254 PHE A CA 1
ATOM 2088 C C . PHE A 1 254 ? -9.587 -1.128 -34.536 1.00 7.17 254 PHE A C 1
ATOM 2089 O O . PHE A 1 254 ? -10.530 -0.643 -33.918 1.00 7.26 254 PHE A O 1
ATOM 2097 N N . GLY A 1 255 ? -8.533 -0.409 -34.890 1.00 8.06 255 GLY A N 1
ATOM 2098 C CA . GLY A 1 255 ? -8.463 1.010 -34.590 1.00 8.82 255 GLY A CA 1
ATOM 2099 C C . GLY A 1 255 ? -7.063 1.542 -34.807 1.00 10.45 255 GLY A C 1
ATOM 2100 O O . GLY A 1 255 ? -6.107 0.769 -34.884 1.00 9.87 255 GLY A O 1
ATOM 2101 N N . ALA A 1 256 ? -6.948 2.863 -34.910 1.00 9.79 256 ALA A N 1
ATOM 2102 C CA . ALA A 1 256 ? -5.661 3.523 -35.105 1.00 9.08 256 ALA A CA 1
ATOM 2103 C C . ALA A 1 256 ? -5.383 4.501 -33.969 1.00 10.14 256 ALA A C 1
ATOM 2104 O O . ALA A 1 256 ? -6.255 5.254 -33.538 1.00 10.86 256 ALA A O 1
ATOM 2106 N N . TYR A 1 257 ? -4.146 4.485 -33.495 1.00 10.76 257 TYR A N 1
ATOM 2107 C CA . TYR A 1 257 ? -3.732 5.271 -32.345 1.00 12.04 257 TYR A CA 1
ATOM 2108 C C . TYR A 1 257 ? -3.793 6.769 -32.633 1.00 10.66 257 TYR A C 1
ATOM 2109 O O . TYR A 1 257 ? -3.597 7.206 -33.769 1.00 11.67 257 TYR A O 1
ATOM 2118 N N . ARG A 1 258 ? -4.047 7.547 -31.589 1.00 11.27 258 ARG A N 1
ATOM 2119 C CA . ARG A 1 258 ? -4.220 8.992 -31.705 1.00 13.85 258 ARG A CA 1
ATOM 2120 C C . ARG A 1 258 ? -3.025 9.723 -32.322 1.00 14.34 258 ARG A C 1
ATOM 2121 O O . ARG A 1 258 ? -3.183 10.827 -32.834 1.00 15.35 258 ARG A O 1
ATOM 2129 N N . LYS A 1 259 ? -1.837 9.129 -32.254 1.00 12.21 259 LYS A N 1
ATOM 2130 C CA . LYS A 1 259 ? -0.644 9.784 -32.783 1.00 12.47 259 LYS A CA 1
ATOM 2131 C C . LYS A 1 259 ? -0.613 9.761 -34.307 1.00 14.67 259 LYS A C 1
ATOM 2132 O O . LYS A 1 259 ? 0.125 10.525 -34.925 1.00 14.78 259 LYS A O 1
ATOM 2138 N N . ALA A 1 260 ? -1.411 8.884 -34.910 1.00 13.24 260 ALA A N 1
ATOM 2139 C CA . ALA A 1 260 ? -1.584 8.882 -36.360 1.00 14.04 260 ALA A CA 1
ATOM 2140 C C . ALA A 1 260 ? -2.374 10.115 -36.766 1.00 13.00 260 ALA A C 1
ATOM 2141 O O . ALA A 1 260 ? -3.232 10.579 -36.025 1.00 15.49 260 ALA A O 1
ATOM 2143 N N . ASP A 1 261 ? -2.079 10.662 -37.938 1.00 12.68 261 ASP A N 1
ATOM 2144 C CA . ASP A 1 261 ? -2.797 11.849 -38.377 1.00 14.90 261 ASP A CA 1
ATOM 2145 C C . ASP A 1 261 ? -4.292 11.568 -38.511 1.00 15.47 261 ASP A C 1
ATOM 2146 O O . ASP A 1 261 ? -4.694 10.503 -38.985 1.00 13.74 261 ASP A O 1
ATOM 2151 N N . LEU A 1 262 ? -5.104 12.526 -38.076 1.00 13.82 262 LEU A N 1
ATOM 2152 C CA . LEU A 1 262 ? -6.545 12.329 -37.973 1.00 15.37 262 LEU A CA 1
ATOM 2153 C C . LEU A 1 262 ? -7.173 11.963 -39.311 1.00 12.85 262 LEU A C 1
ATOM 2154 O O . LEU A 1 262 ? -7.995 11.051 -39.381 1.00 12.51 262 LEU A O 1
ATOM 2159 N N . GLU A 1 263 ? -6.795 12.666 -40.372 1.00 14.23 263 GLU A N 1
ATOM 2160 C CA . GLU A 1 263 ? -7.354 12.382 -41.688 1.00 12.89 263 GLU A CA 1
ATOM 2161 C C . GLU A 1 263 ? -7.096 10.924 -42.102 1.00 13.46 263 GLU A C 1
ATOM 2162 O O . GLU A 1 263 ? -7.996 10.252 -42.609 1.00 13.77 263 GLU A O 1
ATOM 2168 N N . SER A 1 264 ? -5.886 10.423 -41.865 1.00 12.83 264 SER A N 1
ATOM 2169 C CA . SER A 1 264 ? -5.580 9.021 -42.155 1.00 13.22 264 SER A CA 1
ATOM 2170 C C . SER A 1 264 ? -6.379 8.065 -41.264 1.00 12.74 264 SER A C 1
ATOM 2171 O O . SER A 1 264 ? -6.856 7.026 -41.727 1.00 12.49 264 SER A O 1
ATOM 2174 N N . ARG A 1 265 ? -6.506 8.399 -39.984 1.00 10.47 265 ARG A N 1
ATOM 2175 C CA . ARG A 1 265 ? -7.319 7.586 -39.081 1.00 10.36 265 ARG A CA 1
ATOM 2176 C C . ARG A 1 265 ? -8.748 7.462 -39.590 1.00 11.00 265 ARG A C 1
ATOM 2177 O O . ARG A 1 265 ? -9.323 6.375 -39.574 1.00 10.50 265 ARG A O 1
ATOM 2185 N N . ILE A 1 266 ? -9.329 8.570 -40.031 1.00 10.63 266 ILE A N 1
ATOM 2186 C CA . ILE A 1 266 ? -10.697 8.533 -40.531 1.00 10.55 266 ILE A CA 1
ATOM 2187 C C . ILE A 1 266 ? -10.797 7.664 -41.784 1.00 10.44 266 ILE A C 1
ATOM 2188 O O . ILE A 1 266 ? -11.708 6.849 -41.905 1.00 10.18 266 ILE A O 1
ATOM 2193 N N . LYS A 1 267 ? -9.862 7.826 -42.714 1.00 10.73 267 LYS A N 1
ATOM 2194 C CA . LYS A 1 267 ? -9.917 7.058 -43.954 1.00 9.73 267 LYS A CA 1
ATOM 2195 C C . LYS A 1 267 ? -9.787 5.566 -43.699 1.00 10.22 267 LYS A C 1
ATOM 2196 O O . LYS A 1 267 ? -10.529 4.759 -44.255 1.00 10.05 267 LYS A O 1
ATOM 2202 N N . TRP A 1 268 ? -8.845 5.203 -42.842 1.00 9.97 268 TRP A N 1
ATOM 2203 C CA . TRP A 1 268 ? -8.623 3.802 -42.520 1.00 8.79 268 TRP A CA 1
ATOM 2204 C C . TRP A 1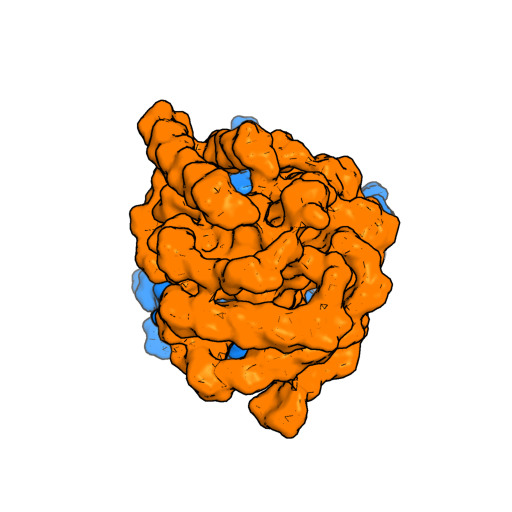 268 ? -9.840 3.222 -41.809 1.00 9.85 268 TRP A C 1
ATOM 2205 O O . TRP A 1 268 ? -10.334 2.153 -42.167 1.00 9.56 268 TRP A O 1
ATOM 2216 N N . THR A 1 269 ? -10.333 3.932 -40.801 1.00 8.87 269 THR A N 1
ATOM 2217 C CA . THR A 1 269 ? -11.449 3.430 -40.004 1.00 9.03 269 THR A CA 1
ATOM 2218 C C . THR A 1 269 ? -12.707 3.281 -40.860 1.00 9.49 269 THR A C 1
ATOM 2219 O O . THR A 1 269 ? -13.406 2.267 -40.805 1.00 9.14 269 THR A O 1
ATOM 2223 N N . SER A 1 270 ? -12.990 4.293 -41.664 1.00 9.27 270 SER A N 1
ATOM 2224 C CA . SER A 1 270 ? -14.185 4.248 -42.488 1.00 10.19 270 SER A CA 1
ATOM 2225 C C . SER A 1 270 ? -14.090 3.130 -43.525 1.00 9.31 270 SER A C 1
ATOM 2226 O O . SER A 1 270 ? -15.052 2.391 -43.743 1.00 10.05 270 SER A O 1
ATOM 2229 N N . PHE A 1 271 ? -12.925 2.995 -44.149 1.00 10.14 271 PHE A N 1
ATOM 2230 C CA . PHE A 1 271 ? -12.733 1.975 -45.168 1.00 9.73 271 PHE A CA 1
ATOM 2231 C C . PHE A 1 271 ? -12.858 0.573 -44.590 1.00 9.52 271 PHE A C 1
ATOM 2232 O O . PHE A 1 271 ? -13.565 -0.273 -45.143 1.00 10.47 271 PHE A O 1
ATOM 2240 N N . VAL A 1 272 ? -12.176 0.311 -43.480 1.00 9.62 272 VAL A N 1
ATOM 2241 C CA . VAL A 1 272 ? -12.242 -1.030 -42.923 1.00 10.07 272 VAL A CA 1
ATOM 2242 C C . VAL A 1 272 ? -13.676 -1.377 -42.532 1.00 10.07 272 VAL A C 1
ATOM 2243 O O . VAL A 1 272 ? -14.120 -2.495 -42.765 1.00 9.86 272 VAL A O 1
ATOM 2247 N N . VAL A 1 273 ? -14.412 -0.428 -41.962 1.00 8.69 273 VAL A N 1
ATOM 2248 C CA . VAL A 1 273 ? -15.794 -0.721 -41.584 1.00 9.96 273 VAL A CA 1
ATOM 2249 C C . VAL A 1 273 ? -16.661 -1.051 -42.804 1.00 9.27 273 VAL A C 1
ATOM 2250 O O . VAL A 1 273 ? -17.431 -2.011 -42.772 1.00 9.39 273 VAL A O 1
ATOM 2254 N N . ARG A 1 274 ? -16.527 -0.279 -43.878 1.00 9.61 274 ARG A N 1
ATOM 2255 C CA . ARG A 1 274 ? -17.296 -0.561 -45.089 1.00 10.58 274 ARG A CA 1
ATOM 2256 C C . ARG A 1 274 ? -16.989 -1.959 -45.613 1.00 10.53 274 ARG A C 1
ATOM 2257 O O . ARG A 1 274 ? -17.887 -2.679 -46.060 1.00 11.32 274 ARG A O 1
ATOM 2265 N N . GLU A 1 275 ? -15.719 -2.341 -45.574 1.00 10.10 275 GLU A N 1
ATOM 2266 C CA . GLU A 1 275 ? -15.308 -3.638 -46.094 1.00 9.88 275 GLU A CA 1
ATOM 2267 C C . GLU A 1 275 ? -15.735 -4.790 -45.183 1.00 9.84 275 GLU A C 1
ATOM 2268 O O . GLU A 1 275 ? -16.070 -5.878 -45.664 1.00 11.06 275 GLU A O 1
ATOM 2274 N N . MET A 1 276 ? -15.745 -4.557 -43.874 1.00 9.88 276 MET A N 1
ATOM 2275 C CA . MET A 1 276 ? -16.260 -5.557 -42.948 1.00 9.63 276 MET A CA 1
ATOM 2276 C C . MET A 1 276 ? -17.750 -5.771 -43.173 1.00 12.49 276 MET A C 1
ATOM 2277 O O . MET A 1 276 ? -18.230 -6.906 -43.165 1.00 11.04 276 MET A O 1
ATOM 2282 N N . GLU A 1 277 ? -18.476 -4.675 -43.373 1.00 9.62 277 GLU A N 1
ATOM 2283 C CA . GLU A 1 277 ? -19.918 -4.731 -43.594 1.00 11.92 277 GLU A CA 1
ATOM 2284 C C . GLU A 1 277 ? -20.269 -5.495 -44.863 1.00 13.47 277 GLU A C 1
ATOM 2285 O O . GLU A 1 277 ? -21.229 -6.268 -44.881 1.00 13.95 277 GLU A O 1
ATOM 2291 N N . LYS A 1 278 ? -19.503 -5.279 -45.927 1.00 11.66 278 LYS A N 1
ATOM 2292 C CA . LYS A 1 278 ? -19.746 -5.985 -47.181 1.00 11.91 278 LYS A CA 1
ATOM 2293 C C . LYS A 1 278 ? -19.636 -7.488 -46.964 1.00 11.72 278 LYS A C 1
ATOM 2294 O O . LYS A 1 278 ? -20.235 -8.276 -47.692 1.00 12.25 278 LYS A O 1
ATOM 2300 N N . ARG A 1 279 ? -18.859 -7.889 -45.966 1.00 10.58 279 ARG A N 1
ATOM 2301 C CA . ARG A 1 279 ? -18.657 -9.307 -45.685 1.00 10.20 279 ARG A CA 1
ATOM 2302 C C . ARG A 1 279 ? -19.543 -9.825 -44.548 1.00 9.70 279 ARG A C 1
ATOM 2303 O O . ARG A 1 279 ? -19.434 -10.982 -44.141 1.00 11.34 279 ARG A O 1
ATOM 2311 N N . ARG A 1 280 ? -20.422 -8.960 -44.054 1.00 9.90 280 ARG A N 1
ATOM 2312 C CA . ARG A 1 280 ? -21.415 -9.321 -43.040 1.00 10.72 280 ARG A CA 1
ATOM 2313 C C . ARG A 1 280 ? -20.784 -9.717 -41.710 1.00 11.69 280 ARG A C 1
ATOM 2314 O O . ARG A 1 280 ? -21.375 -10.447 -40.919 1.00 12.70 280 ARG A O 1
ATOM 2322 N N . TRP A 1 281 ? -19.583 -9.212 -41.456 1.00 9.87 281 TRP A N 1
ATOM 2323 C CA . TRP A 1 281 ? -18.912 -9.487 -40.197 1.00 10.03 281 TRP A CA 1
ATOM 2324 C C . TRP A 1 281 ? -19.439 -8.595 -39.077 1.00 9.20 281 TRP A C 1
ATOM 2325 O O . TRP A 1 281 ? -19.885 -7.473 -39.318 1.00 10.76 281 TRP A O 1
ATOM 2336 N N . SER A 1 282 ? -19.369 -9.097 -37.851 1.00 8.24 282 SER A N 1
ATOM 2337 C CA . SER A 1 282 ? -19.498 -8.244 -36.679 1.00 8.42 282 SER A CA 1
ATOM 2338 C C . SER A 1 282 ? -18.138 -7.589 -36.405 1.00 6.99 282 SER A C 1
ATOM 2339 O O . SER A 1 282 ? -17.105 -8.030 -36.922 1.00 7.89 282 SER A O 1
ATOM 2342 N N . LEU A 1 283 ? -18.131 -6.538 -35.587 1.00 7.05 283 LEU A N 1
ATOM 2343 C CA . LEU A 1 283 ? -16.923 -5.727 -35.451 1.00 7.58 283 LEU A CA 1
ATOM 2344 C C . LEU A 1 283 ? -17.006 -4.875 -34.197 1.00 6.82 283 LEU A C 1
ATOM 2345 O O . LEU A 1 283 ? -18.085 -4.444 -33.803 1.00 7.92 283 LEU A O 1
ATOM 2350 N N . ALA A 1 284 ? -15.859 -4.634 -33.569 1.00 6.85 284 ALA A N 1
ATOM 2351 C CA . ALA A 1 284 ? -15.800 -3.777 -32.391 1.00 6.62 284 ALA A CA 1
ATOM 2352 C C . ALA A 1 284 ? -14.565 -2.890 -32.438 1.00 7.75 284 ALA A C 1
ATOM 2353 O O . ALA A 1 284 ? -13.434 -3.371 -32.522 1.00 7.29 284 ALA A O 1
ATOM 2355 N N . TYR A 1 285 ? -14.795 -1.585 -32.381 1.00 6.83 285 TYR A N 1
ATOM 2356 C CA . TYR A 1 285 ? -13.720 -0.614 -32.437 1.00 7.03 285 TYR A CA 1
ATOM 2357 C C . TYR A 1 285 ? -12.891 -0.586 -31.149 1.00 6.94 285 TYR A C 1
ATOM 2358 O O . TYR A 1 285 ? -13.430 -0.655 -30.043 1.00 7.60 285 TYR A O 1
ATOM 2367 N N . TRP A 1 286 ? -11.578 -0.490 -31.318 1.00 6.72 286 TRP A N 1
ATOM 2368 C CA . TRP A 1 286 ? -10.659 -0.248 -30.207 1.00 8.11 286 TRP A CA 1
ATOM 2369 C C . TRP A 1 286 ? -10.206 1.207 -30.277 1.00 8.45 286 TRP A C 1
ATOM 2370 O O . TRP A 1 286 ? -9.504 1.571 -31.219 1.00 7.92 286 TRP A O 1
ATOM 2381 N N . GLU A 1 287 ? -10.589 2.064 -29.324 1.00 6.71 287 GLU A N 1
ATOM 2382 C CA . GLU A 1 287 ? -11.498 1.789 -28.215 1.00 7.69 287 GLU A CA 1
ATOM 2383 C C . GLU A 1 287 ? -12.293 3.068 -27.908 1.00 7.34 287 GLU A C 1
ATOM 2384 O O . GLU A 1 287 ? -12.128 4.090 -28.579 1.00 9.36 287 GLU A O 1
ATOM 2390 N N . PHE A 1 288 ? -13.150 3.016 -26.897 1.00 8.12 288 PHE A N 1
ATOM 2391 C CA . PHE A 1 288 ? -14.132 4.074 -26.659 1.00 9.25 288 PHE A CA 1
ATOM 2392 C C . PHE A 1 288 ? -13.562 5.474 -26.422 1.00 9.26 288 PHE A C 1
ATOM 2393 O O . PHE A 1 288 ? -13.930 6.415 -27.129 1.00 9.32 288 PHE A O 1
ATOM 2401 N N . CYS A 1 289 ? -12.655 5.627 -25.458 1.00 10.24 289 CYS A N 1
ATOM 2402 C CA . CYS A 1 289 ? -12.380 6.972 -24.954 1.00 12.20 289 CYS A CA 1
ATOM 2403 C C . CYS A 1 289 ? -10.953 7.271 -24.496 1.00 15.55 289 CYS A C 1
ATOM 2404 O O . CYS A 1 289 ? -10.729 8.272 -23.809 1.00 16.33 289 CYS A O 1
ATOM 2407 N N . SER A 1 290 ? -10.001 6.427 -24.887 1.00 13.42 290 SER A N 1
ATOM 2408 C CA . SER A 1 290 ? -8.621 6.515 -24.406 1.00 13.91 290 SER A CA 1
ATOM 2409 C C . SER A 1 290 ? -7.669 6.899 -25.556 1.00 11.36 290 SER A C 1
ATOM 2410 O O . SER A 1 290 ? -7.970 7.787 -26.357 1.00 14.32 290 SER A O 1
ATOM 2413 N N . GLY A 1 291 ? -6.528 6.227 -25.634 1.00 10.68 291 GLY A N 1
ATOM 2414 C CA . GLY A 1 291 ? -5.505 6.555 -26.614 1.00 10.97 291 GLY A CA 1
ATOM 2415 C C . GLY A 1 291 ? -5.885 6.300 -28.063 1.00 10.48 291 GLY A C 1
ATOM 2416 O O . GLY A 1 291 ? -5.287 6.878 -28.967 1.00 11.90 291 GLY A O 1
ATOM 2417 N N . PHE A 1 292 ? -6.856 5.418 -28.285 1.00 10.54 292 PHE A N 1
ATOM 2418 C CA . PHE A 1 292 ? -7.422 5.172 -29.616 1.00 9.71 292 PHE A CA 1
ATOM 2419 C C . PHE A 1 292 ? -8.831 5.765 -29.682 1.00 11.36 292 PHE A C 1
ATOM 2420 O O . PHE A 1 292 ? -9.614 5.430 -30.572 1.00 11.82 292 PHE A O 1
ATOM 2428 N N . GLY A 1 293 ? -9.165 6.632 -28.730 1.00 12.42 293 GLY A N 1
ATOM 2429 C CA . GLY A 1 293 ? -10.551 6.980 -28.460 1.00 12.42 293 GLY A CA 1
ATOM 2430 C C . GLY A 1 293 ? -11.294 7.787 -29.502 1.00 12.05 293 GLY A C 1
ATOM 2431 O O . GLY A 1 293 ? -10.701 8.542 -30.282 1.00 15.07 293 GLY A O 1
ATOM 2432 N N . VAL A 1 294 ? -12.612 7.639 -29.493 1.00 10.57 294 VAL A N 1
ATOM 2433 C CA . VAL A 1 294 ? -13.483 8.375 -30.397 1.00 10.74 294 VAL A CA 1
ATOM 2434 C C . VAL A 1 294 ? -14.514 9.224 -29.649 1.00 10.63 294 VAL A C 1
ATOM 2435 O O . VAL A 1 294 ? -15.251 9.995 -30.261 1.00 12.29 294 VAL A O 1
ATOM 2439 N N . TYR A 1 295 ? -14.563 9.079 -28.329 1.00 11.12 295 TYR A N 1
ATOM 2440 C CA . TYR A 1 295 ? -15.467 9.859 -27.495 1.00 12.79 295 TYR A CA 1
ATOM 2441 C C . TYR A 1 295 ? -14.671 10.546 -26.395 1.00 13.34 295 TYR A C 1
ATOM 2442 O O . TYR A 1 295 ? -13.806 9.934 -25.765 1.00 12.70 295 TYR A O 1
ATOM 2451 N N . ASP A 1 296 ? -14.958 11.829 -26.190 1.00 11.38 296 ASP A N 1
ATOM 2452 C CA . ASP A 1 296 ? -14.312 12.639 -25.164 1.00 12.76 296 ASP A CA 1
ATOM 2453 C C . ASP A 1 296 ? -15.235 12.673 -23.949 1.00 12.00 296 ASP A C 1
ATOM 2454 O O . ASP A 1 296 ? -16.293 13.301 -23.979 1.00 12.67 296 ASP A O 1
ATOM 2459 N N . THR A 1 297 ? -14.843 11.966 -22.894 1.00 11.95 297 THR A N 1
ATOM 2460 C CA . THR A 1 297 ? -15.697 11.818 -21.719 1.00 13.62 297 THR A CA 1
ATOM 2461 C C . THR A 1 297 ? -15.783 13.087 -20.870 1.00 13.48 297 THR A C 1
ATOM 2462 O O . THR A 1 297 ? -16.725 13.251 -20.096 1.00 18.12 297 THR A O 1
ATOM 2466 N N . LEU A 1 298 ? -14.813 13.981 -21.020 1.00 12.86 298 LEU A N 1
ATOM 2467 C CA . LEU A 1 298 ? -14.885 15.272 -20.344 1.00 15.21 298 LEU A CA 1
ATOM 2468 C C . LEU A 1 298 ? -15.881 16.195 -21.048 1.00 17.31 298 LEU A C 1
ATOM 2469 O O . LEU A 1 298 ? -16.799 16.737 -20.428 1.00 17.19 298 LEU A O 1
ATOM 2474 N N . ARG A 1 299 ? -15.700 16.360 -22.355 1.00 16.68 299 ARG A N 1
ATOM 2475 C CA . ARG A 1 299 ? -16.538 17.253 -23.152 1.00 17.16 299 ARG A CA 1
ATOM 2476 C C . ARG A 1 299 ? -17.893 16.640 -23.491 1.00 14.41 299 ARG A C 1
ATOM 2477 O O . ARG A 1 299 ? -18.832 17.348 -23.868 1.00 17.37 299 ARG A O 1
ATOM 2485 N N . LYS A 1 300 ? -17.984 15.320 -23.356 1.00 13.44 300 LYS A N 1
ATOM 2486 C CA . LYS A 1 300 ? -19.184 14.565 -23.706 1.00 15.80 300 LYS A CA 1
ATOM 2487 C C . LYS A 1 300 ? -19.529 14.719 -25.179 1.00 13.39 300 LYS A C 1
ATOM 2488 O O . LYS A 1 300 ? -20.677 14.972 -25.546 1.00 19.50 300 LYS A O 1
ATOM 2494 N N . THR A 1 301 ? -18.514 14.553 -26.016 1.00 14.73 301 THR A N 1
ATOM 2495 C CA . THR A 1 301 ? -18.676 14.704 -27.452 1.00 16.79 301 THR A CA 1
ATOM 2496 C C . THR A 1 301 ? -17.926 13.610 -28.197 1.00 13.64 301 THR A C 1
ATOM 2497 O O . THR A 1 301 ? -16.830 13.203 -27.801 1.00 13.04 301 THR A O 1
ATOM 2501 N N . TRP A 1 302 ? -18.535 13.133 -29.274 1.00 14.13 302 TRP A N 1
ATOM 2502 C CA . TRP A 1 302 ? -17.886 12.196 -30.175 1.00 13.34 302 TRP A CA 1
ATOM 2503 C C . TRP A 1 302 ? -17.034 12.967 -31.166 1.00 13.64 302 TRP A C 1
ATOM 2504 O O . TRP A 1 302 ? -17.341 14.110 -31.500 1.00 15.40 302 TRP A O 1
ATOM 2515 N N . ASN A 1 303 ? -15.962 12.349 -31.645 1.00 11.95 303 ASN A N 1
ATOM 2516 C CA . ASN A 1 303 ? -15.379 12.821 -32.885 1.00 13.07 303 ASN A CA 1
ATOM 2517 C C . ASN A 1 303 ? -16.364 12.434 -33.965 1.00 12.85 303 ASN A C 1
ATOM 2518 O O . ASN A 1 303 ? -16.579 11.247 -34.229 1.00 11.70 303 ASN A O 1
ATOM 2523 N N . LYS A 1 304 ? -16.993 13.431 -34.569 1.00 14.82 304 LYS A N 1
ATOM 2524 C CA . LYS A 1 304 ? -18.100 13.179 -35.479 1.00 16.39 304 LYS A CA 1
ATOM 2525 C C . LYS A 1 304 ? -17.682 12.368 -36.699 1.00 11.80 304 LYS A C 1
ATOM 2526 O O . LYS A 1 304 ? -18.439 11.532 -37.180 1.00 12.65 304 LYS A O 1
ATOM 2532 N N . ASP A 1 305 ? -16.476 12.609 -37.199 1.00 11.30 305 ASP A N 1
ATOM 2533 C CA . ASP A 1 305 ? -16.033 11.916 -38.404 1.00 13.25 305 ASP A CA 1
ATOM 2534 C C . ASP A 1 305 ? -15.721 10.455 -38.113 1.00 11.54 305 ASP A C 1
ATOM 2535 O O . ASP A 1 305 ? -16.039 9.570 -38.906 1.00 12.15 305 ASP A O 1
ATOM 2540 N N . LEU A 1 306 ? -15.122 10.194 -36.959 1.00 11.72 306 LEU A N 1
ATOM 2541 C CA . LEU A 1 306 ? -14.850 8.820 -36.576 1.00 11.64 306 LEU A CA 1
ATOM 2542 C C . LEU A 1 306 ? -16.130 8.081 -36.197 1.00 9.91 306 LEU A C 1
ATOM 2543 O O . LEU A 1 306 ? -16.277 6.903 -36.511 1.00 11.32 306 LEU A O 1
ATOM 2548 N N . LEU A 1 307 ? -17.073 8.759 -35.549 1.00 10.01 307 LEU A N 1
ATOM 2549 C CA . LEU A 1 307 ? -18.350 8.113 -35.265 1.00 11.78 307 LEU A CA 1
ATOM 2550 C C . LEU A 1 307 ? -19.083 7.757 -36.558 1.00 11.54 307 LEU A C 1
ATOM 2551 O O . LEU A 1 307 ? -19.660 6.680 -36.675 1.00 11.71 307 LEU A O 1
ATOM 2556 N N . GLU A 1 308 ? -19.063 8.665 -37.528 1.00 11.33 308 GLU A N 1
ATOM 2557 C CA . GLU A 1 308 ? -19.688 8.390 -38.817 1.00 13.21 308 GLU A CA 1
ATOM 2558 C C . GLU A 1 308 ? -19.006 7.200 -39.502 1.00 12.29 308 GLU A C 1
ATOM 2559 O O . GLU A 1 308 ? -19.666 6.359 -40.109 1.00 12.31 308 GLU A O 1
ATOM 2565 N N . ALA A 1 309 ? -17.686 7.131 -39.391 1.00 10.94 309 ALA A N 1
ATOM 2566 C CA . ALA A 1 309 ? -16.936 6.004 -39.927 1.00 11.43 309 ALA A CA 1
ATOM 2567 C C . ALA A 1 309 ? -17.408 4.684 -39.315 1.00 10.82 309 ALA A C 1
ATOM 2568 O O . ALA A 1 309 ? -17.498 3.669 -40.003 1.00 12.32 309 ALA A O 1
ATOM 2570 N N . LEU A 1 310 ? -17.711 4.695 -38.021 1.00 9.06 310 LEU A N 1
ATOM 2571 C CA . LEU A 1 310 ? -18.086 3.467 -37.324 1.00 9.83 310 LEU A CA 1
ATOM 2572 C C . LEU A 1 310 ? -19.548 3.100 -37.507 1.00 11.64 310 LEU A C 1
ATOM 2573 O O . LEU A 1 310 ? -19.889 1.921 -37.606 1.00 12.92 310 LEU A O 1
ATOM 2578 N N . ILE A 1 311 ? -20.397 4.126 -37.527 1.00 12.50 311 ILE A N 1
ATOM 2579 C CA . ILE A 1 311 ? -21.849 3.978 -37.537 1.00 18.27 311 ILE A CA 1
ATOM 2580 C C . ILE A 1 311 ? -22.352 2.961 -36.512 1.00 36.41 311 ILE A C 1
ATOM 2581 O O . ILE A 1 311 ? -22.380 3.246 -35.310 1.00 40.74 311 ILE A O 1
ATOM 2586 N N . ASP B 1 4 ? 34.736 -5.307 8.579 1.00 21.41 4 ASP B N 1
ATOM 2587 C CA . ASP B 1 4 ? 33.673 -4.685 9.364 1.00 17.29 4 ASP B CA 1
ATOM 2588 C C . ASP B 1 4 ? 32.356 -4.704 8.599 1.00 14.91 4 ASP B C 1
ATOM 2589 O O . ASP B 1 4 ? 32.172 -3.946 7.650 1.00 14.30 4 ASP B O 1
ATOM 2594 N N . PRO B 1 5 ? 31.432 -5.576 9.015 1.00 13.28 5 PRO B N 1
ATOM 2595 C CA . PRO B 1 5 ? 30.135 -5.665 8.333 1.00 9.72 5 PRO B CA 1
ATOM 2596 C C . PRO B 1 5 ? 29.315 -4.378 8.452 1.00 9.66 5 PRO B C 1
ATOM 2597 O O . PRO B 1 5 ? 28.446 -4.147 7.611 1.00 10.54 5 PRO B O 1
ATOM 2601 N N . PHE B 1 6 ? 29.575 -3.548 9.459 1.00 10.75 6 PHE B N 1
ATOM 2602 C CA . PHE B 1 6 ? 28.867 -2.271 9.546 1.00 11.48 6 PHE B CA 1
ATOM 2603 C C . PHE B 1 6 ? 29.276 -1.338 8.415 1.00 10.25 6 PHE B C 1
ATOM 2604 O O . PHE B 1 6 ? 28.449 -0.593 7.886 1.00 12.49 6 PHE B O 1
ATOM 2612 N N . GLU B 1 7 ? 30.550 -1.378 8.041 1.00 11.34 7 GLU B N 1
ATOM 2613 C CA . GLU B 1 7 ? 31.015 -0.604 6.898 1.00 11.52 7 GLU B CA 1
ATOM 2614 C C . GLU B 1 7 ? 30.477 -1.185 5.588 1.00 11.36 7 GLU B C 1
ATOM 2615 O O . GLU B 1 7 ? 30.053 -0.446 4.708 1.00 12.84 7 GLU B O 1
ATOM 2621 N N . ARG B 1 8 ? 30.486 -2.510 5.470 1.00 12.08 8 ARG B N 1
ATOM 2622 C CA . ARG B 1 8 ? 29.915 -3.160 4.297 1.00 11.99 8 ARG B CA 1
ATOM 2623 C C . ARG B 1 8 ? 28.442 -2.788 4.126 1.00 11.79 8 ARG B C 1
ATOM 2624 O O . ARG B 1 8 ? 27.963 -2.584 3.012 1.00 11.51 8 ARG B O 1
ATOM 2632 N N . ASN B 1 9 ? 27.727 -2.684 5.238 1.00 9.86 9 ASN B N 1
ATOM 2633 C CA . ASN B 1 9 ? 26.308 -2.364 5.183 1.00 11.57 9 ASN B CA 1
ATOM 2634 C C . ASN B 1 9 ? 26.076 -0.982 4.582 1.00 10.77 9 ASN B C 1
ATOM 2635 O O . ASN B 1 9 ? 25.074 -0.744 3.905 1.00 12.70 9 ASN B O 1
ATOM 2640 N N . LYS B 1 10 ? 27.017 -0.073 4.827 1.00 13.16 10 LYS B N 1
ATOM 2641 C CA . LYS B 1 10 ? 26.950 1.278 4.280 1.00 13.29 10 LYS B CA 1
ATOM 2642 C C . LYS B 1 10 ? 27.057 1.253 2.760 1.00 13.91 10 LYS B C 1
ATOM 2643 O O . LYS B 1 10 ? 26.416 2.049 2.064 1.00 15.68 10 LYS B O 1
ATOM 2649 N N . ILE B 1 11 ? 27.862 0.329 2.243 1.00 16.56 11 ILE B N 1
ATOM 2650 C CA . ILE B 1 11 ? 28.010 0.146 0.802 1.00 19.21 11 ILE B CA 1
ATOM 2651 C C . ILE B 1 11 ? 26.685 -0.202 0.121 1.00 19.14 11 ILE B C 1
ATOM 2652 O O . ILE B 1 11 ? 26.392 0.287 -0.970 1.00 19.72 11 ILE B O 1
ATOM 2657 N N . LEU B 1 12 ? 25.890 -1.058 0.759 1.00 15.57 12 LEU B N 1
ATOM 2658 C CA . LEU B 1 12 ? 24.577 -1.418 0.224 1.00 16.18 12 LEU B CA 1
ATOM 2659 C C . LEU B 1 12 ? 23.684 -0.204 0.054 1.00 12.99 12 LEU B C 1
ATOM 2660 O O . LEU B 1 12 ? 23.134 0.039 -1.017 1.00 14.45 12 LEU B O 1
ATOM 2665 N N . GLY B 1 13 ? 23.525 0.552 1.135 1.00 13.71 13 GLY B N 1
ATOM 2666 C CA . GLY B 1 13 ? 22.662 1.713 1.115 1.00 13.16 13 GLY B CA 1
ATOM 2667 C C . GLY B 1 13 ? 21.274 1.359 0.616 1.00 10.47 13 GLY B C 1
ATOM 2668 O O . GLY B 1 13 ? 20.712 0.314 0.984 1.00 12.51 13 GLY B O 1
ATOM 2669 N N . ARG B 1 14 ? 20.727 2.215 -0.239 1.00 10.99 14 ARG B N 1
ATOM 2670 C CA . ARG B 1 14 ? 19.388 2.017 -0.782 1.00 12.05 14 ARG B CA 1
ATOM 2671 C C . ARG B 1 14 ? 19.447 1.229 -2.075 1.00 10.45 14 ARG B C 1
ATOM 2672 O O . ARG B 1 14 ? 20.217 1.550 -2.982 1.00 14.62 14 ARG B O 1
ATOM 2680 N N . GLY B 1 15 ? 18.620 0.204 -2.163 1.00 7.90 15 GLY B N 1
ATOM 2681 C CA . GLY B 1 15 ? 18.609 -0.648 -3.328 1.00 9.33 15 GLY B CA 1
ATOM 2682 C C . GLY B 1 15 ? 17.212 -1.020 -3.743 1.00 6.89 15 GLY B C 1
ATOM 2683 O O . GLY B 1 15 ? 16.212 -0.541 -3.190 1.00 8.27 15 GLY B O 1
ATOM 2684 N N . ILE B 1 16 ? 17.139 -1.892 -4.733 1.00 7.25 16 ILE B N 1
ATOM 2685 C CA . ILE B 1 16 ? 15.856 -2.359 -5.219 1.00 8.15 16 ILE B CA 1
ATOM 2686 C C . ILE B 1 16 ? 15.989 -3.817 -5.641 1.00 6.97 16 ILE B C 1
ATOM 2687 O O . ILE B 1 16 ? 17.030 -4.244 -6.160 1.00 7.28 16 ILE B O 1
ATOM 2692 N N . ASN B 1 17 ? 14.949 -4.590 -5.356 1.00 6.69 17 ASN B N 1
ATOM 2693 C CA . ASN B 1 17 ? 14.859 -5.969 -5.809 1.00 7.15 17 ASN B CA 1
ATOM 2694 C C . ASN B 1 17 ? 14.427 -6.035 -7.255 1.00 6.71 17 ASN B C 1
ATOM 2695 O O . ASN B 1 17 ? 13.496 -5.333 -7.661 1.00 8.15 17 ASN B O 1
ATOM 2700 N N . ILE B 1 18 ? 15.087 -6.880 -8.033 1.00 6.84 18 ILE B N 1
ATOM 2701 C CA . ILE B 1 18 ? 14.566 -7.226 -9.344 1.00 7.71 18 ILE B CA 1
ATOM 2702 C C . ILE B 1 18 ? 13.872 -8.570 -9.192 1.00 6.60 18 ILE B C 1
ATOM 2703 O O . ILE B 1 18 ? 14.494 -9.633 -9.310 1.00 7.68 18 ILE B O 1
ATOM 2708 N N . GLY B 1 19 ? 12.586 -8.499 -8.872 1.00 7.45 19 GLY B N 1
ATOM 2709 C CA . GLY B 1 19 ? 11.805 -9.677 -8.564 1.00 8.39 19 GLY B CA 1
ATOM 2710 C C . GLY B 1 19 ? 10.860 -10.120 -9.661 1.00 7.73 19 GLY B C 1
ATOM 2711 O O . GLY B 1 19 ? 10.739 -9.473 -10.704 1.00 8.89 19 GLY B O 1
ATOM 2712 N N . ASN B 1 20 ? 10.209 -11.250 -9.412 1.00 7.32 20 ASN B N 1
ATOM 2713 C CA . ASN B 1 20 ? 9.382 -11.942 -10.401 1.00 7.78 20 ASN B CA 1
ATOM 2714 C C . ASN B 1 20 ? 10.187 -12.303 -11.635 1.00 7.76 20 ASN B C 1
ATOM 2715 O O . ASN B 1 20 ? 9.664 -12.322 -12.753 1.00 8.05 20 ASN B O 1
ATOM 2720 N N . ALA B 1 21 ? 11.459 -12.612 -11.396 1.00 7.42 21 ALA B N 1
ATOM 2721 C CA . ALA B 1 21 ? 12.450 -12.844 -12.437 1.00 6.83 21 ALA B CA 1
ATOM 2722 C C . ALA B 1 21 ? 13.123 -14.200 -12.205 1.00 7.35 21 ALA B C 1
ATOM 2723 O O . ALA B 1 21 ? 12.540 -15.247 -12.515 1.00 8.40 21 ALA B O 1
ATOM 2725 N N . LEU B 1 22 ? 14.334 -14.196 -11.644 1.00 7.09 22 LEU B N 1
ATOM 2726 C CA . LEU B 1 22 ? 15.117 -15.422 -11.492 1.00 7.15 22 LEU B CA 1
ATOM 2727 C C . LEU B 1 22 ? 14.663 -16.325 -10.348 1.00 6.62 22 LEU B C 1
ATOM 2728 O O . LEU B 1 22 ? 15.182 -17.433 -10.199 1.00 6.92 22 LEU B O 1
ATOM 2733 N N . GLU B 1 23 ? 13.700 -15.857 -9.553 1.00 6.48 23 GLU B N 1
ATOM 2734 C CA . GLU B 1 23 ? 13.156 -16.680 -8.478 1.00 6.89 23 GLU B CA 1
ATOM 2735 C C . GLU B 1 23 ? 11.888 -17.438 -8.876 1.00 7.50 23 GLU B C 1
ATOM 2736 O O . GLU B 1 23 ? 11.365 -18.223 -8.091 1.00 7.34 23 GLU B O 1
ATOM 2742 N N . ALA B 1 24 ? 11.410 -17.218 -10.099 1.00 7.88 24 ALA B N 1
ATOM 2743 C CA . ALA B 1 24 ? 10.390 -18.097 -10.660 1.00 8.95 24 ALA B CA 1
ATOM 2744 C C . ALA B 1 24 ? 11.058 -19.440 -10.987 1.00 10.49 24 ALA B C 1
ATOM 2745 O O . ALA B 1 24 ? 12.282 -19.561 -10.899 1.00 10.09 24 ALA B O 1
ATOM 2747 N N . PRO B 1 25 ? 10.271 -20.471 -11.349 1.00 9.76 25 PRO B N 1
ATOM 2748 C CA . PRO B 1 25 ? 10.921 -21.744 -11.689 1.00 10.44 25 PRO B CA 1
ATOM 2749 C C . PRO B 1 25 ? 11.931 -21.582 -12.831 1.00 10.97 25 PRO B C 1
ATOM 2750 O O . PRO B 1 25 ? 13.017 -22.171 -12.802 1.00 11.24 25 PRO B O 1
ATOM 2754 N N . ASN B 1 26 ? 11.564 -20.768 -13.814 1.00 11.65 26 ASN B N 1
ATOM 2755 C CA . ASN B 1 26 ? 12.475 -20.356 -14.874 1.00 12.41 26 ASN B CA 1
ATOM 2756 C C . ASN B 1 26 ? 12.288 -18.868 -15.125 1.00 11.16 26 ASN B C 1
ATOM 2757 O O . ASN B 1 26 ? 11.179 -18.341 -14.990 1.00 12.25 26 ASN B O 1
ATOM 2762 N N . GLU B 1 27 ? 13.373 -18.179 -15.468 1.00 11.31 27 GLU B N 1
ATOM 2763 C CA . GLU B 1 27 ? 13.302 -16.739 -15.674 1.00 10.23 27 GLU B CA 1
ATOM 2764 C C . GLU B 1 27 ? 12.260 -16.406 -16.729 1.00 11.06 27 GLU B C 1
ATOM 2765 O O . GLU B 1 27 ? 12.230 -17.027 -17.792 1.00 11.42 27 GLU B O 1
ATOM 2771 N N . GLY B 1 28 ? 11.405 -15.435 -16.426 1.00 12.79 28 GLY B N 1
ATOM 2772 C CA . GLY B 1 28 ? 10.349 -15.032 -17.335 1.00 11.15 28 GLY B CA 1
ATOM 2773 C C . GLY B 1 28 ? 8.988 -15.614 -16.999 1.00 11.12 28 GLY B C 1
ATOM 2774 O O . GLY B 1 28 ? 7.969 -15.037 -17.386 1.00 12.29 28 GLY B O 1
ATOM 2775 N N . ASP B 1 29 ? 8.954 -16.744 -16.288 1.00 9.96 29 ASP B N 1
ATOM 2776 C CA . ASP B 1 29 ? 7.679 -17.379 -15.954 1.00 9.99 29 ASP B CA 1
ATOM 2777 C C . ASP B 1 29 ? 6.752 -16.402 -15.237 1.00 12.35 29 ASP B C 1
ATOM 2778 O O . ASP B 1 29 ? 5.529 -16.437 -15.424 1.00 12.42 29 ASP B O 1
ATOM 2783 N N . TRP B 1 30 ? 7.323 -15.546 -14.396 1.00 10.81 30 TRP B N 1
ATOM 2784 C CA . TRP B 1 30 ? 6.519 -14.642 -13.584 1.00 10.69 30 TRP B CA 1
ATOM 2785 C C . TRP B 1 30 ? 6.544 -13.215 -14.110 1.00 9.77 30 TRP B C 1
ATOM 2786 O O . TRP B 1 30 ? 6.186 -12.273 -13.396 1.00 11.77 30 TRP B O 1
ATOM 2797 N N . GLY B 1 31 ? 6.967 -13.058 -15.359 1.00 10.64 31 GLY B N 1
ATOM 2798 C CA . GLY B 1 31 ? 6.733 -11.817 -16.071 1.00 10.96 31 GLY B CA 1
ATOM 2799 C C . GLY B 1 31 ? 7.926 -10.907 -16.280 1.00 11.52 31 GLY B C 1
ATOM 2800 O O . GLY B 1 31 ? 7.834 -9.942 -17.040 1.00 14.04 31 GLY B O 1
ATOM 2801 N N . VAL B 1 32 ? 9.040 -11.194 -15.610 1.00 9.46 32 VAL B N 1
ATOM 2802 C CA . VAL B 1 32 ? 10.224 -10.343 -15.716 1.00 10.19 32 VAL B CA 1
ATOM 2803 C C . VAL B 1 32 ? 11.432 -11.133 -16.187 1.00 9.21 32 VAL B C 1
ATOM 2804 O O . VAL B 1 32 ? 11.743 -12.200 -15.653 1.00 10.74 32 VAL B O 1
ATOM 2808 N N . VAL B 1 33 ? 12.088 -10.611 -17.218 1.00 10.80 33 VAL B N 1
ATOM 2809 C CA . VAL B 1 33 ? 13.398 -11.087 -17.629 1.00 11.30 33 VAL B CA 1
ATOM 2810 C C . VAL B 1 33 ? 14.355 -9.930 -17.388 1.00 10.78 33 VAL B C 1
ATOM 2811 O O . VAL B 1 33 ? 14.068 -8.791 -17.756 1.00 13.19 33 VAL B O 1
ATOM 2815 N N . ILE B 1 34 ? 15.486 -10.205 -16.748 1.00 10.31 34 ILE B N 1
ATOM 2816 C CA . ILE B 1 34 ? 16.402 -9.133 -16.370 1.00 11.24 34 ILE B CA 1
ATOM 2817 C C . ILE B 1 34 ? 17.241 -8.637 -17.538 1.00 13.18 34 ILE B C 1
ATOM 2818 O O . ILE B 1 34 ? 18.269 -9.219 -17.871 1.00 16.31 34 ILE B O 1
ATOM 2823 N N . LYS B 1 35 ? 16.812 -7.536 -18.142 1.00 11.29 35 LYS B N 1
ATOM 2824 C CA . LYS B 1 35 ? 17.546 -6.948 -19.251 1.00 13.16 35 LYS B CA 1
ATOM 2825 C C . LYS B 1 35 ? 18.750 -6.184 -18.731 1.00 12.13 35 LYS B C 1
ATOM 2826 O O . LYS B 1 35 ? 18.686 -5.531 -17.691 1.00 13.40 35 LYS B O 1
ATOM 2832 N N . ASP B 1 36 ? 19.853 -6.257 -19.465 1.00 11.80 36 ASP B N 1
ATOM 2833 C CA . ASP B 1 36 ? 21.065 -5.581 -19.046 1.00 13.25 36 ASP B CA 1
ATOM 2834 C C . ASP B 1 36 ? 20.823 -4.085 -18.828 1.00 11.83 36 ASP B C 1
ATOM 2835 O O . ASP B 1 36 ? 21.393 -3.480 -17.919 1.00 12.24 36 ASP B O 1
ATOM 2840 N N . GLU B 1 37 ? 19.960 -3.494 -19.650 1.00 12.65 37 GLU B N 1
ATOM 2841 C CA . GLU B 1 37 ? 19.671 -2.065 -19.539 1.00 13.99 37 GLU B CA 1
ATOM 2842 C C . GLU B 1 37 ? 18.997 -1.689 -18.220 1.00 12.37 37 GLU B C 1
ATOM 2843 O O . GLU B 1 37 ? 19.021 -0.520 -17.829 1.00 14.44 37 GLU B O 1
ATOM 2849 N N . PHE B 1 38 ? 18.407 -2.666 -17.534 1.00 10.36 38 PHE B N 1
ATOM 2850 C CA . PHE B 1 38 ? 17.800 -2.399 -16.231 1.00 12.45 38 PHE B CA 1
ATOM 2851 C C . PHE B 1 38 ? 18.807 -1.741 -15.297 1.00 10.60 38 PHE B C 1
ATOM 2852 O O . PHE B 1 38 ? 18.453 -0.909 -14.467 1.00 11.99 38 PHE B O 1
ATOM 2860 N N . PHE B 1 39 ? 20.075 -2.114 -15.425 1.00 10.48 39 PHE B N 1
ATOM 2861 C CA . PHE B 1 39 ? 21.082 -1.591 -14.513 1.00 10.49 39 PHE B CA 1
ATOM 2862 C C . PHE B 1 39 ? 21.404 -0.117 -14.767 1.00 10.54 39 PHE B C 1
ATOM 2863 O O . PHE B 1 39 ? 21.696 0.628 -13.828 1.00 12.23 39 PHE B O 1
ATOM 2871 N N . ASP B 1 40 ? 21.322 0.309 -16.027 1.00 12.97 40 ASP B N 1
ATOM 2872 C CA . ASP B 1 40 ? 21.460 1.728 -16.348 1.00 14.96 40 ASP B CA 1
ATOM 2873 C C . ASP B 1 40 ? 20.288 2.493 -15.752 1.00 14.50 40 ASP B C 1
ATOM 2874 O O . ASP B 1 40 ? 20.466 3.532 -15.124 1.00 16.04 40 ASP B O 1
ATOM 2879 N N . ILE B 1 41 ? 19.092 1.956 -15.950 1.00 13.83 41 ILE B N 1
ATOM 2880 C CA . ILE B 1 41 ? 17.870 2.568 -15.449 1.00 16.08 41 ILE B CA 1
ATOM 2881 C C . ILE B 1 41 ? 17.916 2.730 -13.930 1.00 15.25 41 ILE B C 1
ATOM 2882 O O . ILE B 1 41 ? 17.623 3.802 -13.392 1.00 15.46 41 ILE B O 1
ATOM 2887 N N . ILE B 1 42 ? 18.309 1.665 -13.243 1.00 12.44 42 ILE B N 1
ATOM 2888 C CA . ILE B 1 42 ? 18.355 1.666 -11.786 1.00 12.59 42 ILE B CA 1
ATOM 2889 C C . ILE B 1 42 ? 19.454 2.581 -11.228 1.00 12.19 42 ILE B C 1
ATOM 2890 O O . ILE B 1 42 ? 19.224 3.345 -10.290 1.00 13.24 42 ILE B O 1
ATOM 2895 N N . LYS B 1 43 ? 20.646 2.527 -11.812 1.00 12.78 43 LYS B N 1
ATOM 2896 C CA . LYS B 1 43 ? 21.728 3.390 -11.350 1.00 14.88 43 LYS B CA 1
ATOM 2897 C C . LYS B 1 43 ? 21.386 4.869 -11.550 1.00 15.04 43 LYS B C 1
ATOM 2898 O O . LYS B 1 43 ? 21.633 5.698 -10.673 1.00 16.30 43 LYS B O 1
ATOM 2904 N N . GLU B 1 44 ? 20.810 5.196 -12.698 1.00 15.37 44 GLU B N 1
ATOM 2905 C CA . GLU B 1 44 ? 20.491 6.586 -12.998 1.00 17.34 44 GLU B CA 1
ATOM 2906 C C . GLU B 1 44 ? 19.418 7.154 -12.068 1.00 19.73 44 GLU B C 1
ATOM 2907 O O . GLU B 1 44 ? 19.398 8.355 -11.794 1.00 20.85 44 GLU B O 1
ATOM 2913 N N . ALA B 1 45 ? 18.544 6.287 -11.567 1.00 15.23 45 ALA B N 1
ATOM 2914 C CA . ALA B 1 45 ? 17.491 6.715 -10.647 1.00 16.72 45 ALA B CA 1
ATOM 2915 C C . ALA B 1 45 ? 18.030 6.999 -9.244 1.00 15.84 45 ALA B C 1
ATOM 2916 O O . ALA B 1 45 ? 17.350 7.610 -8.423 1.00 20.27 45 ALA B O 1
ATOM 2918 N N . GLY B 1 46 ? 19.246 6.543 -8.965 1.00 13.82 46 GLY B N 1
ATOM 2919 C CA . GLY B 1 46 ? 19.904 6.870 -7.714 1.00 15.19 46 GLY B CA 1
ATOM 2920 C C . GLY B 1 46 ? 20.135 5.726 -6.740 1.00 14.28 46 GLY B C 1
ATOM 2921 O O . GLY B 1 46 ? 20.616 5.955 -5.633 1.00 16.33 46 GLY B O 1
ATOM 2922 N N . PHE B 1 47 ? 19.803 4.501 -7.138 1.00 13.03 47 PHE B N 1
ATOM 2923 C CA . PHE B 1 47 ? 20.006 3.343 -6.266 1.00 13.15 47 PHE B CA 1
ATOM 2924 C C . PHE B 1 47 ? 21.477 2.939 -6.153 1.00 13.19 47 PHE B C 1
ATOM 2925 O O . PHE B 1 47 ? 22.266 3.149 -7.076 1.00 13.90 47 PHE B O 1
ATOM 2933 N N . SER B 1 48 ? 21.852 2.428 -5.013 1.00 12.57 48 SER B N 1
ATOM 2934 C CA . SER B 1 48 ? 23.209 1.922 -4.739 1.00 11.85 48 SER B CA 1
ATOM 2935 C C . SER B 1 48 ? 23.456 0.420 -4.984 1.00 9.17 48 SER B C 1
ATOM 2936 O O . SER B 1 48 ? 24.490 -0.002 -5.120 1.00 9.27 48 SER B O 1
ATOM 2939 N N . HIS B 1 49 ? 22.346 -0.333 -4.904 1.00 9.16 49 HIS B N 1
ATOM 2940 C CA . HIS B 1 49 ? 22.481 -1.776 -5.090 1.00 8.56 49 HIS B CA 1
ATOM 2941 C C . HIS B 1 49 ? 21.228 -2.396 -5.667 1.00 7.18 49 HIS B C 1
ATOM 2942 O O . HIS B 1 49 ? 20.163 -1.763 -5.711 1.00 7.76 49 HIS B O 1
ATOM 2949 N N . VAL B 1 50 ? 21.375 -3.633 -6.131 1.00 6.79 50 VAL B N 1
ATOM 2950 C CA . VAL B 1 50 ? 20.242 -4.459 -6.501 1.00 6.93 50 VAL B CA 1
ATOM 2951 C C . VAL B 1 50 ? 20.282 -5.754 -5.706 1.00 6.84 50 VAL B C 1
ATOM 2952 O O . VAL B 1 50 ? 21.361 -6.299 -5.418 1.00 7.37 50 VAL B O 1
ATOM 2956 N N . ARG B 1 51 ? 19.098 -6.235 -5.348 1.00 5.89 51 ARG B N 1
ATOM 2957 C CA . ARG B 1 51 ? 18.945 -7.571 -4.796 1.00 5.84 51 ARG B CA 1
ATOM 2958 C C . ARG B 1 51 ? 18.314 -8.449 -5.865 1.00 5.48 51 ARG B C 1
ATOM 2959 O O . ARG B 1 51 ? 17.332 -8.059 -6.503 1.00 5.94 51 ARG B O 1
ATOM 2967 N N . ILE B 1 52 ? 18.903 -9.624 -6.064 1.00 5.56 52 ILE B N 1
ATOM 2968 C CA . ILE B 1 52 ? 18.506 -10.543 -7.118 1.00 6.64 52 ILE B CA 1
ATOM 2969 C C . ILE B 1 52 ? 18.052 -11.862 -6.508 1.00 6.14 52 ILE B C 1
ATOM 2970 O O . ILE B 1 52 ? 18.870 -12.711 -6.174 1.00 6.35 52 ILE B O 1
ATOM 2975 N N . PRO B 1 53 ? 16.737 -12.034 -6.338 1.00 6.52 53 PRO B N 1
ATOM 2976 C CA . PRO B 1 53 ? 16.193 -13.324 -5.899 1.00 6.21 53 PRO B CA 1
ATOM 2977 C C . PRO B 1 53 ? 16.492 -14.397 -6.940 1.00 5.97 53 PRO B C 1
ATOM 2978 O O . PRO B 1 53 ? 16.243 -14.172 -8.130 1.00 6.92 53 PRO B O 1
ATOM 2982 N N . ILE B 1 54 ? 17.026 -15.537 -6.505 1.00 6.04 54 ILE B N 1
ATOM 2983 C CA . ILE B 1 54 ? 17.410 -16.610 -7.423 1.00 6.92 54 ILE B CA 1
ATOM 2984 C C . ILE B 1 54 ? 16.959 -17.969 -6.924 1.00 6.58 54 ILE B C 1
ATOM 2985 O O . ILE B 1 54 ? 17.337 -18.394 -5.833 1.00 6.77 54 ILE B O 1
ATOM 2990 N N . ARG B 1 55 ? 16.151 -18.661 -7.728 1.00 6.43 55 ARG B N 1
ATOM 2991 C CA . ARG B 1 55 ? 15.728 -20.012 -7.363 1.00 6.56 55 ARG B CA 1
ATOM 2992 C C . ARG B 1 55 ? 16.723 -21.056 -7.875 1.00 7.40 55 ARG B C 1
ATOM 2993 O O . ARG B 1 55 ? 16.464 -21.760 -8.855 1.00 8.48 55 ARG B O 1
ATOM 3001 N N . TRP B 1 56 ? 17.871 -21.153 -7.213 1.00 7.55 56 TRP B N 1
ATOM 3002 C CA . TRP B 1 56 ? 18.895 -22.106 -7.619 1.00 8.58 56 TRP B CA 1
ATOM 3003 C C . TRP B 1 56 ? 18.372 -23.537 -7.623 1.00 8.95 56 TRP B C 1
ATOM 3004 O O . TRP B 1 56 ? 18.846 -24.374 -8.389 1.00 9.18 56 TRP B O 1
ATOM 3015 N N . SER B 1 57 ? 17.398 -23.823 -6.762 1.00 9.55 57 SER B N 1
ATOM 3016 C CA . SER B 1 57 ? 16.945 -25.199 -6.566 1.00 10.18 57 SER B CA 1
ATOM 3017 C C . SER B 1 57 ? 16.302 -25.837 -7.795 1.00 11.30 57 SER B C 1
ATOM 3018 O O . SER B 1 57 ? 16.251 -27.061 -7.897 1.00 13.46 57 SER B O 1
ATOM 3021 N N . THR B 1 58 ?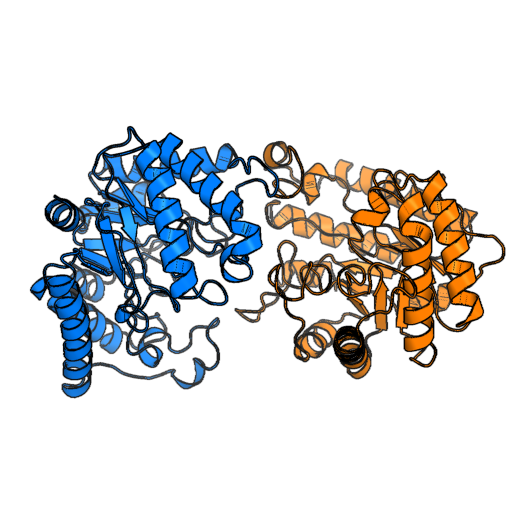 15.810 -25.028 -8.726 1.00 8.88 58 THR B N 1
ATOM 3022 C CA . THR B 1 58 ? 15.246 -25.592 -9.953 1.00 10.05 58 THR B CA 1
ATOM 3023 C C . THR B 1 58 ? 16.274 -25.650 -11.079 1.00 9.86 58 THR B C 1
ATOM 3024 O O . THR B 1 58 ? 15.916 -25.859 -12.242 1.00 13.07 58 THR B O 1
ATOM 3028 N N . HIS B 1 59 ? 17.546 -25.492 -10.719 1.00 10.15 59 HIS B N 1
ATOM 3029 C CA . HIS B 1 59 ? 18.632 -25.499 -11.690 1.00 11.55 59 HIS B CA 1
ATOM 3030 C C . HIS B 1 59 ? 19.818 -26.316 -11.207 1.00 10.00 59 HIS B C 1
ATOM 3031 O O . HIS B 1 59 ? 20.971 -25.960 -11.455 1.00 11.00 59 HIS B O 1
ATOM 3038 N N . ALA B 1 60 ? 19.541 -27.412 -10.507 1.00 10.88 60 ALA B N 1
ATOM 3039 C CA . ALA B 1 60 ? 20.600 -28.248 -9.957 1.00 11.26 60 ALA B CA 1
ATOM 3040 C C . ALA B 1 60 ? 20.169 -29.710 -9.926 1.00 10.73 60 ALA B C 1
ATOM 3041 O O . ALA B 1 60 ? 18.977 -30.005 -9.835 1.00 12.50 60 ALA B O 1
ATOM 3043 N N . TYR B 1 61 ? 21.140 -30.617 -9.979 1.00 12.10 61 TYR B N 1
ATOM 3044 C CA . TYR B 1 61 ? 20.848 -32.045 -9.912 1.00 13.53 61 TYR B CA 1
ATOM 3045 C C . TYR B 1 61 ? 20.129 -32.384 -8.606 1.00 14.76 61 TYR B C 1
ATOM 3046 O O . TYR B 1 61 ? 20.343 -31.732 -7.577 1.00 12.62 61 TYR B O 1
ATOM 3055 N N . ALA B 1 62 ? 19.290 -33.414 -8.653 1.00 15.10 62 ALA B N 1
ATOM 3056 C CA . ALA B 1 62 ? 18.468 -33.799 -7.510 1.00 15.03 62 ALA B CA 1
ATOM 3057 C C . ALA B 1 62 ? 19.226 -34.676 -6.523 1.00 17.88 62 ALA B C 1
ATOM 3058 O O . ALA B 1 62 ? 18.854 -34.762 -5.353 1.00 22.81 62 ALA B O 1
ATOM 3060 N N . PHE B 1 63 ? 20.284 -35.322 -6.996 1.00 16.32 63 PHE B N 1
ATOM 3061 C CA . PHE B 1 63 ? 21.055 -36.243 -6.172 1.00 17.62 63 PHE B CA 1
ATOM 3062 C C . PHE B 1 63 ? 22.524 -35.836 -6.173 1.00 21.84 63 PHE B C 1
ATOM 3063 O O . PHE B 1 63 ? 22.958 -35.090 -7.048 1.00 17.91 63 PHE B O 1
ATOM 3071 N N . PRO B 1 64 ? 23.297 -36.312 -5.185 1.00 18.94 64 PRO B N 1
ATOM 3072 C CA . PRO B 1 64 ? 24.714 -35.947 -5.161 1.00 22.16 64 PRO B CA 1
ATOM 3073 C C . PRO B 1 64 ? 25.342 -36.125 -6.539 1.00 27.50 64 PRO B C 1
ATOM 3074 O O . PRO B 1 64 ? 25.056 -37.120 -7.207 1.00 30.66 64 PRO B O 1
ATOM 3078 N N . PRO B 1 65 ? 26.202 -35.182 -6.954 1.00 28.72 65 PRO B N 1
ATOM 3079 C CA . PRO B 1 65 ? 26.700 -34.068 -6.141 1.00 28.15 65 PRO B CA 1
ATOM 3080 C C . PRO B 1 65 ? 25.849 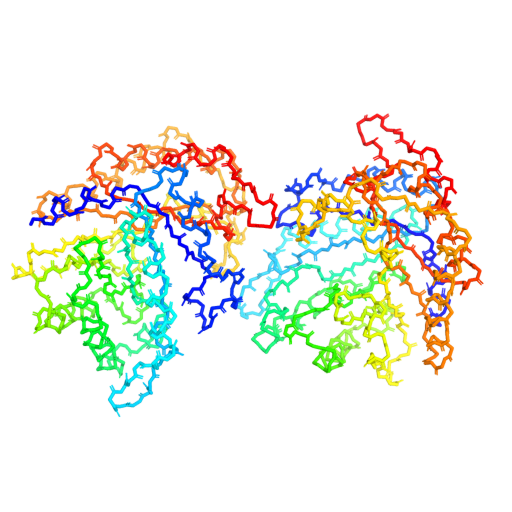-32.793 -6.201 1.00 21.08 65 PRO B C 1
ATOM 3081 O O . PRO B 1 65 ? 26.352 -31.721 -5.862 1.00 21.53 65 PRO B O 1
ATOM 3085 N N . TYR B 1 66 ? 24.594 -32.901 -6.621 1.00 17.32 66 TYR B N 1
ATOM 3086 C CA . TYR B 1 66 ? 23.701 -31.747 -6.637 1.00 13.87 66 TYR B CA 1
ATOM 3087 C C . TYR B 1 66 ? 24.276 -30.598 -7.459 1.00 14.73 66 TYR B C 1
ATOM 3088 O O . TYR B 1 66 ? 24.151 -29.437 -7.081 1.00 12.58 66 TYR B O 1
ATOM 3097 N N . LYS B 1 67 ? 24.900 -30.924 -8.584 1.00 15.36 67 LYS B N 1
ATOM 3098 C CA . LYS B 1 67 ? 25.554 -29.924 -9.420 1.00 11.70 67 LYS B CA 1
ATOM 3099 C C . LYS B 1 67 ? 24.586 -28.877 -9.962 1.00 12.39 67 LYS B C 1
ATOM 3100 O O . LYS B 1 67 ? 23.536 -29.214 -10.502 1.00 13.21 67 LYS B O 1
ATOM 3106 N N . ILE B 1 68 ? 24.955 -27.607 -9.814 1.00 10.96 68 ILE B N 1
ATOM 3107 C CA . ILE B 1 68 ? 24.213 -26.512 -10.413 1.00 12.38 68 ILE B CA 1
ATOM 3108 C C . ILE B 1 68 ? 24.537 -26.474 -11.897 1.00 11.10 68 ILE B C 1
ATOM 3109 O O . ILE B 1 68 ? 25.689 -26.586 -12.300 1.00 12.71 68 ILE B O 1
ATOM 3114 N N . MET B 1 69 ? 23.512 -26.345 -12.719 1.00 10.38 69 MET B N 1
ATOM 3115 C CA . MET B 1 69 ? 23.716 -26.406 -14.156 1.00 12.94 69 MET B CA 1
ATOM 3116 C C . MET B 1 69 ? 24.555 -25.234 -14.659 1.00 11.80 69 MET B C 1
ATOM 3117 O O . MET B 1 69 ? 24.290 -24.077 -14.322 1.00 12.19 69 MET B O 1
ATOM 3122 N N . ASP B 1 70 ? 25.580 -25.542 -15.448 1.00 11.44 70 ASP B N 1
ATOM 3123 C CA . ASP B 1 70 ? 26.510 -24.528 -15.941 1.00 12.89 70 ASP B CA 1
ATOM 3124 C C . ASP B 1 70 ? 25.826 -23.370 -16.656 1.00 12.23 70 ASP B C 1
ATOM 3125 O O . ASP B 1 70 ? 26.208 -22.209 -16.488 1.00 13.07 70 ASP B O 1
ATOM 3130 N N . ARG B 1 71 ? 24.818 -23.682 -17.457 1.00 11.53 71 ARG B N 1
ATOM 3131 C CA . ARG B 1 71 ? 24.119 -22.655 -18.209 1.00 11.04 71 ARG B CA 1
ATOM 3132 C C . ARG B 1 71 ? 23.388 -21.669 -17.294 1.00 11.88 71 ARG B C 1
ATOM 3133 O O . ARG B 1 71 ? 23.189 -20.510 -17.652 1.00 11.59 71 ARG B O 1
ATOM 3141 N N . PHE B 1 72 ? 22.965 -22.127 -16.117 1.00 9.74 72 PHE B N 1
ATOM 3142 C CA . PHE B 1 72 ? 22.312 -21.230 -15.172 1.00 9.11 72 PHE B CA 1
ATOM 3143 C C . PHE B 1 72 ? 23.331 -20.337 -14.477 1.00 8.79 72 PHE B C 1
ATOM 3144 O O . PHE B 1 72 ? 23.105 -19.141 -14.336 1.00 8.94 72 PHE B O 1
ATOM 3152 N N . PHE B 1 73 ? 24.452 -20.911 -14.059 1.00 8.89 73 PHE B N 1
ATOM 3153 C CA . PHE B 1 73 ? 25.546 -20.098 -13.549 1.00 9.29 73 PHE B CA 1
ATOM 3154 C C . PHE B 1 73 ? 25.924 -19.015 -14.564 1.00 9.66 73 PHE B C 1
ATOM 3155 O O . PHE B 1 73 ? 26.184 -17.874 -14.191 1.00 9.74 73 PHE B O 1
ATOM 3163 N N . LYS B 1 74 ? 25.977 -19.372 -15.845 1.00 10.46 74 LYS B N 1
ATOM 3164 C CA . LYS B 1 74 ? 26.336 -18.402 -16.873 1.00 10.38 74 LYS B CA 1
ATOM 3165 C C . LYS B 1 74 ? 25.367 -17.222 -16.876 1.00 9.05 74 LYS B C 1
ATOM 3166 O O . LYS B 1 74 ? 25.780 -16.065 -16.966 1.00 10.34 74 LYS B O 1
ATOM 3172 N N . ARG B 1 75 ? 24.078 -17.518 -16.761 1.00 8.65 75 ARG B N 1
ATOM 3173 C CA . ARG B 1 75 ? 23.061 -16.479 -16.708 1.00 9.74 75 ARG B CA 1
ATOM 3174 C C . ARG B 1 75 ? 23.198 -15.608 -15.455 1.00 8.39 75 ARG B C 1
ATOM 3175 O O . ARG B 1 75 ? 23.148 -14.375 -15.533 1.00 9.47 75 ARG B O 1
ATOM 3183 N N . VAL B 1 76 ? 23.379 -16.243 -14.301 1.00 8.00 76 VAL B N 1
ATOM 3184 C CA . VAL B 1 76 ? 23.527 -15.485 -13.068 1.00 8.88 76 VAL B CA 1
ATOM 3185 C C . VAL B 1 76 ? 24.786 -14.608 -13.127 1.00 9.44 76 VAL B C 1
ATOM 3186 O O . VAL B 1 76 ? 24.742 -13.436 -12.747 1.00 9.24 76 VAL B O 1
ATOM 3190 N N . ASP B 1 77 ? 25.894 -15.157 -13.628 1.00 9.00 77 ASP B N 1
ATOM 3191 C CA . ASP B 1 77 ? 27.114 -14.368 -13.820 1.00 8.12 77 ASP B CA 1
ATOM 3192 C C . ASP B 1 77 ? 26.799 -13.103 -14.627 1.00 8.36 77 ASP B C 1
ATOM 3193 O O . ASP B 1 77 ? 27.259 -12.017 -14.300 1.00 9.72 77 ASP B O 1
ATOM 3198 N N . GLU B 1 78 ? 26.048 -13.267 -15.712 1.00 8.77 78 GLU B N 1
ATOM 3199 C CA . GLU B 1 78 ? 25.713 -12.163 -16.605 1.00 10.75 78 GLU B CA 1
ATOM 3200 C C . GLU B 1 78 ? 24.942 -11.064 -15.880 1.00 9.67 78 GLU B C 1
ATOM 3201 O O . GLU B 1 78 ? 25.167 -9.874 -16.097 1.00 10.22 78 GLU B O 1
ATOM 3207 N N . VAL B 1 79 ? 24.017 -11.473 -15.025 1.00 8.86 79 VAL B N 1
ATOM 3208 C CA . VAL B 1 79 ? 23.231 -10.531 -14.245 1.00 9.42 79 VAL B CA 1
ATOM 3209 C C . VAL B 1 79 ? 24.093 -9.803 -13.210 1.00 8.31 79 VAL B C 1
ATOM 3210 O O . VAL B 1 79 ? 24.057 -8.573 -13.113 1.00 9.22 79 VAL B O 1
ATOM 3214 N N . ILE B 1 80 ? 24.872 -10.558 -12.447 1.00 8.10 80 ILE B N 1
ATOM 3215 C CA . ILE B 1 80 ? 25.733 -9.952 -11.440 1.00 8.59 80 ILE B CA 1
ATOM 3216 C C . ILE B 1 80 ? 26.697 -8.956 -12.078 1.00 8.84 80 ILE B C 1
ATOM 3217 O O . ILE B 1 80 ? 26.816 -7.812 -11.633 1.00 10.00 80 ILE B O 1
ATOM 3222 N N . ASN B 1 81 ? 27.396 -9.390 -13.119 1.00 9.76 81 ASN B N 1
ATOM 3223 C CA . ASN B 1 81 ? 28.365 -8.513 -13.760 1.00 9.72 81 ASN B CA 1
ATOM 3224 C C . ASN B 1 81 ? 27.703 -7.307 -14.419 1.00 9.27 81 ASN B C 1
ATOM 3225 O O . ASN B 1 81 ? 28.290 -6.229 -14.478 1.00 11.59 81 ASN B O 1
ATOM 3230 N N . GLY B 1 82 ? 26.467 -7.472 -14.877 1.00 10.62 82 GLY B N 1
ATOM 3231 C CA . GLY B 1 82 ? 25.732 -6.349 -15.438 1.00 10.51 82 GLY B CA 1
ATOM 3232 C C . GLY B 1 82 ? 25.547 -5.246 -14.411 1.00 10.43 82 GLY B C 1
ATOM 3233 O O . GLY B 1 82 ? 25.707 -4.056 -14.707 1.00 10.98 82 GLY B O 1
ATOM 3234 N N . ALA B 1 83 ? 25.211 -5.639 -13.189 1.00 8.92 83 ALA B N 1
ATOM 3235 C CA . ALA B 1 83 ? 25.032 -4.677 -12.115 1.00 8.91 83 ALA B CA 1
ATOM 3236 C C . ALA B 1 83 ? 26.373 -4.067 -11.716 1.00 9.72 83 ALA B C 1
ATOM 3237 O O . ALA B 1 83 ? 26.482 -2.852 -11.526 1.00 9.81 83 ALA B O 1
ATOM 3239 N N . LEU B 1 84 ? 27.396 -4.904 -11.587 1.00 10.40 84 LEU B N 1
ATOM 3240 C CA . LEU B 1 84 ? 28.710 -4.416 -11.176 1.00 10.58 84 LEU B CA 1
ATOM 3241 C C . LEU B 1 84 ? 29.272 -3.396 -12.164 1.00 11.67 84 LEU B C 1
ATOM 3242 O O . LEU B 1 84 ? 29.967 -2.462 -11.767 1.00 12.65 84 LEU B O 1
ATOM 3247 N N . LYS B 1 85 ? 28.968 -3.570 -13.447 1.00 10.98 85 LYS B N 1
ATOM 3248 C CA . LYS B 1 85 ? 29.438 -2.642 -14.476 1.00 12.87 85 LYS B CA 1
ATOM 3249 C C . LYS B 1 85 ? 28.954 -1.218 -14.229 1.00 12.51 85 LYS B C 1
ATOM 3250 O O . LYS B 1 85 ? 29.599 -0.257 -14.643 1.00 15.55 85 LYS B O 1
ATOM 3256 N N . ARG B 1 86 ? 27.813 -1.083 -13.566 1.00 12.20 86 ARG B N 1
ATOM 3257 C CA . ARG B 1 86 ? 27.228 0.226 -13.302 1.00 13.97 86 ARG B CA 1
ATOM 3258 C C . ARG B 1 86 ? 27.590 0.755 -11.921 1.00 12.54 86 ARG B C 1
ATOM 3259 O O . ARG B 1 86 ? 27.079 1.791 -11.495 1.00 16.09 86 ARG B O 1
ATOM 3267 N N . GLY B 1 87 ? 28.455 0.037 -11.216 1.00 11.96 87 GLY B N 1
ATOM 3268 C CA . GLY B 1 87 ? 28.866 0.444 -9.887 1.00 12.68 87 GLY B CA 1
ATOM 3269 C C . GLY B 1 87 ? 27.827 0.148 -8.820 1.00 12.06 87 GLY B C 1
ATOM 3270 O O . GLY B 1 87 ? 27.883 0.707 -7.725 1.00 15.31 87 GLY B O 1
ATOM 3271 N N . LEU B 1 88 ? 26.882 -0.731 -9.133 1.00 10.94 88 LEU B N 1
ATOM 3272 C CA . LEU B 1 88 ? 25.888 -1.177 -8.159 1.00 9.50 88 LEU B CA 1
ATOM 3273 C C . LEU B 1 88 ? 26.455 -2.322 -7.336 1.00 10.73 88 LEU B C 1
ATOM 3274 O O . LEU B 1 88 ? 27.122 -3.206 -7.878 1.00 11.63 88 LEU B O 1
ATOM 3279 N N . ALA B 1 89 ? 26.217 -2.305 -6.029 1.00 8.73 89 ALA B N 1
ATOM 3280 C CA . ALA B 1 89 ? 26.451 -3.490 -5.216 1.00 8.34 89 ALA B CA 1
ATOM 3281 C C . ALA B 1 89 ? 25.341 -4.498 -5.529 1.00 7.54 89 ALA B C 1
ATOM 3282 O O . ALA B 1 89 ? 24.301 -4.143 -6.093 1.00 7.79 89 ALA B O 1
ATOM 3284 N N . VAL B 1 90 ? 25.569 -5.753 -5.169 1.00 7.41 90 VAL B N 1
ATOM 3285 C CA . VAL B 1 90 ? 24.674 -6.836 -5.556 1.00 7.49 90 VAL B CA 1
ATOM 3286 C C . VAL B 1 90 ? 24.478 -7.805 -4.400 1.00 6.08 90 VAL B C 1
ATOM 3287 O O . VAL B 1 90 ? 25.451 -8.250 -3.775 1.00 7.47 90 VAL B O 1
ATOM 3291 N N . VAL B 1 91 ? 23.219 -8.128 -4.121 1.00 6.16 91 VAL B N 1
ATOM 3292 C CA . VAL B 1 91 ? 22.874 -9.198 -3.199 1.00 5.93 91 VAL B CA 1
ATOM 3293 C C . VAL B 1 91 ? 22.299 -10.361 -3.994 1.00 5.81 91 VAL B C 1
ATOM 3294 O O . VAL B 1 91 ? 21.343 -10.186 -4.763 1.00 6.82 91 VAL B O 1
ATOM 3298 N N . ILE B 1 92 ? 22.892 -11.541 -3.835 1.00 6.58 92 ILE B N 1
ATOM 3299 C CA . ILE B 1 92 ? 22.310 -12.755 -4.402 1.00 6.89 92 ILE B CA 1
ATOM 3300 C C . ILE B 1 92 ? 21.901 -13.668 -3.268 1.00 5.91 92 ILE B C 1
ATOM 3301 O O . ILE B 1 92 ? 22.472 -13.613 -2.184 1.00 6.92 92 ILE B O 1
ATOM 3306 N N . ASN B 1 93 ? 20.906 -14.509 -3.506 1.00 6.14 93 ASN B N 1
ATOM 3307 C CA . ASN B 1 93 ? 20.409 -15.386 -2.454 1.00 6.56 93 ASN B CA 1
ATOM 3308 C C . ASN B 1 93 ? 20.020 -16.754 -2.994 1.00 5.32 93 ASN B C 1
ATOM 3309 O O . ASN B 1 93 ? 20.240 -17.060 -4.169 1.00 7.33 93 ASN B O 1
ATOM 3314 N N . ILE B 1 94 ? 19.468 -17.582 -2.112 1.00 6.20 94 ILE B N 1
ATOM 3315 C CA . ILE B 1 94 ? 18.679 -18.740 -2.517 1.00 6.94 94 ILE B CA 1
ATOM 3316 C C . ILE B 1 94 ? 17.224 -18.446 -2.138 1.00 6.23 94 ILE B C 1
ATOM 3317 O O . ILE B 1 94 ? 16.909 -18.245 -0.968 1.00 8.75 94 ILE B O 1
ATOM 3322 N N . HIS B 1 95 ? 16.346 -18.421 -3.135 1.00 6.11 95 HIS B N 1
ATOM 3323 C CA . HIS B 1 95 ? 14.968 -17.929 -2.988 1.00 5.78 95 HIS B CA 1
ATOM 3324 C C . HIS B 1 95 ? 14.005 -19.013 -3.444 1.00 6.89 95 HIS B C 1
ATOM 3325 O O . HIS B 1 95 ? 14.283 -19.729 -4.400 1.00 7.55 95 HIS B O 1
ATOM 3332 N N . HIS B 1 96 ? 12.885 -19.131 -2.753 1.00 7.30 96 HIS B N 1
ATOM 3333 C CA . HIS B 1 96 ? 11.837 -20.110 -3.069 1.00 8.35 96 HIS B CA 1
ATOM 3334 C C . HIS B 1 96 ? 12.363 -21.526 -3.244 1.00 8.37 96 HIS B C 1
ATOM 3335 O O . HIS B 1 96 ? 11.972 -22.227 -4.178 1.00 8.90 96 HIS B O 1
ATOM 3342 N N . TYR B 1 97 ? 13.177 -21.928 -2.291 1.00 7.66 97 TYR B N 1
ATOM 3343 C CA . TYR B 1 97 ? 13.573 -23.333 -2.240 1.00 9.13 97 TYR B CA 1
ATOM 3344 C C . TYR B 1 97 ? 12.447 -24.086 -1.525 1.00 8.33 97 TYR B C 1
ATOM 3345 O O . TYR B 1 97 ? 12.538 -24.424 -0.341 1.00 9.29 97 TYR B O 1
ATOM 3354 N N . GLU B 1 98 ? 11.366 -24.320 -2.262 1.00 10.29 98 GLU B N 1
ATOM 3355 C CA . GLU B 1 98 ? 10.132 -24.854 -1.686 1.00 10.53 98 GLU B CA 1
ATOM 3356 C C . GLU B 1 98 ? 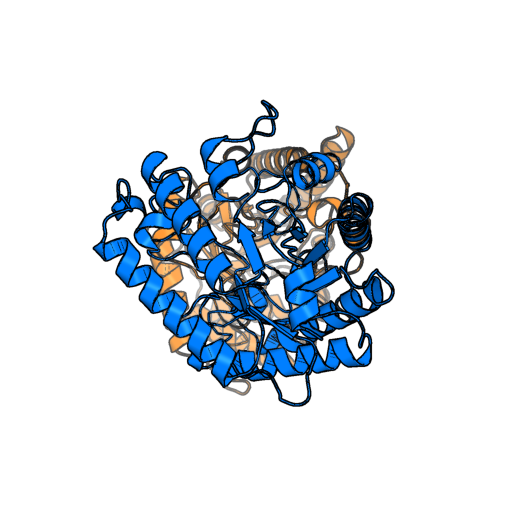10.322 -26.192 -0.993 1.00 10.36 98 GLU B C 1
ATOM 3357 O O . GLU B 1 98 ? 9.763 -26.430 0.076 1.00 10.33 98 GLU B O 1
ATOM 3363 N N . GLU B 1 99 ? 11.102 -27.070 -1.607 1.00 10.11 99 GLU B N 1
ATOM 3364 C CA . GLU B 1 99 ? 11.278 -28.410 -1.065 1.00 13.00 99 GLU B CA 1
ATOM 3365 C C . GLU B 1 99 ? 12.006 -28.403 0.275 1.00 10.64 99 GLU B C 1
ATOM 3366 O O . GLU B 1 99 ? 11.740 -29.245 1.130 1.00 11.22 99 GLU B O 1
ATOM 3372 N N . LEU B 1 100 ? 12.926 -27.455 0.456 1.00 9.29 100 LEU B N 1
ATOM 3373 C CA . LEU B 1 100 ? 13.641 -27.310 1.717 1.00 10.28 100 LEU B CA 1
ATOM 3374 C C . LEU B 1 100 ? 12.713 -26.800 2.823 1.00 9.26 100 LEU B C 1
ATOM 3375 O O . LEU B 1 100 ? 12.784 -27.267 3.962 1.00 10.99 100 LEU B O 1
ATOM 3380 N N . MET B 1 101 ? 11.849 -25.841 2.497 1.00 9.12 101 MET B N 1
ATOM 3381 C CA . MET B 1 101 ? 10.863 -25.362 3.465 1.00 9.28 101 MET B CA 1
ATOM 3382 C C . MET B 1 101 ? 9.948 -26.496 3.902 1.00 9.33 101 MET B C 1
ATOM 3383 O O . MET B 1 101 ? 9.568 -26.590 5.065 1.00 11.89 101 MET B O 1
ATOM 3388 N N . ASN B 1 102 ? 9.601 -27.360 2.952 1.00 10.45 102 ASN B N 1
ATOM 3389 C CA . ASN B 1 102 ? 8.695 -28.469 3.212 1.00 12.06 102 ASN B CA 1
ATOM 3390 C C . ASN B 1 102 ? 9.344 -29.591 4.003 1.00 12.11 102 ASN B C 1
ATOM 3391 O O . ASN B 1 102 ? 8.714 -30.176 4.881 1.00 12.38 102 ASN B O 1
ATOM 3396 N N . ASP B 1 103 ? 10.603 -29.885 3.697 1.00 11.83 103 ASP B N 1
ATOM 3397 C CA . ASP B 1 103 ? 11.299 -31.012 4.305 1.00 13.16 103 ASP B CA 1
ATOM 3398 C C . ASP B 1 103 ? 12.769 -30.659 4.517 1.00 11.47 103 ASP B C 1
ATOM 3399 O O . ASP B 1 103 ? 13.634 -31.090 3.754 1.00 12.58 103 ASP B O 1
ATOM 3404 N N . PRO B 1 104 ? 13.052 -29.864 5.557 1.00 11.45 104 PRO B N 1
ATOM 3405 C CA . PRO B 1 104 ? 14.421 -29.385 5.771 1.00 13.65 104 PRO B CA 1
ATOM 3406 C C . PRO B 1 104 ? 15.415 -30.513 6.014 1.00 18.17 104 PRO B C 1
ATOM 3407 O O . PRO B 1 104 ? 16.560 -30.402 5.589 1.00 17.40 104 PRO B O 1
ATOM 3411 N N . GLU B 1 105 ? 14.983 -31.579 6.679 1.00 15.05 105 GLU B N 1
ATOM 3412 C CA . GLU B 1 105 ? 15.852 -32.719 6.948 1.00 17.47 105 GLU B CA 1
ATOM 3413 C C . GLU B 1 105 ? 16.311 -33.357 5.644 1.00 15.53 105 GLU B C 1
ATOM 3414 O O . GLU B 1 105 ? 17.500 -33.635 5.456 1.00 18.40 105 GLU B O 1
ATOM 3420 N N . GLU B 1 106 ? 15.359 -33.587 4.746 1.00 15.12 106 GLU B N 1
ATOM 3421 C CA . GLU B 1 106 ? 15.636 -34.282 3.495 1.00 16.44 106 GLU B CA 1
ATOM 3422 C C . GLU B 1 106 ? 16.520 -33.455 2.570 1.00 15.41 106 GLU B C 1
ATOM 3423 O O . GLU B 1 106 ? 17.385 -33.996 1.879 1.00 18.56 106 GLU B O 1
ATOM 3429 N N . HIS B 1 107 ? 16.311 -32.143 2.574 1.00 14.10 107 HIS B N 1
ATOM 3430 C CA . HIS B 1 107 ? 16.991 -31.263 1.626 1.00 12.67 107 HIS B CA 1
ATOM 3431 C C . HIS B 1 107 ? 18.208 -30.525 2.170 1.00 11.25 107 HIS B C 1
ATOM 3432 O O . HIS B 1 107 ? 18.831 -29.746 1.441 1.00 11.90 107 HIS B O 1
ATOM 3439 N N . LYS B 1 108 ? 18.562 -30.787 3.426 1.00 12.63 108 LYS B N 1
ATOM 3440 C CA . LYS B 1 108 ? 19.705 -30.125 4.054 1.00 13.07 108 LYS B CA 1
ATOM 3441 C C . LYS B 1 108 ? 20.986 -30.291 3.244 1.00 12.40 108 LYS B C 1
ATOM 3442 O O . LYS B 1 108 ? 21.694 -29.320 2.975 1.00 12.34 108 LYS B O 1
ATOM 3448 N N . GLU B 1 109 ? 21.297 -31.521 2.861 1.00 12.70 109 GLU B N 1
ATOM 3449 C CA . GLU B 1 109 ? 22.553 -31.782 2.169 1.00 12.53 109 GLU B CA 1
ATOM 3450 C C . GLU B 1 109 ? 22.596 -31.101 0.801 1.00 11.41 109 GLU B C 1
ATOM 3451 O O . GLU B 1 109 ? 23.618 -30.539 0.419 1.00 12.13 109 GLU B O 1
ATOM 3457 N N . ARG B 1 110 ? 21.486 -31.136 0.075 1.00 11.14 110 ARG B N 1
ATOM 3458 C CA . ARG B 1 110 ?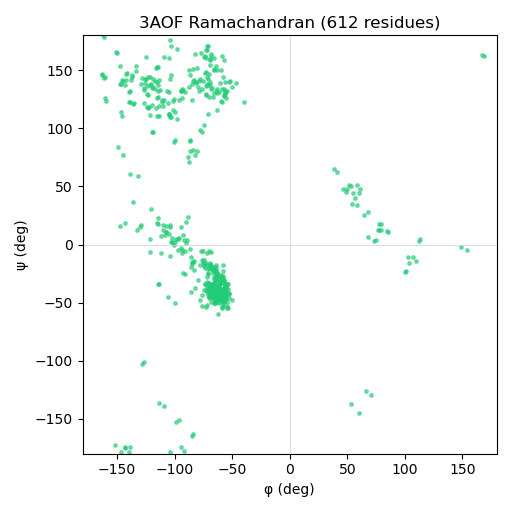 21.436 -30.468 -1.217 1.00 10.24 110 ARG B CA 1
ATOM 3459 C C . ARG B 1 110 ? 21.633 -28.962 -1.048 1.00 11.30 110 ARG B C 1
ATOM 3460 O O . ARG B 1 110 ? 22.398 -28.347 -1.782 1.00 10.83 110 ARG B O 1
ATOM 3468 N N . PHE B 1 111 ? 20.947 -28.380 -0.071 1.00 10.72 111 PHE B N 1
ATOM 3469 C CA . PHE B 1 111 ? 21.078 -26.957 0.238 1.00 10.98 111 PHE B CA 1
ATOM 3470 C C . PHE B 1 111 ? 22.530 -26.567 0.513 1.00 11.87 111 PHE B C 1
ATOM 3471 O O . PHE B 1 111 ? 23.038 -25.573 -0.018 1.00 10.52 111 PHE B O 1
ATOM 3479 N N . LEU B 1 112 ? 23.202 -27.362 1.337 1.00 9.95 112 LEU B N 1
ATOM 3480 C CA . LEU B 1 112 ? 24.592 -27.095 1.675 1.00 10.57 112 LEU B CA 1
ATOM 3481 C C . LEU B 1 112 ? 25.502 -27.245 0.456 1.00 10.42 112 LEU B C 1
ATOM 3482 O O . LEU B 1 112 ? 26.471 -26.497 0.305 1.00 11.88 112 LEU B O 1
ATOM 3487 N N . ALA B 1 113 ? 25.185 -28.199 -0.417 1.00 10.97 113 ALA B N 1
ATOM 3488 C CA . ALA B 1 113 ? 25.952 -28.384 -1.649 1.00 11.80 113 ALA B CA 1
ATOM 3489 C C . ALA B 1 113 ? 25.774 -27.207 -2.608 1.00 10.32 113 ALA B C 1
ATOM 3490 O O . ALA B 1 113 ? 26.712 -26.831 -3.310 1.00 11.61 113 ALA B O 1
ATOM 3492 N N . LEU B 1 114 ? 24.578 -26.624 -2.633 1.00 10.44 114 LEU B N 1
ATOM 3493 C CA . LEU B 1 114 ? 24.343 -25.432 -3.438 1.00 9.64 114 LEU B CA 1
ATOM 3494 C C . LEU B 1 114 ? 25.249 -24.301 -2.970 1.00 8.51 114 LEU B C 1
ATOM 3495 O O . LEU B 1 114 ? 25.910 -23.650 -3.780 1.00 9.70 114 LEU B O 1
ATOM 3500 N N . TRP B 1 115 ? 25.307 -24.073 -1.660 1.00 9.18 115 TRP B N 1
ATOM 3501 C CA . TRP B 1 115 ? 26.164 -23.003 -1.150 1.00 8.73 115 TRP B CA 1
ATOM 3502 C C . TRP B 1 115 ? 27.653 -23.261 -1.372 1.00 9.67 115 TRP B C 1
ATOM 3503 O O . TRP B 1 115 ? 28.410 -22.332 -1.632 1.00 10.96 115 TRP B O 1
ATOM 3514 N N . LYS B 1 116 ? 28.075 -24.518 -1.293 1.00 9.88 116 LYS B N 1
ATOM 3515 C CA . LYS B 1 116 ? 29.463 -24.838 -1.600 1.00 10.45 116 LYS B CA 1
ATOM 3516 C C . LYS B 1 116 ? 29.800 -24.352 -3.012 1.00 11.04 116 LYS B C 1
ATOM 3517 O O . LYS B 1 116 ? 30.830 -23.708 -3.243 1.00 11.31 116 LYS B O 1
ATOM 3523 N N . GLN B 1 117 ? 28.912 -24.643 -3.952 1.00 10.07 117 GLN B N 1
ATOM 3524 C CA . GLN B 1 117 ? 29.136 -24.295 -5.346 1.00 9.67 117 GLN B CA 1
ATOM 3525 C C . GLN B 1 117 ? 29.017 -22.804 -5.611 1.00 9.76 117 GLN B C 1
ATOM 3526 O O . GLN B 1 117 ? 29.790 -22.237 -6.380 1.00 10.91 117 GLN B O 1
ATOM 3532 N N . ILE B 1 118 ? 28.037 -22.169 -4.986 1.00 8.21 118 ILE B N 1
ATOM 3533 C CA . ILE B 1 118 ? 27.829 -20.741 -5.202 1.00 9.54 118 ILE B CA 1
ATOM 3534 C C . ILE B 1 118 ? 28.996 -19.943 -4.623 1.00 8.05 118 ILE B C 1
ATOM 3535 O O . ILE B 1 118 ? 29.515 -19.037 -5.272 1.00 9.26 118 ILE B O 1
ATOM 3540 N N . ALA B 1 119 ? 29.414 -20.285 -3.408 1.00 9.45 119 ALA B N 1
ATOM 3541 C CA . ALA B 1 119 ? 30.542 -19.602 -2.794 1.00 9.17 119 ALA B CA 1
ATOM 3542 C C . ALA B 1 119 ? 31.797 -19.771 -3.646 1.00 9.93 119 ALA B C 1
ATOM 3543 O O . ALA B 1 119 ? 32.548 -18.822 -3.854 1.00 10.30 119 ALA B O 1
ATOM 3545 N N . ASP B 1 120 ? 32.027 -20.978 -4.148 1.00 10.32 120 ASP B N 1
ATOM 3546 C CA . ASP B 1 120 ? 33.194 -21.208 -4.989 1.00 10.73 120 ASP B CA 1
ATOM 3547 C C . ASP B 1 120 ? 33.121 -20.415 -6.293 1.00 11.14 120 ASP B C 1
ATOM 3548 O O . ASP B 1 120 ? 34.131 -19.884 -6.766 1.00 12.23 120 ASP B O 1
ATOM 3553 N N . ARG B 1 121 ? 31.930 -20.339 -6.873 1.00 10.72 121 ARG B N 1
ATOM 3554 C CA . ARG B 1 121 ? 31.728 -19.602 -8.112 1.00 10.36 121 ARG B CA 1
ATOM 3555 C C . ARG B 1 121 ? 32.096 -18.130 -7.957 1.00 11.64 121 ARG B C 1
ATOM 3556 O O . ARG B 1 121 ? 32.723 -17.540 -8.841 1.00 11.48 121 ARG B O 1
ATOM 3564 N N . TYR B 1 122 ? 31.709 -17.537 -6.831 1.00 9.93 122 TYR B N 1
ATOM 3565 C CA . TYR B 1 122 ? 31.793 -16.086 -6.686 1.00 9.86 122 TYR B CA 1
ATOM 3566 C C . TYR B 1 122 ? 32.879 -15.599 -5.733 1.00 8.93 122 TYR B C 1
ATOM 3567 O O . TYR B 1 122 ? 32.966 -14.408 -5.458 1.00 9.86 122 TYR B O 1
ATOM 3576 N N . LYS B 1 123 ? 33.730 -16.507 -5.268 1.00 9.74 123 LYS B N 1
ATOM 3577 C CA . LYS B 1 123 ? 34.713 -16.160 -4.244 1.00 10.31 123 LYS B CA 1
ATOM 3578 C C . LYS B 1 123 ? 35.645 -15.015 -4.640 1.00 11.54 123 LYS B C 1
ATOM 3579 O O . LYS B 1 123 ? 36.092 -14.258 -3.785 1.00 12.17 123 LYS B O 1
ATOM 3585 N N . ASP B 1 124 ? 35.942 -14.870 -5.925 1.00 10.86 124 ASP B N 1
ATOM 3586 C CA . ASP B 1 124 ? 36.869 -13.816 -6.311 1.00 11.63 124 ASP B CA 1
ATOM 3587 C C . ASP B 1 124 ? 36.199 -12.579 -6.894 1.00 9.74 124 ASP B C 1
ATOM 3588 O O . ASP B 1 124 ? 36.874 -11.636 -7.307 1.00 12.35 124 ASP B O 1
ATOM 3593 N N . TYR B 1 125 ? 34.870 -12.563 -6.875 1.00 9.27 125 TYR B N 1
ATOM 3594 C CA . TYR B 1 125 ? 34.121 -11.370 -7.242 1.00 9.58 125 TYR B CA 1
ATOM 3595 C C . TYR B 1 125 ? 34.390 -10.264 -6.222 1.00 9.86 125 TYR B C 1
ATOM 3596 O O . TYR B 1 125 ? 34.832 -10.534 -5.106 1.00 10.31 125 TYR B O 1
ATOM 3605 N N . PRO B 1 126 ? 34.114 -9.010 -6.603 1.00 10.81 126 PRO B N 1
ATOM 3606 C CA . PRO B 1 126 ? 34.383 -7.871 -5.723 1.00 12.94 126 PRO B CA 1
ATOM 3607 C C . PRO B 1 126 ? 33.645 -7.950 -4.390 1.00 10.94 126 PRO B C 1
ATOM 3608 O O . PRO B 1 126 ? 32.669 -8.683 -4.245 1.00 10.36 126 PRO B O 1
ATOM 3612 N N . GLU B 1 127 ? 34.122 -7.173 -3.428 1.00 11.14 127 GLU B N 1
ATOM 3613 C CA . GLU B 1 127 ? 33.569 -7.140 -2.082 1.00 11.57 127 GLU B CA 1
ATOM 3614 C C . GLU B 1 127 ? 32.184 -6.500 -2.014 1.00 11.24 127 GLU B C 1
ATOM 3615 O O . GLU B 1 127 ? 31.560 -6.481 -0.951 1.00 12.13 127 GLU B O 1
ATOM 3621 N N . THR B 1 128 ? 31.714 -5.967 -3.138 1.00 8.47 128 THR B N 1
ATOM 3622 C CA . THR B 1 128 ? 30.379 -5.380 -3.200 1.00 9.72 128 THR B CA 1
ATOM 3623 C C . THR B 1 128 ? 29.303 -6.405 -3.585 1.00 8.40 128 THR B C 1
ATOM 3624 O O . THR B 1 128 ? 28.141 -6.044 -3.772 1.00 9.19 128 THR B O 1
ATOM 3628 N N . LEU B 1 129 ? 29.701 -7.668 -3.718 1.00 8.14 129 LEU B N 1
ATOM 3629 C CA . LEU B 1 129 ? 28.763 -8.778 -3.850 1.00 7.64 129 LEU B CA 1
ATOM 3630 C C . LEU B 1 129 ? 28.516 -9.383 -2.475 1.00 8.26 129 LEU B C 1
ATOM 3631 O O . LEU B 1 129 ? 29.465 -9.634 -1.724 1.00 8.18 129 LEU B O 1
ATOM 3636 N N . PHE B 1 130 ? 27.245 -9.601 -2.146 1.00 7.45 130 PHE B N 1
ATOM 3637 C CA . PHE B 1 130 ? 26.851 -10.127 -0.842 1.00 7.08 130 PHE B CA 1
ATOM 3638 C C . PHE B 1 130 ? 26.133 -11.461 -1.000 1.00 6.35 130 PHE B C 1
ATOM 3639 O O . PHE B 1 130 ? 25.352 -11.633 -1.940 1.00 7.74 130 PHE B O 1
ATOM 3647 N N . PHE B 1 131 ? 26.369 -12.394 -0.074 1.00 7.02 131 PHE B N 1
ATOM 3648 C CA . PHE B 1 131 ? 25.745 -13.720 -0.115 1.00 6.87 131 PHE B CA 1
ATOM 3649 C C . PHE B 1 131 ? 24.641 -13.827 0.930 1.00 6.81 131 PHE B C 1
ATOM 3650 O O . PHE B 1 131 ? 24.924 -13.856 2.129 1.00 7.31 131 PHE B O 1
ATOM 3658 N N . GLU B 1 132 ? 23.394 -13.929 0.484 1.00 7.07 132 GLU B N 1
ATOM 3659 C CA . GLU B 1 132 ? 22.272 -14.067 1.400 1.00 6.22 132 GLU B CA 1
ATOM 3660 C C . GLU B 1 132 ? 21.835 -15.527 1.453 1.00 6.75 132 GLU B C 1
ATOM 3661 O O . GLU B 1 132 ? 21.375 -16.093 0.459 1.00 6.72 132 GLU B O 1
ATOM 3667 N N . ILE B 1 133 ? 21.986 -16.131 2.625 1.00 6.47 133 ILE B N 1
ATOM 3668 C CA . ILE B 1 133 ? 21.871 -17.583 2.783 1.00 7.73 133 ILE B CA 1
ATOM 3669 C C . ILE B 1 133 ? 20.567 -18.191 2.272 1.00 7.64 133 ILE B C 1
ATOM 3670 O O . ILE B 1 133 ? 20.588 -19.119 1.465 1.00 7.81 133 ILE B O 1
ATOM 3675 N N . LEU B 1 134 ? 19.433 -17.684 2.737 1.00 6.95 134 LEU B N 1
ATOM 3676 C CA . LEU B 1 134 ? 18.151 -18.280 2.366 1.00 7.16 134 LEU B CA 1
ATOM 3677 C C . LEU B 1 134 ? 17.040 -17.282 2.587 1.00 6.91 134 LEU B C 1
ATOM 3678 O O . LEU B 1 134 ? 16.863 -16.770 3.692 1.00 8.40 134 LEU B O 1
ATOM 3683 N N . ASN B 1 135 ? 16.281 -17.006 1.540 1.00 7.12 135 ASN B N 1
ATOM 3684 C CA . ASN B 1 135 ? 15.150 -16.111 1.655 1.00 7.27 135 ASN B CA 1
ATOM 3685 C C . ASN B 1 135 ? 14.026 -16.661 2.520 1.00 8.73 135 ASN B C 1
ATOM 3686 O O . ASN B 1 135 ? 13.552 -17.776 2.301 1.00 9.01 135 ASN B O 1
ATOM 3691 N N . ALA B 1 136 ? 13.620 -15.855 3.499 1.00 8.82 136 ALA B N 1
ATOM 3692 C CA . ALA B 1 136 ? 12.386 -16.057 4.261 1.00 12.07 136 ALA B CA 1
ATOM 3693 C C . ALA B 1 136 ? 12.032 -17.509 4.604 1.00 9.67 136 ALA B C 1
ATOM 3694 O O . ALA B 1 136 ? 11.006 -18.025 4.157 1.00 12.54 136 ALA B O 1
ATOM 3696 N N . PRO B 1 137 ? 12.869 -18.167 5.424 1.00 8.83 137 PRO B N 1
ATOM 3697 C CA . PRO B 1 137 ? 12.542 -19.507 5.917 1.00 9.94 137 PRO B CA 1
ATOM 3698 C C . PRO B 1 137 ? 11.156 -19.515 6.557 1.00 10.38 137 PRO B C 1
ATOM 3699 O O . PRO B 1 137 ? 10.781 -18.573 7.262 1.00 10.46 137 PRO B O 1
ATOM 3703 N N . HIS B 1 138 ? 10.402 -20.578 6.313 1.00 11.35 138 HIS B N 1
ATOM 3704 C CA . HIS B 1 138 ? 9.054 -20.676 6.852 1.00 12.75 138 HIS B CA 1
ATOM 3705 C C . HIS B 1 138 ? 8.578 -22.118 6.812 1.00 14.82 138 HIS B C 1
ATOM 3706 O O . HIS B 1 138 ? 9.300 -23.014 6.371 1.00 13.14 138 HIS B O 1
ATOM 3713 N N . GLY B 1 139 ? 7.354 -22.329 7.283 1.00 17.47 139 GLY B N 1
ATOM 3714 C CA . GLY B 1 139 ? 6.738 -23.642 7.256 1.00 19.50 139 GLY B CA 1
ATOM 3715 C C . GLY B 1 139 ? 7.432 -24.633 8.162 1.00 13.28 139 GLY B C 1
ATOM 3716 O O . GLY B 1 139 ? 7.616 -24.384 9.353 1.00 16.96 139 GLY B O 1
ATOM 3717 N N . ASN B 1 140 ? 7.830 -25.768 7.597 1.00 13.28 140 ASN B N 1
ATOM 3718 C CA . ASN B 1 140 ? 8.505 -26.792 8.378 1.00 13.61 140 ASN B CA 1
ATOM 3719 C C . ASN B 1 140 ? 9.957 -26.438 8.679 1.00 12.76 140 ASN B C 1
ATOM 3720 O O . ASN B 1 140 ? 10.593 -27.064 9.515 1.00 12.97 140 ASN B O 1
ATOM 3725 N N . LEU B 1 141 ? 10.475 -25.430 7.986 1.00 12.12 141 LEU B N 1
ATOM 3726 C CA . LEU B 1 141 ? 11.761 -24.856 8.362 1.00 10.97 141 LEU B CA 1
ATOM 3727 C C . LEU B 1 141 ? 11.496 -23.824 9.459 1.00 10.09 141 LEU B C 1
ATOM 3728 O O . LEU B 1 141 ? 11.385 -22.621 9.207 1.00 11.41 141 LEU B O 1
ATOM 3733 N N . THR B 1 142 ? 11.352 -24.348 10.675 1.00 10.68 142 THR B N 1
ATOM 3734 C CA . THR B 1 142 ? 11.007 -23.580 11.868 1.00 10.05 142 THR B CA 1
ATOM 3735 C C . THR B 1 142 ? 12.179 -22.715 12.312 1.00 11.83 142 THR B C 1
ATOM 3736 O O . THR B 1 142 ? 13.297 -22.907 11.848 1.00 10.47 142 THR B O 1
ATOM 3740 N N . PRO B 1 143 ? 11.931 -21.771 13.234 1.00 10.90 143 PRO B N 1
ATOM 3741 C CA . PRO B 1 143 ? 13.042 -20.970 13.751 1.00 9.79 143 PRO B CA 1
ATOM 3742 C C . PRO B 1 143 ? 14.190 -21.825 14.281 1.00 9.55 143 PRO B C 1
ATOM 3743 O O . PRO B 1 143 ? 15.348 -21.509 14.020 1.00 9.87 143 PRO B O 1
ATOM 3747 N N . GLU B 1 144 ? 13.893 -22.906 14.997 1.00 11.19 144 GLU B N 1
ATOM 3748 C CA . GLU B 1 144 ? 14.974 -23.744 15.497 1.00 10.65 144 GLU B CA 1
ATOM 3749 C C . GLU B 1 144 ? 15.731 -24.450 14.371 1.00 10.67 144 GLU B C 1
ATOM 3750 O O . GLU B 1 144 ? 16.956 -24.506 14.388 1.00 10.80 144 GLU B O 1
ATOM 3756 N N . LYS B 1 145 ? 15.004 -24.974 13.391 1.00 10.73 145 LYS B N 1
ATOM 3757 C CA . LYS B 1 145 ? 15.650 -25.640 12.267 1.00 10.65 145 LYS B CA 1
ATOM 3758 C C . LYS B 1 145 ? 16.476 -24.651 11.436 1.00 9.93 145 LYS B C 1
ATOM 3759 O O . LYS B 1 145 ? 17.528 -24.996 10.902 1.00 10.89 145 LYS B O 1
ATOM 3765 N N . TRP B 1 146 ? 16.001 -23.416 11.345 1.00 8.66 146 TRP B N 1
ATOM 3766 C CA . TRP B 1 146 ? 16.744 -22.385 10.633 1.00 8.54 146 TRP B CA 1
ATOM 3767 C C . TRP B 1 146 ? 18.057 -22.053 11.342 1.00 9.49 146 TRP B C 1
ATOM 3768 O O . TRP B 1 146 ? 19.095 -21.914 10.699 1.00 9.51 146 TRP B O 1
ATOM 3779 N N . ASN B 1 147 ? 18.032 -21.948 12.665 1.00 9.18 147 ASN B N 1
ATOM 3780 C CA . ASN B 1 147 ? 19.272 -21.689 13.383 1.00 9.92 147 ASN B CA 1
ATOM 3781 C C . ASN B 1 147 ? 20.294 -22.785 13.089 1.00 9.42 147 ASN B C 1
ATOM 3782 O O . ASN B 1 147 ? 21.482 -22.513 12.936 1.00 11.65 147 ASN B O 1
ATOM 3787 N N . GLU B 1 148 ? 19.824 -24.029 13.012 1.00 10.43 148 GLU B N 1
ATOM 3788 C CA . GLU B 1 148 ? 20.709 -25.141 12.695 1.00 12.80 148 GLU B CA 1
ATOM 3789 C C . GLU B 1 148 ? 21.258 -25.016 11.277 1.00 11.07 148 GLU B C 1
ATOM 3790 O O . GLU B 1 148 ? 22.463 -25.111 11.048 1.00 11.62 148 GLU B O 1
ATOM 3796 N N . LEU B 1 149 ? 20.360 -24.805 10.326 1.00 10.47 149 LEU B N 1
ATOM 3797 C CA . LEU B 1 149 ? 20.736 -24.774 8.920 1.00 11.51 149 LEU B CA 1
ATOM 3798 C C . LEU B 1 149 ? 21.640 -23.593 8.596 1.00 10.82 149 LEU B C 1
ATOM 3799 O O . LEU B 1 149 ? 22.601 -23.726 7.835 1.00 11.51 149 LEU B O 1
ATOM 3804 N N . LEU B 1 150 ? 21.332 -22.430 9.158 1.00 9.27 150 LEU B N 1
ATOM 3805 C CA . LEU B 1 150 ? 22.133 -21.261 8.841 1.00 10.41 150 LEU B CA 1
ATOM 3806 C C . LEU B 1 150 ? 23.567 -21.417 9.358 1.00 10.52 150 LEU B C 1
ATOM 3807 O O . LEU B 1 150 ? 24.506 -20.987 8.693 1.00 10.45 150 LEU B O 1
ATOM 3812 N N . GLU B 1 151 ? 23.746 -22.065 10.509 1.00 10.82 151 GLU B N 1
ATOM 3813 C CA . GLU B 1 151 ? 25.100 -22.280 11.021 1.00 12.07 151 GLU B CA 1
ATOM 3814 C C . GLU B 1 151 ? 25.870 -23.232 10.115 1.00 10.87 151 GLU B C 1
ATOM 3815 O O . GLU B 1 151 ? 27.041 -23.011 9.812 1.00 11.90 151 GLU B O 1
ATOM 3821 N N . GLU B 1 152 ? 25.202 -24.285 9.660 1.00 11.28 152 GLU B N 1
ATOM 3822 C CA . GLU B 1 152 ? 25.847 -25.224 8.752 1.00 12.52 152 GLU B CA 1
ATOM 3823 C C . GLU B 1 152 ? 26.221 -24.545 7.432 1.00 12.30 152 GLU B C 1
ATOM 3824 O O . GLU B 1 152 ? 27.287 -24.799 6.874 1.00 11.83 152 GLU B O 1
ATOM 3830 N N . ALA B 1 153 ? 25.341 -23.679 6.939 1.00 10.69 153 ALA B N 1
ATOM 3831 C CA . ALA B 1 153 ? 25.610 -22.950 5.705 1.00 10.21 153 ALA B CA 1
ATOM 3832 C C . ALA B 1 153 ? 26.778 -21.990 5.883 1.00 9.64 153 ALA B C 1
ATOM 3833 O O . ALA B 1 153 ? 27.635 -21.886 5.011 1.00 10.75 153 ALA B O 1
ATOM 3835 N N . LEU B 1 154 ? 26.819 -21.300 7.021 1.00 10.26 154 LEU B N 1
ATOM 3836 C CA . LEU B 1 154 ? 27.945 -20.423 7.333 1.00 10.76 154 LEU B CA 1
ATOM 3837 C C . LEU B 1 154 ? 29.263 -21.183 7.318 1.00 11.63 154 LEU B C 1
ATOM 3838 O O . LEU B 1 154 ? 30.260 -20.700 6.783 1.00 11.11 154 LEU B O 1
ATOM 3843 N N . LYS B 1 155 ? 29.274 -22.371 7.915 1.00 10.71 155 LYS B N 1
ATOM 3844 C CA . LYS B 1 155 ? 30.489 -23.175 7.937 1.00 12.48 155 LYS B CA 1
ATOM 3845 C C . LYS B 1 155 ? 30.944 -23.518 6.522 1.00 10.48 155 LYS B C 1
ATOM 3846 O O . LYS B 1 155 ? 32.131 -23.411 6.196 1.00 13.04 155 LYS B O 1
ATOM 3852 N N . VAL B 1 156 ? 29.994 -23.917 5.680 1.00 11.12 156 VAL B N 1
ATOM 3853 C CA . VAL B 1 156 ? 30.288 -24.256 4.292 1.00 12.52 156 VAL B CA 1
ATOM 3854 C C . VAL B 1 156 ? 30.831 -23.051 3.531 1.00 12.64 156 VAL B C 1
ATOM 3855 O O . VAL B 1 156 ? 31.855 -23.137 2.860 1.00 12.66 156 VAL B O 1
ATOM 3859 N N . ILE B 1 157 ? 30.148 -21.918 3.637 1.00 10.34 157 ILE B N 1
ATOM 3860 C CA . ILE B 1 157 ? 30.597 -20.731 2.922 1.00 11.05 157 ILE B CA 1
ATOM 3861 C C . ILE B 1 157 ? 31.973 -20.273 3.393 1.00 9.73 157 ILE B C 1
ATOM 3862 O O . ILE B 1 157 ? 32.848 -19.975 2.581 1.00 10.43 157 ILE B O 1
ATOM 3867 N N . ARG B 1 158 ? 32.164 -20.234 4.706 1.00 10.40 158 ARG B N 1
ATOM 3868 C CA . ARG B 1 158 ? 33.415 -19.731 5.268 1.00 11.39 158 ARG B CA 1
ATOM 3869 C C . ARG B 1 158 ? 34.622 -20.636 5.003 1.00 12.26 158 ARG B C 1
ATOM 3870 O O . ARG B 1 158 ? 35.762 -20.181 5.053 1.00 14.37 158 ARG B O 1
ATOM 3878 N N . SER B 1 159 ? 34.376 -21.906 4.707 1.00 11.80 159 SER B N 1
ATOM 3879 C CA . SER B 1 159 ? 35.457 -22.808 4.328 1.00 13.51 159 SER B CA 1
ATOM 3880 C C . SER B 1 159 ? 36.021 -22.427 2.961 1.00 15.31 159 SER B C 1
ATOM 3881 O O . SER B 1 159 ? 37.128 -22.830 2.602 1.00 17.94 159 SER B O 1
ATOM 3884 N N . ILE B 1 160 ? 35.261 -21.640 2.207 1.00 14.45 160 ILE B N 1
ATOM 3885 C CA . ILE B 1 160 ? 35.614 -21.290 0.834 1.00 13.90 160 ILE B CA 1
ATOM 3886 C C . ILE B 1 160 ? 35.921 -19.805 0.672 1.00 12.60 160 ILE B C 1
ATOM 3887 O O . ILE B 1 160 ? 36.783 -19.420 -0.117 1.00 14.14 160 ILE B O 1
ATOM 3892 N N . ASP B 1 161 ? 35.216 -18.977 1.437 1.00 12.00 161 ASP B N 1
ATOM 3893 C CA . ASP B 1 161 ? 35.204 -17.541 1.204 1.00 12.10 161 ASP B CA 1
ATOM 3894 C C . ASP B 1 161 ? 35.099 -16.799 2.529 1.00 13.19 161 ASP B C 1
ATOM 3895 O O . ASP B 1 161 ? 34.062 -16.846 3.200 1.00 11.93 161 ASP B O 1
ATOM 3900 N N . LYS B 1 162 ? 36.184 -16.130 2.905 1.00 12.69 162 LYS B N 1
ATOM 3901 C CA . LYS B 1 162 ? 36.223 -15.338 4.126 1.00 12.92 162 LYS B CA 1
ATOM 3902 C C . LYS B 1 162 ? 36.280 -13.852 3.798 1.00 13.43 162 LYS B C 1
ATOM 3903 O O . LYS B 1 162 ? 36.620 -13.030 4.648 1.00 19.80 162 LYS B O 1
ATOM 3909 N N . LYS B 1 163 ? 35.943 -13.513 2.559 1.00 10.99 163 LYS B N 1
ATOM 3910 C CA . LYS B 1 163 ? 35.946 -12.123 2.113 1.00 12.74 163 LYS B CA 1
ATOM 3911 C C . LYS B 1 163 ? 34.562 -11.483 2.106 1.00 12.11 163 LYS B C 1
ATOM 3912 O O . LYS B 1 163 ? 34.370 -10.388 2.642 1.00 12.78 163 LYS B O 1
ATOM 3918 N N . HIS B 1 164 ? 33.605 -12.161 1.483 1.00 9.33 164 HIS B N 1
ATOM 3919 C CA . HIS B 1 164 ? 32.281 -11.588 1.279 1.00 8.79 164 HIS B CA 1
ATOM 3920 C C . HIS B 1 164 ? 31.439 -11.570 2.532 1.00 8.27 164 HIS B C 1
ATOM 3921 O O . HIS B 1 164 ? 31.454 -12.504 3.330 1.00 9.37 164 HIS B O 1
ATOM 3928 N N . THR B 1 165 ? 30.699 -10.481 2.685 1.00 7.33 165 THR B N 1
ATOM 3929 C CA . THR B 1 165 ? 29.735 -10.365 3.761 1.00 8.45 165 THR B CA 1
ATOM 3930 C C . THR B 1 165 ? 28.544 -11.263 3.464 1.00 6.87 165 THR B C 1
ATOM 3931 O O . THR B 1 165 ? 28.072 -11.341 2.321 1.00 7.98 165 THR B O 1
ATOM 3935 N N . ILE B 1 166 ? 28.091 -11.966 4.493 1.00 7.32 166 ILE B N 1
ATOM 3936 C CA . ILE B 1 166 ? 26.948 -12.851 4.399 1.00 7.13 166 ILE B CA 1
ATOM 3937 C C . ILE B 1 166 ? 25.738 -12.165 5.028 1.00 7.62 166 ILE B C 1
ATOM 3938 O O . ILE B 1 166 ? 25.864 -11.388 5.977 1.00 9.25 166 ILE B O 1
ATOM 3943 N N . ILE B 1 167 ? 24.565 -12.426 4.461 1.00 6.44 167 ILE B N 1
ATOM 3944 C CA . ILE B 1 167 ? 23.314 -11.834 4.927 1.00 6.30 167 ILE B CA 1
ATOM 3945 C C . ILE B 1 167 ? 22.404 -12.935 5.458 1.00 6.41 167 ILE B C 1
ATOM 3946 O O . ILE B 1 167 ? 22.150 -13.923 4.773 1.00 6.91 167 ILE B O 1
ATOM 3951 N N . ILE B 1 168 ? 21.952 -12.763 6.698 1.00 6.79 168 ILE B N 1
ATOM 3952 C CA . ILE B 1 168 ? 21.240 -13.795 7.432 1.00 7.15 168 ILE B CA 1
ATOM 3953 C C . ILE B 1 168 ? 19.861 -13.284 7.792 1.00 7.12 168 ILE B C 1
ATOM 3954 O O . ILE B 1 168 ? 19.731 -12.274 8.485 1.00 7.58 168 ILE B O 1
ATOM 3959 N N . GLY B 1 169 ? 18.834 -13.980 7.321 1.00 6.57 169 GLY B N 1
ATOM 3960 C CA . GLY B 1 169 ? 17.471 -13.574 7.590 1.00 7.09 169 GLY B CA 1
ATOM 3961 C C . GLY B 1 169 ? 16.867 -14.264 8.793 1.00 6.32 169 GLY B C 1
ATOM 3962 O O . GLY B 1 169 ? 17.531 -15.010 9.514 1.00 7.41 169 GLY B O 1
ATOM 3963 N N . THR B 1 170 ? 15.587 -14.000 8.996 1.00 7.41 170 THR B N 1
ATOM 3964 C CA . THR B 1 170 ? 14.838 -14.592 10.092 1.00 6.85 170 THR B CA 1
ATOM 3965 C C . THR B 1 170 ? 13.841 -15.613 9.550 1.00 8.01 170 THR B C 1
ATOM 3966 O O . THR B 1 170 ? 13.489 -15.594 8.366 1.00 8.51 170 THR B O 1
ATOM 3970 N N . ALA B 1 171 ? 13.378 -16.496 10.429 1.00 8.88 171 ALA B N 1
ATOM 3971 C CA . ALA B 1 171 ? 12.383 -17.497 10.066 1.00 9.88 171 ALA B CA 1
ATOM 3972 C C . ALA B 1 171 ? 10.973 -16.910 10.153 1.00 9.59 171 ALA B C 1
ATOM 3973 O O . ALA B 1 171 ? 10.809 -15.694 10.188 1.00 9.65 171 ALA B O 1
ATOM 3975 N N . GLU B 1 172 ? 9.956 -17.769 10.194 1.00 10.48 172 GLU B N 1
ATOM 3976 C CA . GLU B 1 172 ? 8.564 -17.321 10.174 1.00 11.24 172 GLU B CA 1
ATOM 3977 C C . GLU B 1 172 ? 8.332 -16.266 9.096 1.00 10.08 172 GLU B C 1
ATOM 3978 O O . GLU B 1 172 ? 7.721 -15.221 9.343 1.00 11.64 172 GLU B O 1
ATOM 3984 N N . TRP B 1 173 ? 8.825 -16.564 7.897 1.00 9.09 173 TRP B N 1
ATOM 3985 C CA . TRP B 1 173 ? 8.626 -15.722 6.716 1.00 9.15 173 TRP B CA 1
ATOM 3986 C C . TRP B 1 173 ? 9.496 -14.464 6.650 1.00 11.73 173 TRP B C 1
ATOM 3987 O O . TRP B 1 173 ? 9.242 -13.582 5.834 1.00 11.91 173 TRP B O 1
ATOM 3998 N N . GLY B 1 174 ? 10.513 -14.372 7.498 1.00 9.03 174 GLY B N 1
ATOM 3999 C CA . GLY B 1 174 ? 11.548 -13.365 7.321 1.00 9.06 174 GLY B CA 1
ATOM 4000 C C . GLY B 1 174 ? 11.274 -11.987 7.891 1.00 9.39 174 GLY B C 1
ATOM 4001 O O . GLY B 1 174 ? 12.023 -11.055 7.609 1.00 8.51 174 GLY B O 1
ATOM 4002 N N . GLY B 1 175 ? 10.229 -11.850 8.701 1.00 10.23 175 GLY B N 1
ATOM 4003 C CA . GLY B 1 175 ? 9.917 -10.573 9.325 1.00 10.98 175 GLY B CA 1
ATOM 4004 C C . GLY B 1 175 ? 10.459 -10.436 10.738 1.00 9.62 175 GLY B C 1
ATOM 4005 O O . GLY B 1 175 ? 11.471 -11.028 11.095 1.00 10.37 175 GLY B O 1
ATOM 4006 N N . ILE B 1 176 ? 9.770 -9.652 11.558 1.00 9.55 176 ILE B N 1
ATOM 4007 C CA . ILE B 1 176 ? 10.230 -9.371 12.911 1.00 12.79 176 ILE B CA 1
ATOM 4008 C C . ILE B 1 176 ? 9.798 -10.423 13.923 1.00 12.18 176 ILE B C 1
ATOM 4009 O O . ILE B 1 176 ? 10.377 -10.519 14.998 1.00 12.81 176 ILE B O 1
ATOM 4014 N N . SER B 1 177 ? 8.785 -11.212 13.586 1.00 11.69 177 SER B N 1
ATOM 4015 C CA . SER B 1 177 ? 8.187 -12.102 14.581 1.00 13.37 177 SER B CA 1
ATOM 4016 C C . SER B 1 177 ? 9.169 -13.133 15.141 1.00 13.44 177 SER B C 1
ATOM 4017 O O . SER B 1 177 ? 9.068 -13.524 16.308 1.00 14.63 177 SER B O 1
ATOM 4020 N N . ALA B 1 178 ? 10.127 -13.562 14.323 1.00 11.46 178 ALA B N 1
ATOM 4021 C CA . ALA B 1 178 ? 11.111 -14.556 14.755 1.00 12.55 178 ALA B CA 1
ATOM 4022 C C . ALA B 1 178 ? 12.508 -13.981 14.987 1.00 10.74 178 ALA B C 1
ATOM 4023 O O . ALA B 1 178 ? 13.465 -14.728 15.161 1.00 10.50 178 ALA B O 1
ATOM 4025 N N . LEU B 1 179 ? 12.634 -12.657 14.988 1.00 10.35 179 LEU B N 1
ATOM 4026 C CA . LEU B 1 179 ? 13.946 -12.040 15.176 1.00 10.54 179 LEU B CA 1
ATOM 4027 C C . LEU B 1 179 ? 14.570 -12.422 16.518 1.00 9.94 179 LEU B C 1
ATOM 4028 O O . LEU B 1 179 ? 15.751 -12.734 16.594 1.00 10.54 179 LEU B O 1
ATOM 4033 N N . GLU B 1 180 ? 13.761 -12.401 17.569 1.00 10.52 180 GLU B N 1
ATOM 4034 C CA . GLU B 1 180 ? 14.239 -12.736 18.901 1.00 13.83 180 GLU B CA 1
ATOM 4035 C C . GLU B 1 180 ? 14.699 -14.200 19.001 1.00 12.22 180 GLU B C 1
ATOM 4036 O O . GLU B 1 180 ? 15.528 -14.543 19.847 1.00 14.95 180 GLU B O 1
ATOM 4042 N N . LYS B 1 181 ? 14.174 -15.051 18.125 1.00 10.74 181 LYS B N 1
ATOM 4043 C CA . LYS B 1 181 ? 14.542 -16.467 18.102 1.00 12.19 181 LYS B CA 1
ATOM 4044 C C . LYS B 1 181 ? 15.819 -16.725 17.302 1.00 11.14 181 LYS B C 1
ATOM 4045 O O . LYS B 1 181 ? 16.412 -17.803 17.387 1.00 11.86 181 LYS B O 1
ATOM 4051 N N . LEU B 1 182 ? 16.237 -15.741 16.512 1.00 9.72 182 LEU B N 1
ATOM 4052 C CA . LEU B 1 182 ? 17.388 -15.916 15.639 1.00 10.95 182 LEU B CA 1
ATOM 4053 C C . LEU B 1 182 ? 18.675 -16.031 16.442 1.00 10.62 182 LEU B C 1
ATOM 4054 O O . LEU B 1 182 ? 18.916 -15.237 17.353 1.00 13.11 182 LEU B O 1
ATOM 4059 N N . SER B 1 183 ? 19.503 -17.008 16.092 1.00 10.41 183 SER B N 1
ATOM 4060 C CA . SER B 1 183 ? 20.816 -17.167 16.698 1.00 11.27 183 SER B CA 1
ATOM 4061 C C . SER B 1 183 ? 21.872 -17.108 15.601 1.00 11.64 183 SER B C 1
ATOM 4062 O O . SER B 1 183 ? 21.940 -17.985 14.739 1.00 14.94 183 SER B O 1
ATOM 4065 N N . VAL B 1 184 ? 22.671 -16.049 15.609 1.00 12.92 184 VAL B N 1
ATOM 4066 C CA . VAL B 1 184 ? 23.793 -15.949 14.691 1.00 14.53 184 VAL B CA 1
ATOM 4067 C C . VAL B 1 184 ? 25.022 -16.433 15.440 1.00 15.75 184 VAL B C 1
ATOM 4068 O O . VAL B 1 184 ? 25.319 -15.933 16.524 1.00 16.80 184 VAL B O 1
ATOM 4072 N N . PRO B 1 185 ? 25.729 -17.427 14.886 1.00 15.09 185 PRO B N 1
ATOM 4073 C CA . PRO B 1 185 ? 26.902 -17.974 15.579 1.00 18.12 185 PRO B CA 1
ATOM 4074 C C . PRO B 1 185 ? 27.860 -16.876 16.035 1.00 16.56 185 PRO B C 1
ATOM 4075 O O . PRO B 1 185 ? 28.155 -15.947 15.287 1.00 14.60 185 PRO B O 1
ATOM 4079 N N . LYS B 1 186 ? 28.336 -16.989 17.270 1.00 18.48 186 LYS B N 1
ATOM 4080 C CA . LYS B 1 186 ? 29.216 -15.982 17.846 1.00 19.75 186 LYS B CA 1
ATOM 4081 C C . LYS B 1 186 ? 30.600 -15.962 17.199 1.00 19.34 186 LYS B C 1
ATOM 4082 O O . LYS B 1 186 ? 31.341 -14.993 17.359 1.00 19.01 186 LYS B O 1
ATOM 4088 N N . TRP B 1 187 ? 30.942 -17.024 16.474 1.00 15.51 187 TRP B N 1
ATOM 4089 C CA . TRP B 1 187 ? 32.206 -17.080 15.740 1.00 14.48 187 TRP B CA 1
ATOM 4090 C C . TRP B 1 187 ? 32.166 -16.388 14.369 1.00 13.52 187 TRP B C 1
ATOM 4091 O O . TRP B 1 187 ? 33.206 -16.133 13.766 1.00 14.20 187 TRP B O 1
ATOM 4102 N N . GLU B 1 188 ? 30.968 -16.088 13.878 1.00 13.74 188 GLU B N 1
ATOM 4103 C CA . GLU B 1 188 ? 30.819 -15.408 12.596 1.00 13.08 188 GLU B CA 1
ATOM 4104 C C . GLU B 1 188 ? 30.725 -13.909 12.833 1.00 10.84 188 GLU B C 1
ATOM 4105 O O . GLU B 1 188 ? 29.898 -13.456 13.622 1.00 13.07 188 GLU B O 1
ATOM 4111 N N . LYS B 1 189 ? 31.574 -13.140 12.160 1.00 10.79 189 LYS B N 1
ATOM 4112 C CA . LYS B 1 189 ? 31.709 -11.723 12.473 1.00 11.25 189 LYS B CA 1
ATOM 4113 C C . LYS B 1 189 ? 31.673 -10.816 11.247 1.00 10.89 189 LYS B C 1
ATOM 4114 O O . LYS B 1 189 ? 31.981 -9.633 11.323 1.00 11.21 189 LYS B O 1
ATOM 4120 N N . ASN B 1 190 ? 31.270 -11.373 10.113 1.00 9.52 190 ASN B N 1
ATOM 4121 C CA . ASN B 1 190 ? 31.114 -10.570 8.905 1.00 10.06 190 ASN B CA 1
ATOM 4122 C C . ASN B 1 190 ? 29.770 -10.854 8.239 1.00 7.51 190 ASN B C 1
ATOM 4123 O O . ASN B 1 190 ? 29.696 -11.266 7.078 1.00 8.25 190 ASN B O 1
ATOM 4128 N N . SER B 1 191 ? 28.713 -10.617 9.009 1.00 8.20 191 SER B N 1
ATOM 4129 C CA . SER B 1 191 ? 27.346 -10.849 8.562 1.00 8.01 191 SER B CA 1
ATOM 4130 C C . SER B 1 191 ? 26.437 -9.677 8.888 1.00 8.68 191 SER B C 1
ATOM 4131 O O . SER B 1 191 ? 26.625 -8.969 9.882 1.00 9.68 191 SER B O 1
ATOM 4134 N N . ILE B 1 192 ? 25.445 -9.491 8.028 1.00 7.64 192 ILE B N 1
ATOM 4135 C CA . ILE B 1 192 ? 24.390 -8.510 8.203 1.00 8.20 192 ILE B CA 1
ATOM 4136 C C . ILE B 1 192 ? 23.087 -9.279 8.388 1.00 7.01 192 ILE B C 1
ATOM 4137 O O . ILE B 1 192 ? 22.852 -10.266 7.699 1.00 7.55 192 ILE B O 1
ATOM 4142 N N . VAL B 1 193 ? 22.250 -8.857 9.331 1.00 7.04 193 VAL B N 1
ATOM 4143 C CA . VAL B 1 193 ? 20.968 -9.509 9.559 1.00 6.60 193 VAL B CA 1
ATOM 4144 C C . VAL B 1 193 ? 19.921 -8.777 8.739 1.00 6.44 193 VAL B C 1
ATOM 4145 O O . VAL B 1 193 ? 19.871 -7.549 8.731 1.00 7.56 193 VAL B O 1
ATOM 4149 N N . THR B 1 194 ? 19.101 -9.538 8.027 1.00 6.24 194 THR B N 1
ATOM 4150 C CA . THR B 1 194 ? 18.098 -8.948 7.166 1.00 7.74 194 THR B CA 1
ATOM 4151 C C . THR B 1 194 ? 16.690 -9.253 7.659 1.00 6.14 194 THR B C 1
ATOM 4152 O O . THR B 1 194 ? 16.396 -10.359 8.135 1.00 7.21 194 THR B O 1
ATOM 4156 N N . ILE B 1 195 ? 15.834 -8.246 7.535 1.00 7.05 195 ILE B N 1
ATOM 4157 C CA . ILE B 1 195 ? 14.427 -8.361 7.865 1.00 7.83 195 ILE B CA 1
ATOM 4158 C C . ILE B 1 195 ? 13.628 -7.916 6.649 1.00 7.00 195 ILE B C 1
ATOM 4159 O O . ILE B 1 195 ? 14.030 -6.993 5.938 1.00 8.09 195 ILE B O 1
ATOM 4164 N N . HIS B 1 196 ? 12.517 -8.593 6.396 1.00 6.72 196 HIS B N 1
ATOM 4165 C CA . HIS B 1 196 ? 11.572 -8.141 5.387 1.00 7.10 196 HIS B CA 1
ATOM 4166 C C . HIS B 1 196 ? 10.433 -7.471 6.099 1.00 9.53 196 HIS B C 1
ATOM 4167 O O . HIS B 1 196 ? 9.807 -8.071 6.970 1.00 12.00 196 HIS B O 1
ATOM 4174 N N . TYR B 1 197 ? 10.170 -6.221 5.746 1.00 7.61 197 TYR B N 1
ATOM 4175 C CA . TYR B 1 197 ? 9.199 -5.445 6.493 1.00 7.46 197 TYR B CA 1
ATOM 4176 C C . TYR B 1 197 ? 7.979 -5.116 5.666 1.00 7.15 197 TYR B C 1
ATOM 4177 O O . TYR B 1 197 ? 8.034 -4.299 4.743 1.00 7.48 197 TYR B O 1
ATOM 4186 N N . TYR B 1 198 ? 6.864 -5.737 6.035 1.00 6.73 198 TYR B N 1
ATOM 4187 C CA . TYR B 1 198 ? 5.633 -5.620 5.271 1.00 7.15 198 TYR B CA 1
ATOM 4188 C C . TYR B 1 198 ? 4.451 -5.266 6.171 1.00 7.34 198 TYR B C 1
ATOM 4189 O O . TYR B 1 198 ? 3.298 -5.408 5.772 1.00 8.03 198 TYR B O 1
ATOM 4198 N N . ASN B 1 199 ? 4.725 -4.815 7.389 1.00 7.45 199 ASN B N 1
ATOM 4199 C CA . ASN B 1 199 ? 3.639 -4.487 8.311 1.00 8.39 199 ASN B CA 1
ATOM 4200 C C . ASN B 1 199 ? 3.075 -3.088 8.085 1.00 8.12 199 ASN B C 1
ATOM 4201 O O . ASN B 1 199 ? 3.821 -2.152 7.800 1.00 9.78 199 ASN B O 1
ATOM 4206 N N . PRO B 1 200 ? 1.751 -2.934 8.218 1.00 9.55 200 PRO B N 1
ATOM 4207 C CA . PRO B 1 200 ? 0.784 -4.001 8.504 1.00 8.71 200 PRO B CA 1
ATOM 4208 C C . PRO B 1 200 ? 0.564 -4.892 7.293 1.00 8.14 200 PRO B C 1
ATOM 4209 O O . PRO B 1 200 ? 0.306 -4.411 6.189 1.00 7.29 200 PRO B O 1
ATOM 4213 N N . PHE B 1 201 ? 0.673 -6.195 7.506 1.00 7.95 201 PHE B N 1
ATOM 4214 C CA . PHE B 1 201 ? 0.609 -7.146 6.416 1.00 7.29 201 PHE B CA 1
ATOM 4215 C C . PHE B 1 201 ? -0.709 -7.050 5.650 1.00 7.61 201 PHE B C 1
ATOM 4216 O O . PHE B 1 201 ? -0.731 -7.162 4.424 1.00 8.15 201 PHE B O 1
ATOM 4224 N N . GLU B 1 202 ? -1.807 -6.821 6.362 1.00 7.85 202 GLU B N 1
ATOM 4225 C CA . GLU B 1 202 ? -3.107 -6.728 5.708 1.00 9.08 202 GLU B CA 1
ATOM 4226 C C . GLU B 1 202 ? -3.165 -5.512 4.801 1.00 9.00 202 GLU B C 1
ATOM 4227 O O . GLU B 1 202 ? -3.859 -5.528 3.784 1.00 10.57 202 GLU B O 1
ATOM 4233 N N . PHE B 1 203 ? -2.422 -4.464 5.148 1.00 7.20 203 PHE B N 1
ATOM 4234 C CA . PHE B 1 203 ? -2.326 -3.310 4.271 1.00 8.07 203 PHE B CA 1
ATOM 4235 C C . PHE B 1 203 ? -1.474 -3.595 3.034 1.00 6.48 203 PHE B C 1
ATOM 4236 O O . PHE B 1 203 ? -1.905 -3.370 1.909 1.00 7.56 203 PHE B O 1
ATOM 4244 N N . THR B 1 204 ? -0.249 -4.069 3.243 1.00 6.70 204 THR B N 1
ATOM 4245 C CA . THR B 1 204 ? 0.686 -4.223 2.130 1.00 6.39 204 THR B CA 1
ATOM 4246 C C . THR B 1 204 ? 0.317 -5.356 1.185 1.00 6.07 204 THR B C 1
ATOM 4247 O O . THR B 1 204 ? 0.701 -5.337 0.022 1.00 6.68 204 THR B O 1
ATOM 4251 N N . HIS B 1 205 ? -0.425 -6.340 1.683 1.00 6.12 205 HIS B N 1
ATOM 4252 C CA . HIS B 1 205 ? -0.744 -7.510 0.879 1.00 6.41 205 HIS B CA 1
ATOM 4253 C C . HIS B 1 205 ? -2.231 -7.664 0.583 1.00 7.14 205 HIS B C 1
ATOM 4254 O O . HIS B 1 205 ? -2.691 -8.739 0.185 1.00 6.91 205 HIS B O 1
ATOM 4261 N N . GLN B 1 206 ? -2.984 -6.585 0.744 1.00 7.23 206 GLN B N 1
ATOM 4262 C CA . GLN B 1 206 ? -4.411 -6.655 0.456 1.00 6.35 206 GLN B CA 1
ATOM 4263 C C . GLN B 1 206 ? -4.666 -7.134 -0.974 1.00 6.66 206 GLN B C 1
ATOM 4264 O O . GLN B 1 206 ? -4.093 -6.625 -1.935 1.00 6.81 206 GLN B O 1
ATOM 4270 N N . GLY B 1 207 ? -5.528 -8.137 -1.092 1.00 7.23 207 GLY B N 1
ATOM 4271 C CA . GLY B 1 207 ? -5.877 -8.716 -2.377 1.00 8.18 207 GLY B CA 1
ATOM 4272 C C . GLY B 1 207 ? -4.782 -9.491 -3.095 1.00 6.66 207 GLY B C 1
ATOM 4273 O O . GLY B 1 207 ? -4.986 -9.914 -4.219 1.00 7.54 207 GLY B O 1
ATOM 4274 N N . ALA B 1 208 ? -3.632 -9.709 -2.463 1.00 6.28 208 ALA B N 1
ATOM 4275 C CA . ALA B 1 208 ? -2.556 -10.462 -3.108 1.00 6.40 208 ALA B CA 1
ATOM 4276 C C . ALA B 1 208 ? -3.022 -11.872 -3.458 1.00 7.18 208 ALA B C 1
ATOM 4277 O O . ALA B 1 208 ? -3.472 -12.626 -2.593 1.00 6.79 208 ALA B O 1
ATOM 4279 N N . GLU B 1 209 ? -2.909 -12.223 -4.731 1.00 6.47 209 GLU B N 1
ATOM 4280 C CA . GLU B 1 209 ? -3.476 -13.477 -5.226 1.00 7.52 209 GLU B CA 1
ATOM 4281 C C . GLU B 1 209 ? -2.865 -14.692 -4.550 1.00 7.14 209 GLU B C 1
ATOM 4282 O O . GLU B 1 209 ? -3.510 -15.731 -4.443 1.00 8.18 209 GLU B O 1
ATOM 4288 N N . TRP B 1 210 ? -1.621 -14.560 -4.097 1.00 7.40 210 TRP B N 1
ATOM 4289 C CA . TRP B 1 210 ? -0.876 -15.680 -3.529 1.00 8.48 210 TRP B CA 1
ATOM 4290 C C . TRP B 1 210 ? -1.036 -15.804 -2.008 1.00 9.00 210 TRP B C 1
ATOM 4291 O O . TRP B 1 210 ? -0.418 -16.671 -1.395 1.00 10.95 210 TRP B O 1
ATOM 4302 N N . VAL B 1 211 ? -1.865 -14.954 -1.406 1.00 7.41 211 VAL B N 1
ATOM 4303 C CA . VAL B 1 211 ? -2.065 -14.953 0.041 1.00 9.68 211 VAL B CA 1
ATOM 4304 C C . VAL B 1 211 ? -3.505 -15.315 0.382 1.00 9.64 211 VAL B C 1
ATOM 4305 O O . VAL B 1 211 ? -4.434 -14.605 0.013 1.00 9.44 211 VAL B O 1
ATOM 4309 N N . GLU B 1 212 ? -3.688 -16.423 1.093 1.00 11.43 212 GLU B N 1
ATOM 4310 C CA . GLU B 1 212 ? -5.034 -16.879 1.435 1.00 11.49 212 GLU B CA 1
ATOM 4311 C C . GLU B 1 212 ? -5.818 -15.820 2.207 1.00 11.30 212 GLU B C 1
ATOM 4312 O O . GLU B 1 212 ? -5.294 -15.206 3.137 1.00 13.44 212 GLU B O 1
ATOM 4318 N N . GLY B 1 213 ? -7.067 -15.605 1.803 1.00 10.77 213 GLY B N 1
ATOM 4319 C CA . GLY B 1 213 ? -7.961 -14.698 2.501 1.00 12.03 213 GLY B CA 1
ATOM 4320 C C . GLY B 1 213 ? -7.690 -13.219 2.289 1.00 10.82 213 GLY B C 1
ATOM 4321 O O . GLY B 1 213 ? -8.361 -12.375 2.882 1.00 11.22 213 GLY B O 1
ATOM 4322 N N . SER B 1 214 ? -6.732 -12.890 1.428 1.00 8.76 214 SER B N 1
ATOM 4323 C CA . SER B 1 214 ? -6.307 -11.504 1.285 1.00 8.59 214 SER B CA 1
ATOM 4324 C C . SER B 1 214 ? -7.381 -10.571 0.735 1.00 8.64 214 SER B C 1
ATOM 4325 O O . SER B 1 214 ? -7.296 -9.354 0.918 1.00 8.51 214 SER B O 1
ATOM 4328 N N . GLU B 1 215 ? -8.386 -11.107 0.049 1.00 8.40 215 GLU B N 1
ATOM 4329 C CA . GLU B 1 215 ? -9.398 -10.232 -0.527 1.00 9.91 215 GLU B CA 1
ATOM 4330 C C . GLU B 1 215 ? -10.137 -9.458 0.563 1.00 10.54 215 GLU B C 1
ATOM 4331 O O . GLU B 1 215 ? -10.645 -8.366 0.316 1.00 10.85 215 GLU B O 1
ATOM 4337 N N . LYS B 1 216 ? -10.167 -10.013 1.771 1.00 9.94 216 LYS B N 1
ATOM 4338 C CA . LYS B 1 216 ? -10.905 -9.396 2.865 1.00 11.33 216 LYS B CA 1
ATOM 4339 C C . LYS B 1 216 ? -10.299 -8.062 3.288 1.00 11.44 216 LYS B C 1
ATOM 4340 O O . LYS B 1 216 ? -10.963 -7.246 3.918 1.00 12.41 216 LYS B O 1
ATOM 4346 N N . TRP B 1 217 ? -9.037 -7.842 2.934 1.00 9.41 217 TRP B N 1
ATOM 4347 C CA . TRP B 1 217 ? -8.308 -6.658 3.381 1.00 8.88 217 TRP B CA 1
ATOM 4348 C C . TRP B 1 217 ? -8.389 -5.508 2.392 1.00 9.60 217 TRP B C 1
ATOM 4349 O O . TRP B 1 217 ? -7.935 -4.403 2.680 1.00 9.48 217 TRP B O 1
ATOM 4360 N N . LEU B 1 218 ? -8.955 -5.761 1.219 1.00 8.57 218 LEU B N 1
ATOM 4361 C CA . LEU B 1 218 ? -9.059 -4.724 0.204 1.00 8.66 218 LEU B CA 1
ATOM 4362 C C . LEU B 1 218 ? -9.755 -3.481 0.749 1.00 9.32 218 LEU B C 1
ATOM 4363 O O . LEU B 1 218 ? -10.800 -3.570 1.399 1.00 12.23 218 LEU B O 1
ATOM 4368 N N . GLY B 1 219 ? -9.157 -2.326 0.495 1.00 9.10 219 GLY B N 1
ATOM 4369 C CA . GLY B 1 219 ? -9.674 -1.070 1.002 1.00 11.52 219 GLY B CA 1
ATOM 4370 C C . GLY B 1 219 ? -8.890 -0.520 2.183 1.00 9.72 219 GLY B C 1
ATOM 4371 O O . GLY B 1 219 ? -9.046 0.646 2.543 1.00 11.15 219 GLY B O 1
ATOM 4372 N N . ARG B 1 220 ? -8.065 -1.352 2.808 1.00 8.82 220 ARG B N 1
ATOM 4373 C CA . ARG B 1 220 ? -7.298 -0.911 3.973 1.00 8.73 220 ARG B CA 1
ATOM 4374 C C . ARG B 1 220 ? -6.412 0.280 3.617 1.00 9.03 220 ARG B C 1
ATOM 4375 O O . ARG B 1 220 ? -5.726 0.268 2.595 1.00 8.59 220 ARG B O 1
ATOM 4383 N N . LYS B 1 221 ? -6.430 1.301 4.464 1.00 9.55 221 LYS B N 1
ATOM 4384 C CA . LYS B 1 221 ? -5.617 2.495 4.261 1.00 9.82 221 LYS B CA 1
ATOM 4385 C C . LYS B 1 221 ? -4.407 2.485 5.185 1.00 9.27 221 LYS B C 1
ATOM 4386 O O . LYS B 1 221 ? -4.310 1.658 6.086 1.00 9.87 221 LYS B O 1
ATOM 4392 N N . TRP B 1 222 ? -3.487 3.419 4.961 1.00 10.22 222 TRP B N 1
ATOM 4393 C CA . TRP B 1 222 ? -2.373 3.632 5.877 1.00 9.70 222 TRP B CA 1
ATOM 4394 C C . TRP B 1 222 ? -2.010 5.111 5.899 1.00 10.63 222 TRP B C 1
ATOM 4395 O O . TRP B 1 222 ? -1.969 5.760 4.850 1.00 12.23 222 TRP B O 1
ATOM 4406 N N . GLY B 1 223 ? -1.746 5.639 7.087 1.00 10.19 223 GLY B N 1
ATOM 4407 C CA . GLY B 1 223 ? -1.237 6.997 7.184 1.00 10.84 223 GLY B CA 1
ATOM 4408 C C . GLY B 1 223 ? -1.505 7.759 8.469 1.00 13.19 223 GLY B C 1
ATOM 4409 O O . GLY B 1 223 ? -1.012 8.874 8.640 1.00 14.16 223 GLY B O 1
ATOM 4410 N N . SER B 1 224 ? -2.261 7.171 9.388 1.00 11.49 224 SER B N 1
ATOM 4411 C CA . SER B 1 224 ? -2.667 7.898 10.588 1.00 12.21 224 SER B CA 1
ATOM 4412 C C . SER B 1 224 ? -1.513 8.039 11.574 1.00 12.46 224 SER B C 1
ATOM 4413 O O . SER B 1 224 ? -0.530 7.299 11.500 1.00 11.01 224 SER B O 1
ATOM 4416 N N . PRO B 1 225 ? -1.629 8.990 12.514 1.00 11.74 225 PRO B N 1
ATOM 4417 C CA . PRO B 1 225 ? -0.612 9.078 13.568 1.00 11.98 225 PRO B CA 1
ATOM 4418 C C . PRO B 1 225 ? -0.433 7.742 14.291 1.00 13.95 225 PRO B C 1
ATOM 4419 O O . PRO B 1 225 ? 0.693 7.377 14.624 1.00 12.17 225 PRO B O 1
ATOM 4423 N N . ASP B 1 226 ? -1.523 7.013 14.518 1.00 13.79 226 ASP B N 1
ATOM 4424 C CA . ASP B 1 226 ? -1.420 5.714 15.177 1.00 14.64 226 ASP B CA 1
ATOM 4425 C C . ASP B 1 226 ? -0.688 4.682 14.309 1.00 11.87 226 ASP B C 1
ATOM 4426 O O . ASP B 1 226 ? 0.114 3.895 14.819 1.00 12.80 226 ASP B O 1
ATOM 4431 N N . ASP B 1 227 ? -0.966 4.686 13.009 1.00 11.79 227 ASP B N 1
ATOM 4432 C CA . ASP B 1 227 ? -0.228 3.832 12.079 1.00 10.50 227 ASP B CA 1
ATOM 4433 C C . ASP B 1 227 ? 1.270 4.096 12.189 1.00 11.24 227 ASP B C 1
ATOM 4434 O O . ASP B 1 227 ? 2.080 3.166 12.216 1.00 12.32 227 ASP B O 1
ATOM 4439 N N . GLN B 1 228 ? 1.637 5.374 12.234 1.00 10.82 228 GLN B N 1
ATOM 4440 C CA . GLN B 1 228 ? 3.040 5.767 12.287 1.00 12.18 228 GLN B CA 1
ATOM 4441 C C . GLN B 1 228 ? 3.684 5.299 13.583 1.00 11.09 228 GLN B C 1
ATOM 4442 O O . GLN B 1 228 ? 4.794 4.769 13.576 1.00 11.86 228 GLN B O 1
ATOM 4448 N N . LYS B 1 229 ? 2.973 5.484 14.691 1.00 12.87 229 LYS B N 1
ATOM 4449 C CA . LYS B 1 229 ? 3.466 5.105 16.007 1.00 13.29 229 LYS B CA 1
ATOM 4450 C C . LYS B 1 229 ? 3.765 3.613 16.086 1.00 12.83 229 LYS B C 1
ATOM 4451 O O . LYS B 1 229 ? 4.807 3.200 16.593 1.00 13.48 229 LYS B O 1
ATOM 4457 N N . HIS B 1 230 ? 2.837 2.808 15.591 1.00 12.68 230 HIS B N 1
ATOM 4458 C CA . HIS B 1 230 ? 2.986 1.358 15.660 1.00 13.38 230 HIS B CA 1
ATOM 4459 C C . HIS B 1 230 ? 4.200 0.883 14.874 1.00 13.44 230 HIS B C 1
ATOM 4460 O O . HIS B 1 230 ? 4.936 -0.000 15.319 1.00 14.72 230 HIS B O 1
ATOM 4467 N N . LEU B 1 231 ? 4.410 1.479 13.708 1.00 11.18 231 LEU B N 1
ATOM 4468 C CA . LEU B 1 231 ? 5.537 1.103 12.862 1.00 10.46 231 LEU B CA 1
ATOM 4469 C C . LEU B 1 231 ? 6.858 1.484 13.551 1.00 11.33 231 LEU B C 1
ATOM 4470 O O . LEU B 1 231 ? 7.797 0.688 13.614 1.00 11.15 231 LEU B O 1
ATOM 4475 N N . ILE B 1 232 ? 6.918 2.693 14.100 1.00 10.95 232 ILE B N 1
ATOM 4476 C CA . ILE B 1 232 ? 8.089 3.144 14.843 1.00 11.04 232 ILE B CA 1
ATOM 4477 C C . ILE B 1 232 ? 8.418 2.204 16.001 1.00 12.21 232 ILE B C 1
ATOM 4478 O O . ILE B 1 232 ? 9.586 1.894 16.240 1.00 12.22 232 ILE B O 1
ATOM 4483 N N . GLU B 1 233 ? 7.394 1.739 16.711 1.00 12.53 233 GLU B N 1
ATOM 4484 C CA . GLU B 1 233 ? 7.617 0.805 17.814 1.00 14.34 233 GLU B CA 1
ATOM 4485 C C . GLU B 1 233 ? 8.311 -0.459 17.314 1.00 11.79 233 GLU B C 1
ATOM 4486 O O . GLU B 1 233 ? 9.227 -0.975 17.957 1.00 12.71 233 GLU B O 1
ATOM 4492 N N . GLU B 1 234 ? 7.871 -0.964 16.167 1.00 11.15 234 GLU B N 1
ATOM 4493 C CA . GLU B 1 234 ? 8.485 -2.167 15.608 1.00 11.05 234 GLU B CA 1
ATOM 4494 C C . GLU B 1 234 ? 9.917 -1.903 15.155 1.00 11.17 234 GLU B C 1
ATOM 4495 O O . GLU B 1 234 ? 10.804 -2.733 15.360 1.00 11.18 234 GLU B O 1
ATOM 4501 N N . PHE B 1 235 ? 10.158 -0.742 14.556 1.00 10.46 235 PHE B N 1
ATOM 4502 C CA . PHE B 1 235 ? 11.515 -0.400 14.145 1.00 11.09 235 PHE B CA 1
ATOM 4503 C C . PHE B 1 235 ? 12.422 -0.243 15.365 1.00 10.80 235 PHE B C 1
ATOM 4504 O O . PHE B 1 235 ? 13.594 -0.606 15.325 1.00 11.78 235 PHE B O 1
ATOM 4512 N N . ASN B 1 236 ? 11.882 0.294 16.453 1.00 10.53 236 ASN B N 1
ATOM 4513 C CA . ASN B 1 236 ? 12.659 0.418 17.681 1.00 11.61 236 ASN B CA 1
ATOM 4514 C C . ASN B 1 236 ? 13.041 -0.946 18.241 1.00 11.54 236 ASN B C 1
ATOM 4515 O O . ASN B 1 236 ? 14.135 -1.124 18.767 1.00 11.95 236 ASN B O 1
ATOM 4520 N N . PHE B 1 237 ? 12.131 -1.904 18.117 1.00 11.17 237 PHE B N 1
ATOM 4521 C CA . PHE B 1 237 ? 12.412 -3.280 18.517 1.00 11.63 237 PHE B CA 1
ATOM 4522 C C . PHE B 1 237 ? 13.582 -3.860 17.722 1.00 10.86 237 PHE B C 1
ATOM 4523 O O . PHE B 1 237 ? 14.501 -4.455 18.286 1.00 12.08 237 PHE B O 1
ATOM 4531 N N . ILE B 1 238 ? 13.541 -3.685 16.407 1.00 10.08 238 ILE B N 1
ATOM 4532 C CA . ILE B 1 238 ? 14.627 -4.157 15.559 1.00 10.25 238 ILE B CA 1
ATOM 4533 C C . ILE B 1 238 ? 15.936 -3.469 15.933 1.00 11.37 238 ILE B C 1
ATOM 4534 O O . ILE B 1 238 ? 16.978 -4.117 16.054 1.00 10.34 238 ILE B O 1
ATOM 4539 N N . GLU B 1 239 ? 15.875 -2.155 16.136 1.00 11.94 239 GLU B N 1
ATOM 4540 C CA . GLU B 1 239 ? 17.067 -1.378 16.441 1.00 11.62 239 GLU B CA 1
ATOM 4541 C C . GLU B 1 239 ? 17.692 -1.823 17.753 1.00 11.97 239 GLU B C 1
ATOM 4542 O O . GLU B 1 239 ? 18.911 -1.956 17.855 1.00 12.72 239 GLU B O 1
ATOM 4548 N N . GLU B 1 240 ? 16.855 -2.046 18.761 1.00 12.63 240 GLU B N 1
ATOM 4549 C CA . GLU B 1 240 ? 17.376 -2.487 20.050 1.00 12.68 240 GLU B CA 1
ATOM 4550 C C . GLU B 1 240 ? 18.018 -3.868 19.929 1.00 11.35 240 GLU B C 1
ATOM 4551 O O . GLU B 1 240 ? 19.060 -4.131 20.526 1.00 11.86 240 GLU B O 1
ATOM 4557 N N . TRP B 1 241 ? 17.415 -4.741 19.128 1.00 11.11 241 TRP B N 1
ATOM 4558 C CA . TRP B 1 241 ? 17.986 -6.064 18.900 1.00 11.04 241 TRP B CA 1
ATOM 4559 C C . TRP B 1 241 ? 19.355 -5.945 18.231 1.00 9.43 241 TRP B C 1
ATOM 4560 O O . TRP B 1 241 ? 20.305 -6.636 18.600 1.00 11.56 241 TRP B O 1
ATOM 4571 N N . SER B 1 242 ? 19.444 -5.066 17.237 1.00 10.26 242 SER B N 1
ATOM 4572 C CA . SER B 1 242 ? 20.687 -4.822 16.520 1.00 10.90 242 SER B CA 1
ATOM 4573 C C . SER B 1 242 ? 21.802 -4.344 17.452 1.00 10.39 242 SER B C 1
ATOM 4574 O O . SER B 1 242 ? 22.939 -4.799 17.360 1.00 11.04 242 SER B O 1
ATOM 4577 N N . LYS B 1 243 ? 21.469 -3.414 18.337 1.00 12.21 243 LYS B N 1
ATOM 4578 C CA . LYS B 1 243 ? 22.437 -2.874 19.283 1.00 13.66 243 LYS B CA 1
ATOM 4579 C C . LYS B 1 243 ? 22.862 -3.923 20.300 1.00 13.46 243 LYS B C 1
ATOM 4580 O O . LYS B 1 243 ? 24.044 -4.043 20.619 1.00 15.68 243 LYS B O 1
ATOM 4586 N N . LYS B 1 244 ? 21.892 -4.668 20.816 1.00 12.79 244 LYS B N 1
ATOM 4587 C CA . LYS B 1 244 ? 22.167 -5.690 21.815 1.00 14.64 244 LYS B CA 1
ATOM 4588 C C . LYS B 1 244 ? 23.063 -6.783 21.247 1.00 13.90 244 LYS B C 1
ATOM 4589 O O . LYS B 1 244 ? 23.969 -7.269 21.927 1.00 17.66 244 LYS B O 1
ATOM 4595 N N . ASN B 1 245 ? 22.826 -7.151 19.991 1.00 12.43 245 ASN B N 1
ATOM 4596 C CA . ASN B 1 245 ? 23.538 -8.266 19.372 1.00 11.16 245 ASN B CA 1
ATOM 4597 C C . ASN B 1 245 ? 24.684 -7.863 18.454 1.00 11.41 245 ASN B C 1
ATOM 4598 O O . ASN B 1 245 ? 25.357 -8.721 17.882 1.00 12.19 245 ASN B O 1
ATOM 4603 N N . LYS B 1 246 ? 24.904 -6.559 18.320 1.00 12.41 246 LYS B N 1
ATOM 4604 C CA . LYS B 1 246 ? 26.000 -6.038 17.502 1.00 13.43 246 LYS B CA 1
ATOM 4605 C C . LYS B 1 246 ? 25.982 -6.588 16.076 1.00 11.90 246 LYS B C 1
ATOM 4606 O O . LYS B 1 246 ? 26.990 -7.077 15.565 1.00 11.68 246 LYS B O 1
ATOM 4612 N N . ARG B 1 247 ? 24.820 -6.505 15.435 1.00 11.06 247 ARG B N 1
ATOM 4613 C CA . ARG B 1 247 ? 24.672 -6.928 14.043 1.00 9.31 247 ARG B CA 1
ATOM 4614 C C . ARG B 1 247 ? 24.060 -5.795 13.237 1.00 9.18 247 ARG B C 1
ATOM 4615 O O . ARG B 1 247 ? 23.056 -5.216 13.659 1.00 10.28 247 ARG B O 1
ATOM 4623 N N . PRO B 1 248 ? 24.637 -5.485 12.066 1.00 7.72 248 PRO B N 1
ATOM 4624 C CA . PRO B 1 248 ? 24.010 -4.471 11.211 1.00 8.94 248 PRO B CA 1
ATOM 4625 C C . PRO B 1 248 ? 22.705 -5.004 10.643 1.00 7.64 248 PRO B C 1
ATOM 4626 O O . PRO B 1 248 ? 22.525 -6.216 10.566 1.00 8.74 248 PRO B O 1
ATOM 4630 N N . ILE B 1 249 ? 21.837 -4.095 10.212 1.00 8.17 249 ILE B N 1
ATOM 4631 C CA . ILE B 1 249 ? 20.515 -4.435 9.704 1.00 7.46 249 ILE B CA 1
ATOM 4632 C C . ILE B 1 249 ? 20.310 -3.986 8.256 1.00 7.20 249 ILE B C 1
ATOM 4633 O O . ILE B 1 249 ? 20.648 -2.856 7.884 1.00 7.41 249 ILE B O 1
ATOM 4638 N N . TYR B 1 250 ? 19.752 -4.895 7.460 1.00 6.39 250 TYR B N 1
ATOM 4639 C CA . TYR B 1 250 ? 19.355 -4.667 6.067 1.00 7.66 250 TYR B CA 1
ATOM 4640 C C . TYR B 1 250 ? 17.886 -5.017 5.946 1.00 6.52 250 TYR B C 1
ATOM 4641 O O . TYR B 1 250 ? 17.504 -6.166 6.188 1.00 6.93 250 TYR B O 1
ATOM 4650 N N . ILE B 1 251 ? 17.056 -4.046 5.582 1.00 6.35 251 ILE B N 1
ATOM 4651 C CA . ILE B 1 251 ? 15.661 -4.348 5.295 1.00 7.10 251 ILE B CA 1
ATOM 4652 C C . ILE B 1 251 ? 15.595 -4.758 3.826 1.00 6.53 251 ILE B C 1
ATOM 4653 O O . ILE B 1 251 ? 15.428 -3.921 2.935 1.00 7.60 251 ILE B O 1
ATOM 4658 N N . GLY B 1 252 ? 15.766 -6.051 3.579 1.00 6.70 252 GLY B N 1
ATOM 4659 C CA . GLY B 1 252 ? 16.013 -6.540 2.236 1.00 6.97 252 GLY B CA 1
ATOM 4660 C C . GLY B 1 252 ? 14.797 -6.553 1.332 1.00 6.33 252 GLY B C 1
ATOM 4661 O O . GLY B 1 252 ? 14.932 -6.704 0.119 1.00 6.57 252 GLY B O 1
ATOM 4662 N N . GLU B 1 253 ? 13.610 -6.434 1.924 1.00 6.38 253 GLU B N 1
ATOM 4663 C CA . GLU B 1 253 ? 12.360 -6.267 1.178 1.00 6.30 253 GLU B CA 1
ATOM 4664 C C . GLU B 1 253 ? 11.423 -5.409 1.991 1.00 6.85 253 GLU B C 1
ATOM 4665 O O . GLU B 1 253 ? 11.295 -5.600 3.198 1.00 7.51 253 GLU B O 1
ATOM 4671 N N . PHE B 1 254 ? 10.748 -4.485 1.316 1.00 6.86 254 PHE B N 1
ATOM 4672 C CA . PHE B 1 254 ? 9.622 -3.747 1.886 1.00 5.88 254 PHE B CA 1
ATOM 4673 C C . PHE B 1 254 ? 8.856 -3.177 0.705 1.00 6.13 254 PHE B C 1
ATOM 4674 O O . PHE B 1 254 ? 9.457 -2.803 -0.303 1.00 6.38 254 PHE B O 1
ATOM 4682 N N . GLY B 1 255 ? 7.533 -3.135 0.806 1.00 6.17 255 GLY B N 1
ATOM 4683 C CA . GLY B 1 255 ? 6.726 -2.589 -0.267 1.00 7.21 255 GLY B CA 1
ATOM 4684 C C . GLY B 1 255 ? 5.265 -2.894 -0.053 1.00 6.47 255 GLY B C 1
ATOM 4685 O O . GLY B 1 255 ? 4.919 -3.782 0.728 1.00 7.17 255 GLY B O 1
ATOM 4686 N N . ALA B 1 256 ? 4.410 -2.152 -0.748 1.00 6.18 256 ALA B N 1
ATOM 4687 C CA . ALA B 1 256 ? 2.970 -2.359 -0.684 1.00 6.44 256 ALA B CA 1
ATOM 4688 C C . ALA B 1 256 ? 2.466 -2.713 -2.069 1.00 5.98 256 ALA B C 1
ATOM 4689 O O . ALA B 1 256 ? 2.842 -2.090 -3.062 1.00 6.92 256 ALA B O 1
ATOM 4691 N N . TYR B 1 257 ? 1.610 -3.722 -2.127 1.00 6.45 257 TYR B N 1
ATOM 4692 C CA . TYR B 1 257 ? 1.097 -4.240 -3.385 1.00 6.91 257 TYR B CA 1
ATOM 4693 C C . TYR B 1 257 ? 0.232 -3.203 -4.104 1.00 6.89 257 TYR B C 1
ATOM 4694 O O . TYR B 1 257 ? -0.389 -2.352 -3.473 1.00 7.64 257 TYR B O 1
ATOM 4703 N N . ARG B 1 258 ? 0.194 -3.282 -5.429 1.00 7.34 258 ARG B N 1
ATOM 4704 C CA . ARG B 1 258 ? -0.507 -2.283 -6.238 1.00 8.11 258 ARG B CA 1
ATOM 4705 C C . ARG B 1 258 ? -2.023 -2.227 -6.014 1.00 8.11 258 ARG B C 1
ATOM 4706 O O . ARG B 1 258 ? -2.656 -1.253 -6.410 1.00 9.60 258 ARG B O 1
ATOM 4714 N N . LYS B 1 259 ? -2.627 -3.238 -5.433 1.00 6.80 259 LYS B N 1
ATOM 4715 C CA . LYS B 1 259 ? -4.060 -3.138 -5.083 1.00 7.77 259 LYS B CA 1
ATOM 4716 C C . LYS B 1 259 ? -4.355 -2.208 -3.938 1.00 9.15 259 LYS B C 1
ATOM 4717 O O . LYS B 1 259 ? -5.440 -1.837 -3.750 1.00 9.12 259 LYS B O 1
ATOM 4723 N N . ALA B 1 260 ? -3.311 -1.870 -3.149 1.00 7.54 260 ALA B N 1
ATOM 4724 C CA . ALA B 1 260 ? -3.491 -0.912 -2.080 1.00 8.92 260 ALA B CA 1
ATOM 4725 C C . ALA B 1 260 ? -3.668 0.486 -2.650 1.00 7.81 260 ALA B C 1
ATOM 4726 O O . ALA B 1 260 ? -3.078 0.846 -3.662 1.00 8.50 260 ALA B O 1
ATOM 4728 N N . ASP B 1 261 ? -4.518 1.252 -1.987 1.00 8.71 261 ASP B N 1
ATOM 4729 C CA . ASP B 1 261 ? -4.695 2.671 -2.241 1.00 10.40 261 ASP B CA 1
ATOM 4730 C C . ASP B 1 261 ? -3.360 3.367 -2.526 1.00 9.23 261 ASP B C 1
ATOM 4731 O O . ASP B 1 261 ? -2.454 3.329 -1.705 1.00 9.19 261 ASP B O 1
ATOM 4736 N N . LEU B 1 262 ? -3.242 4.019 -3.677 1.00 9.16 262 LEU B N 1
ATOM 4737 C CA . LEU B 1 262 ? -1.953 4.569 -4.093 1.00 10.16 262 LEU B CA 1
ATOM 4738 C C . LEU B 1 262 ? -1.415 5.622 -3.127 1.00 9.44 262 LEU B C 1
ATOM 4739 O O . LEU B 1 262 ? -0.235 5.612 -2.771 1.00 10.39 262 LEU B O 1
ATOM 4744 N N . GLU B 1 263 ? -2.275 6.540 -2.705 1.00 9.30 263 GLU B N 1
ATOM 4745 C CA . GLU B 1 263 ? -1.862 7.551 -1.745 1.00 9.39 263 GLU B CA 1
ATOM 4746 C C . GLU B 1 263 ? -1.299 6.897 -0.482 1.00 8.46 263 GLU B C 1
ATOM 4747 O O . GLU B 1 263 ? -0.271 7.327 0.044 1.00 10.39 263 GLU B O 1
ATOM 4753 N N . SER B 1 264 ? -1.980 5.865 0.011 1.00 9.02 264 SER B N 1
ATOM 4754 C CA . SER B 1 264 ? -1.493 5.120 1.171 1.00 9.33 264 SER B CA 1
ATOM 4755 C C . SER B 1 264 ? -0.153 4.443 0.892 1.00 8.35 264 SER B C 1
ATOM 4756 O O . SER B 1 264 ? 0.713 4.416 1.762 1.00 8.89 264 SER B O 1
ATOM 4759 N N . ARG B 1 265 ? 0.006 3.879 -0.301 1.00 8.88 265 ARG B N 1
ATOM 4760 C CA . ARG B 1 265 ? 1.274 3.241 -0.658 1.00 7.92 265 ARG B CA 1
ATOM 4761 C C . ARG B 1 265 ? 2.416 4.238 -0.587 1.00 9.76 265 ARG B C 1
ATOM 4762 O O . ARG B 1 265 ? 3.499 3.919 -0.086 1.00 9.31 265 ARG B O 1
ATOM 4770 N N . ILE B 1 266 ? 2.183 5.443 -1.100 1.00 9.17 266 ILE B N 1
ATOM 4771 C CA . ILE B 1 266 ? 3.208 6.474 -1.104 1.00 9.16 266 ILE B CA 1
ATOM 4772 C C . ILE B 1 266 ? 3.533 6.918 0.314 1.00 10.04 266 ILE B C 1
ATOM 4773 O O . ILE B 1 266 ? 4.697 7.071 0.665 1.00 10.54 266 ILE B O 1
ATOM 4778 N N . LYS B 1 267 ? 2.511 7.103 1.139 1.00 8.99 267 LYS B N 1
ATOM 4779 C CA . LYS B 1 267 ? 2.731 7.509 2.521 1.00 9.49 267 LYS B CA 1
ATOM 4780 C C . LYS B 1 267 ? 3.522 6.447 3.281 1.00 8.65 267 LYS B C 1
ATOM 4781 O O . LYS B 1 267 ? 4.471 6.760 3.990 1.00 9.05 267 LYS B O 1
ATOM 4787 N N . TRP B 1 268 ? 3.111 5.192 3.143 1.00 8.22 268 TRP B N 1
ATOM 4788 C CA . TRP B 1 268 ? 3.769 4.090 3.837 1.00 7.71 268 TRP B CA 1
ATOM 4789 C C . TRP B 1 268 ? 5.220 3.940 3.385 1.00 7.11 268 TRP B C 1
ATOM 4790 O O . TRP B 1 268 ? 6.135 3.825 4.199 1.00 8.55 268 TRP B O 1
ATOM 4801 N N . THR B 1 269 ? 5.425 3.948 2.076 1.00 7.19 269 THR B N 1
ATOM 4802 C CA . THR B 1 269 ? 6.755 3.741 1.523 1.00 8.02 269 THR B CA 1
ATOM 4803 C C . THR B 1 269 ? 7.698 4.877 1.929 1.00 8.17 269 THR B C 1
ATOM 4804 O O . THR B 1 269 ? 8.838 4.644 2.343 1.00 8.93 269 THR B O 1
ATOM 4808 N N . SER B 1 270 ? 7.216 6.112 1.824 1.00 8.50 270 SER B N 1
ATOM 4809 C CA . SER B 1 270 ? 8.015 7.274 2.204 1.00 10.43 270 SER B CA 1
ATOM 4810 C C . SER B 1 270 ? 8.396 7.240 3.679 1.00 10.09 270 SER B C 1
ATOM 4811 O O . SER B 1 270 ? 9.535 7.538 4.047 1.00 10.13 270 SER B O 1
ATOM 4814 N N . PHE B 1 271 ? 7.426 6.894 4.518 1.00 8.54 271 PHE B N 1
ATOM 4815 C CA . PHE B 1 271 ? 7.619 6.848 5.956 1.00 9.17 271 PHE B CA 1
ATOM 4816 C C . PHE B 1 271 ? 8.624 5.773 6.350 1.00 8.71 271 PHE B C 1
ATOM 4817 O O . PHE B 1 271 ? 9.564 6.033 7.103 1.00 9.08 271 PHE B O 1
ATOM 4825 N N . VAL B 1 272 ? 8.430 4.561 5.842 1.00 8.70 272 VAL B N 1
ATOM 4826 C CA . VAL B 1 272 ? 9.347 3.490 6.210 1.00 8.02 272 VAL B CA 1
ATOM 4827 C C . VAL B 1 272 ?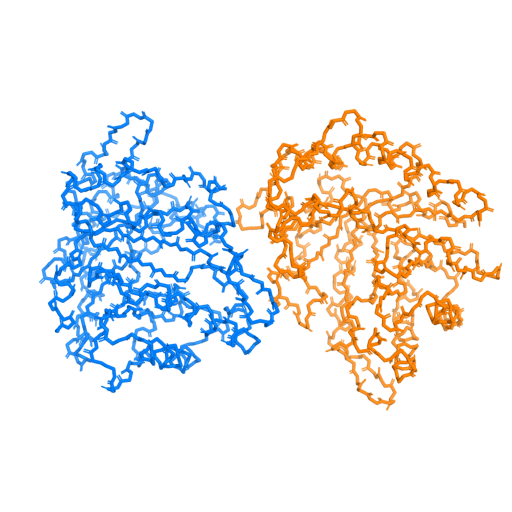 10.779 3.793 5.772 1.00 8.26 272 VAL B C 1
ATOM 4828 O O . VAL B 1 272 ? 11.712 3.549 6.528 1.00 8.92 272 VAL B O 1
ATOM 4832 N N . VAL B 1 273 ? 10.954 4.363 4.583 1.00 8.38 273 VAL B N 1
ATOM 4833 C CA . VAL B 1 273 ? 12.300 4.704 4.117 1.00 9.88 273 VAL B CA 1
ATOM 4834 C C . VAL B 1 273 ? 12.979 5.724 5.035 1.00 9.01 273 VAL B C 1
ATOM 4835 O O . VAL B 1 273 ? 14.141 5.564 5.412 1.00 9.70 273 VAL B O 1
ATOM 4839 N N . ARG B 1 274 ? 12.244 6.766 5.408 1.00 9.47 274 ARG B N 1
ATOM 4840 C CA . ARG B 1 274 ? 12.771 7.783 6.310 1.00 10.30 274 ARG B CA 1
ATOM 4841 C C . ARG B 1 274 ? 13.163 7.159 7.645 1.00 8.92 274 ARG B C 1
ATOM 4842 O O . ARG B 1 274 ? 14.207 7.480 8.218 1.00 9.90 274 ARG B O 1
ATOM 4850 N N . GLU B 1 275 ? 12.332 6.250 8.141 1.00 9.94 275 GLU B N 1
ATOM 4851 C CA . GLU B 1 275 ? 12.587 5.647 9.442 1.00 9.14 275 GLU B CA 1
ATOM 4852 C C . GLU B 1 275 ? 13.743 4.640 9.415 1.00 9.84 275 GLU B C 1
ATOM 4853 O O . GLU B 1 275 ? 14.485 4.522 10.384 1.00 11.34 275 GLU B O 1
ATOM 4859 N N . MET B 1 276 ? 13.902 3.927 8.306 1.00 8.23 276 MET B N 1
ATOM 4860 C CA . MET B 1 276 ? 15.043 3.030 8.145 1.00 9.32 276 MET B CA 1
ATOM 4861 C C . MET B 1 276 ? 16.338 3.819 8.053 1.00 10.50 276 MET B C 1
ATOM 4862 O O . MET B 1 276 ? 17.336 3.461 8.680 1.00 11.43 276 MET B O 1
ATOM 4867 N N . GLU B 1 277 ? 16.313 4.900 7.280 1.00 10.75 277 GLU B N 1
ATOM 4868 C CA . GLU B 1 277 ? 17.485 5.749 7.091 1.00 15.59 277 GLU B CA 1
ATOM 4869 C C . GLU B 1 277 ? 17.950 6.367 8.407 1.00 14.26 277 GLU B C 1
ATOM 4870 O O . GLU B 1 277 ? 19.147 6.462 8.677 1.00 15.88 277 GLU B O 1
ATOM 4876 N N . LYS B 1 278 ? 16.994 6.801 9.220 1.00 11.80 278 LYS B N 1
ATOM 4877 C CA . LYS B 1 278 ? 17.284 7.385 10.520 1.00 14.38 278 LYS B CA 1
ATOM 4878 C C . LYS B 1 278 ? 18.065 6.417 11.398 1.00 12.96 278 LYS B C 1
ATOM 4879 O O . LYS B 1 278 ? 18.858 6.825 12.247 1.00 14.61 278 LYS B O 1
ATOM 4885 N N . ARG B 1 279 ? 17.823 5.128 11.197 1.00 11.94 279 ARG B N 1
ATOM 4886 C CA . ARG B 1 279 ? 18.447 4.094 12.010 1.00 11.69 279 ARG B CA 1
ATOM 4887 C C . ARG B 1 279 ? 19.689 3.499 11.336 1.00 11.94 279 ARG B C 1
ATOM 4888 O O . ARG B 1 279 ? 20.294 2.559 11.846 1.00 13.60 279 ARG B O 1
ATOM 4896 N N . ARG B 1 280 ? 20.057 4.069 10.191 1.00 11.41 280 ARG B N 1
ATOM 4897 C CA . ARG B 1 280 ? 21.275 3.703 9.459 1.00 12.91 280 ARG B CA 1
ATOM 4898 C C . ARG B 1 280 ? 21.230 2.305 8.865 1.00 12.95 280 ARG B C 1
ATOM 4899 O O . ARG B 1 280 ? 22.262 1.665 8.662 1.00 14.93 280 ARG B O 1
ATOM 4907 N N . TRP B 1 281 ? 20.027 1.842 8.567 1.00 11.18 281 TRP B N 1
ATOM 4908 C CA . TRP B 1 281 ? 19.850 0.537 7.965 1.00 10.08 281 TRP B CA 1
ATOM 4909 C C . TRP B 1 281 ? 19.968 0.656 6.458 1.00 9.46 281 TRP B C 1
ATOM 4910 O O . TRP B 1 281 ? 19.568 1.660 5.873 1.00 12.21 281 TRP B O 1
ATOM 4921 N N . SER B 1 282 ? 20.514 -0.375 5.832 1.00 8.52 282 SER B N 1
ATOM 4922 C CA . SER B 1 282 ? 20.397 -0.533 4.391 1.00 7.99 282 SER B CA 1
ATOM 4923 C C . SER B 1 282 ? 18.996 -1.061 4.083 1.00 7.20 282 SER B C 1
ATOM 4924 O O . SER B 1 282 ? 18.299 -1.558 4.974 1.00 7.38 282 SER B O 1
ATOM 4927 N N . LEU B 1 283 ? 18.583 -0.981 2.823 1.00 6.96 283 LEU B N 1
ATOM 4928 C CA . LEU B 1 283 ? 17.193 -1.263 2.490 1.00 6.24 283 LEU B CA 1
ATOM 4929 C C . LEU B 1 283 ? 17.041 -1.521 1.003 1.00 6.44 283 LEU B C 1
ATOM 4930 O O . LEU B 1 283 ? 17.771 -0.937 0.198 1.00 7.62 283 LEU B O 1
ATOM 4935 N N . ALA B 1 284 ? 16.119 -2.412 0.648 1.00 6.86 284 ALA B N 1
ATOM 4936 C CA . ALA B 1 284 ? 15.823 -2.683 -0.758 1.00 6.82 284 ALA B CA 1
ATOM 4937 C C . ALA B 1 284 ? 14.326 -2.824 -0.977 1.00 6.82 284 ALA B C 1
ATOM 4938 O O . ALA B 1 284 ? 13.662 -3.658 -0.369 1.00 6.88 284 ALA B O 1
ATOM 4940 N N . TYR B 1 285 ? 13.801 -1.995 -1.867 1.00 6.72 285 TYR B N 1
ATOM 4941 C CA . TYR B 1 285 ? 12.380 -1.988 -2.178 1.00 6.63 285 TYR B CA 1
ATOM 4942 C C . TYR B 1 285 ? 11.964 -3.252 -2.917 1.00 6.06 285 TYR B C 1
ATOM 4943 O O . TYR B 1 285 ? 12.686 -3.750 -3.779 1.00 6.50 285 TYR B O 1
ATOM 4952 N N . TRP B 1 286 ? 10.799 -3.784 -2.560 1.00 5.82 286 TRP B N 1
ATOM 4953 C CA . TRP B 1 286 ? 10.178 -4.863 -3.305 1.00 6.42 286 TRP B CA 1
ATOM 4954 C C . TRP B 1 286 ? 9.040 -4.235 -4.111 1.00 6.38 286 TRP B C 1
ATOM 4955 O O . TRP B 1 286 ? 8.052 -3.815 -3.517 1.00 6.61 286 TRP B O 1
ATOM 4966 N N . GLU B 1 287 ? 9.142 -4.129 -5.440 1.00 6.52 287 GLU B N 1
ATOM 4967 C CA . GLU B 1 287 ? 10.302 -4.479 -6.258 1.00 6.74 287 GLU B CA 1
ATOM 4968 C C . GLU B 1 287 ? 10.299 -3.595 -7.511 1.00 8.27 287 GLU B C 1
ATOM 4969 O O . GLU B 1 287 ? 9.472 -2.685 -7.639 1.00 9.11 287 GLU B O 1
ATOM 4975 N N . PHE B 1 288 ? 11.202 -3.874 -8.443 1.00 6.95 288 PHE B N 1
ATOM 4976 C CA . PHE B 1 288 ? 11.455 -2.989 -9.583 1.00 8.01 288 PHE B CA 1
ATOM 4977 C C . PHE B 1 288 ? 10.260 -2.770 -10.524 1.00 8.98 288 PHE B C 1
ATOM 4978 O O . PHE B 1 288 ? 9.823 -1.633 -10.709 1.00 8.43 288 PHE B O 1
ATOM 4986 N N . CYS B 1 289 ? 9.738 -3.837 -11.121 1.00 7.86 289 CYS B N 1
ATOM 4987 C CA . CYS B 1 289 ? 8.829 -3.661 -12.256 1.00 8.57 289 CYS B CA 1
ATOM 4988 C C . CYS B 1 289 ? 7.656 -4.639 -12.353 1.00 11.37 289 CYS B C 1
ATOM 4989 O O . CYS B 1 289 ? 7.050 -4.775 -13.419 1.00 12.20 289 CYS B O 1
ATOM 4992 N N . SER B 1 290 ? 7.318 -5.313 -11.262 1.00 9.21 290 SER B N 1
ATOM 4993 C CA . SER B 1 290 ? 6.215 -6.270 -11.284 1.00 8.85 290 SER B CA 1
ATOM 4994 C C . SER B 1 290 ? 5.003 -5.741 -10.494 1.00 9.17 290 SER B C 1
ATOM 4995 O O . SER B 1 290 ? 4.668 -4.560 -10.594 1.00 9.32 290 SER B O 1
ATOM 4998 N N . GLY B 1 291 ? 4.344 -6.603 -9.730 1.00 8.05 291 GLY B N 1
ATOM 4999 C CA . GLY B 1 291 ? 3.119 -6.222 -9.045 1.00 9.91 291 GLY B CA 1
ATOM 5000 C C . GLY B 1 291 ? 3.255 -5.179 -7.950 1.00 8.70 291 GLY B C 1
ATOM 5001 O O . GLY B 1 291 ? 2.259 -4.561 -7.557 1.00 9.29 291 GLY B O 1
ATOM 5002 N N . PHE B 1 292 ? 4.466 -5.002 -7.423 1.00 8.62 292 PHE B N 1
ATOM 5003 C CA . PHE B 1 292 ? 4.747 -3.930 -6.469 1.00 8.25 292 PHE B CA 1
ATOM 5004 C C . PHE B 1 292 ? 5.582 -2.864 -7.181 1.00 7.78 292 PHE B C 1
ATOM 5005 O O . PHE B 1 292 ? 6.140 -1.972 -6.543 1.00 9.08 292 PHE B O 1
ATOM 5013 N N . GLY B 1 293 ? 5.693 -2.984 -8.501 1.00 9.33 293 GLY B N 1
ATOM 5014 C CA . GLY B 1 293 ? 6.697 -2.258 -9.262 1.00 9.29 293 GLY B CA 1
ATOM 5015 C C . GLY B 1 293 ? 6.597 -0.751 -9.260 1.00 11.06 293 GLY B C 1
ATOM 5016 O O . GLY B 1 293 ? 5.514 -0.179 -9.157 1.00 11.54 293 GLY B O 1
ATOM 5017 N N . VAL B 1 294 ? 7.746 -0.103 -9.392 1.00 9.98 294 VAL B N 1
ATOM 5018 C CA . VAL B 1 294 ? 7.801 1.350 -9.485 1.00 11.14 294 VAL B CA 1
ATOM 5019 C C . VAL B 1 294 ? 8.253 1.798 -10.873 1.00 10.66 294 VAL B C 1
ATOM 5020 O O . VAL B 1 294 ? 8.217 2.987 -11.191 1.00 12.76 294 VAL B O 1
ATOM 5024 N N . TYR B 1 295 ? 8.662 0.842 -11.701 1.00 10.82 295 TYR B N 1
ATOM 5025 C CA . TYR B 1 295 ? 9.070 1.130 -13.071 1.00 10.58 295 TYR B CA 1
ATOM 5026 C C . TYR B 1 295 ? 8.254 0.292 -14.046 1.00 12.05 295 TYR B C 1
ATOM 5027 O O . TYR B 1 295 ? 8.032 -0.895 -13.825 1.00 12.71 295 TYR B O 1
ATOM 5036 N N . ASP B 1 296 ? 7.801 0.920 -15.125 1.00 12.90 296 ASP B N 1
ATOM 5037 C CA . ASP B 1 296 ? 7.013 0.235 -16.142 1.00 13.41 296 ASP B CA 1
ATOM 5038 C C . ASP B 1 296 ? 7.925 -0.026 -17.332 1.00 14.71 296 ASP B C 1
ATOM 5039 O O . ASP B 1 296 ? 8.322 0.905 -18.021 1.00 14.41 296 ASP B O 1
ATOM 5044 N N . THR B 1 297 ? 8.275 -1.289 -17.556 1.00 14.08 297 THR B N 1
ATOM 5045 C CA . THR B 1 297 ? 9.269 -1.636 -18.570 1.00 13.83 297 THR B CA 1
ATOM 5046 C C . THR B 1 297 ? 8.742 -1.460 -19.982 1.00 17.52 297 THR B C 1
ATOM 5047 O O . THR B 1 297 ? 9.507 -1.209 -20.911 1.00 20.00 297 THR B O 1
ATOM 5051 N N . LEU B 1 298 ? 7.432 -1.607 -20.132 1.00 18.74 298 LEU B N 1
ATOM 5052 C CA . LEU B 1 298 ? 6.785 -1.533 -21.431 1.00 23.35 298 LEU B CA 1
ATOM 5053 C C . LEU B 1 298 ? 6.637 -0.081 -21.860 1.00 20.72 298 LEU B C 1
ATOM 5054 O O . LEU B 1 298 ? 6.976 0.281 -22.988 1.00 22.94 298 LEU B O 1
ATOM 5059 N N . ARG B 1 299 ? 6.137 0.750 -20.949 1.00 19.14 299 ARG B N 1
ATOM 5060 C CA . ARG B 1 299 ? 5.887 2.159 -21.244 1.00 18.58 299 ARG B CA 1
ATOM 5061 C C . ARG B 1 299 ? 7.095 3.017 -20.896 1.00 19.87 299 ARG B C 1
ATOM 5062 O O . ARG B 1 299 ? 7.117 4.219 -21.174 1.00 22.21 299 ARG B O 1
ATOM 5070 N N . LYS B 1 300 ? 8.094 2.383 -20.284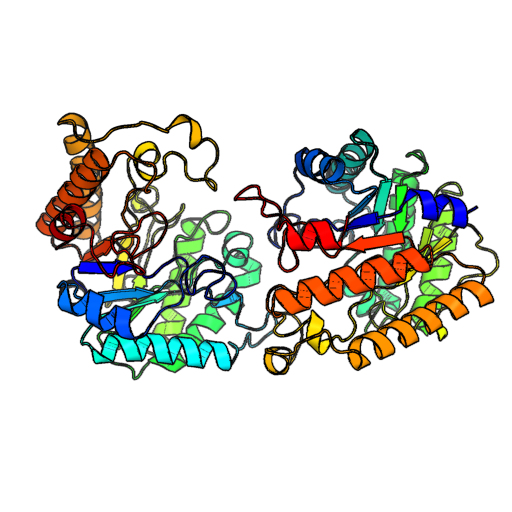 1.00 20.27 300 LYS B N 1
ATOM 5071 C CA . LYS B 1 300 ? 9.376 3.018 -19.985 1.00 18.84 300 LYS B CA 1
ATOM 5072 C C . LYS B 1 300 ? 9.253 4.257 -19.107 1.00 21.13 300 LYS B C 1
ATOM 5073 O O . LYS B 1 300 ? 9.785 5.319 -19.431 1.00 23.79 300 LYS B O 1
ATOM 5079 N N . THR B 1 301 ? 8.558 4.121 -17.986 1.00 23.48 301 THR B N 1
ATOM 5080 C CA . THR B 1 301 ? 8.388 5.243 -17.078 1.00 26.54 301 THR B CA 1
ATOM 5081 C C . THR B 1 301 ? 8.448 4.791 -15.629 1.00 20.41 301 THR B C 1
ATOM 5082 O O . THR B 1 301 ? 8.039 3.677 -15.301 1.00 18.29 301 THR B O 1
ATOM 5086 N N . TRP B 1 302 ? 8.977 5.657 -14.771 1.00 17.49 302 TRP B N 1
ATOM 5087 C CA . TRP B 1 302 ? 8.905 5.450 -13.332 1.00 15.39 302 TRP B CA 1
ATOM 5088 C C . TRP B 1 302 ? 7.607 6.040 -12.799 1.00 17.62 302 TRP B C 1
ATOM 5089 O O . TRP B 1 302 ? 7.083 7.013 -13.345 1.00 18.75 302 TRP B O 1
ATOM 5100 N N . ASN B 1 303 ? 7.092 5.449 -11.730 1.00 16.10 303 ASN B N 1
ATOM 5101 C CA . ASN B 1 303 ? 6.091 6.104 -10.911 1.00 14.67 303 ASN B CA 1
ATOM 5102 C C . ASN B 1 303 ? 6.827 7.165 -10.110 1.00 14.99 303 ASN B C 1
ATOM 5103 O O . ASN B 1 303 ? 7.536 6.854 -9.153 1.00 14.79 303 ASN B O 1
ATOM 5108 N N . LYS B 1 304 ? 6.691 8.421 -10.524 1.00 15.84 304 LYS B N 1
ATOM 5109 C CA . LYS B 1 304 ? 7.489 9.502 -9.951 1.00 15.57 304 LYS B CA 1
ATOM 5110 C C . LYS B 1 304 ? 7.345 9.627 -8.439 1.00 13.39 304 LYS B C 1
ATOM 5111 O O . LYS B 1 304 ? 8.338 9.778 -7.723 1.00 13.03 304 LYS B O 1
ATOM 5117 N N . ASP B 1 305 ? 6.111 9.576 -7.953 1.00 14.62 305 ASP B N 1
ATOM 5118 C CA . ASP B 1 305 ? 5.878 9.738 -6.525 1.00 14.78 305 ASP B CA 1
ATOM 5119 C C . ASP B 1 305 ? 6.454 8.581 -5.713 1.00 13.41 305 ASP B C 1
ATOM 5120 O O . ASP B 1 305 ? 7.006 8.792 -4.638 1.00 13.13 305 ASP B O 1
ATOM 5125 N N . LEU B 1 306 ? 6.325 7.361 -6.223 1.00 12.86 306 LEU B N 1
ATOM 5126 C CA . LEU B 1 306 ? 6.883 6.212 -5.514 1.00 13.30 306 LEU B CA 1
ATOM 5127 C C . LEU B 1 306 ? 8.405 6.204 -5.570 1.00 12.62 306 LEU B C 1
ATOM 5128 O O . LEU B 1 306 ? 9.067 5.842 -4.597 1.00 13.42 306 LEU B O 1
ATOM 5133 N N . LEU B 1 307 ? 8.969 6.607 -6.701 1.00 11.85 307 LEU B N 1
ATOM 5134 C CA . LEU B 1 307 ? 10.421 6.689 -6.797 1.00 13.18 307 LEU B CA 1
ATOM 5135 C C . LEU B 1 307 ? 10.948 7.734 -5.819 1.00 13.37 307 LEU B C 1
ATOM 5136 O O . LEU B 1 307 ? 11.964 7.517 -5.159 1.00 14.02 307 LEU B O 1
ATOM 5141 N N . GLU B 1 308 ? 10.250 8.861 -5.709 1.00 12.96 308 GLU B N 1
ATOM 5142 C CA . GLU B 1 308 ? 10.664 9.902 -4.777 1.00 14.85 308 GLU B CA 1
ATOM 5143 C C . GLU B 1 308 ? 10.627 9.399 -3.337 1.00 13.63 308 GLU B C 1
ATOM 5144 O O . GLU B 1 308 ? 11.490 9.742 -2.531 1.00 15.20 308 GLU B O 1
ATOM 5150 N N . ALA B 1 309 ? 9.620 8.592 -3.018 1.00 12.64 309 ALA B N 1
ATOM 5151 C CA . ALA B 1 309 ? 9.523 7.969 -1.703 1.00 12.88 309 ALA B CA 1
ATOM 5152 C C . ALA B 1 309 ? 10.770 7.140 -1.386 1.00 11.06 309 ALA B C 1
ATOM 5153 O O . ALA B 1 309 ? 11.198 7.064 -0.234 1.00 13.23 309 ALA B O 1
ATOM 5155 N N . LEU B 1 310 ? 11.353 6.527 -2.412 1.00 11.15 310 LEU B N 1
ATOM 5156 C CA . LEU B 1 310 ? 12.517 5.662 -2.232 1.00 12.10 310 LEU B CA 1
ATOM 5157 C C . LEU B 1 310 ? 13.833 6.437 -2.227 1.00 11.60 310 LEU B C 1
ATOM 5158 O O . LEU B 1 310 ? 14.734 6.134 -1.446 1.00 14.03 310 LEU B O 1
ATOM 5163 N N . ILE B 1 311 ? 13.925 7.414 -3.125 1.00 12.88 311 ILE B N 1
ATOM 5164 C CA . ILE B 1 311 ? 15.148 8.177 -3.360 1.00 19.03 311 ILE B CA 1
ATOM 5165 C C . ILE B 1 311 ? 16.347 7.272 -3.632 1.00 34.31 311 ILE B C 1
ATOM 5166 O O . ILE B 1 311 ? 16.433 6.650 -4.696 1.00 38.23 311 ILE B O 1
#

Solvent-accessible surface area: 26106 Å² total; per-residue (Å²): 122,24,105,81,44,8,137,73,0,18,51,0,0,0,0,1,33,0,1,1,0,13,29,48,28,82,66,65,8,76,4,110,77,69,7,3,51,29,0,82,149,28,54,3,38,0,0,0,0,0,0,29,0,8,6,17,0,14,50,66,94,79,40,124,9,2,104,143,19,15,144,52,0,27,107,2,0,68,6,0,33,160,34,54,2,3,0,0,1,1,0,6,54,0,66,61,0,1,51,39,17,152,128,30,69,102,16,0,15,19,0,1,110,35,0,0,52,97,0,82,129,48,69,104,46,0,0,0,2,0,1,13,13,0,16,53,86,1,44,23,133,107,2,26,114,12,0,45,58,0,0,111,33,1,19,92,43,3,157,128,0,0,0,0,0,4,0,2,66,171,3,17,33,70,2,0,122,98,12,60,18,19,175,109,3,148,29,0,0,0,2,0,16,2,29,41,27,85,82,0,0,17,0,6,0,78,82,30,171,40,5,116,160,50,94,52,98,155,10,20,51,93,107,39,56,137,102,2,55,101,21,0,66,83,0,49,96,16,11,141,153,60,165,25,3,2,0,0,0,13,0,0,0,10,132,69,3,56,85,99,5,15,31,95,0,1,22,13,0,3,123,8,1,61,147,40,198,13,2,1,0,1,28,1,0,26,38,17,8,18,3,15,65,51,161,173,124,46,33,47,138,82,1,35,116,9,0,102,110,20,94,103,50,9,144,87,0,23,46,0,0,0,0,0,33,0,1,1,0,46,85,47,14,22,88,54,10,81,6,104,75,80,6,2,60,32,0,84,154,27,50,3,45,0,0,0,0,0,0,10,0,9,60,19,10,97,63,154,101,99,34,86,2,46,86,174,13,14,140,58,0,27,98,2,0,56,3,0,33,163,45,57,2,3,0,0,0,1,0,5,58,0,104,85,0,10,101,56,14,112,124,38,52,111,19,0,19,22,0,1,126,39,0,0,71,90,0,78,119,39,59,85,35,0,0,0,1,0,1,12,12,0,45,56,80,1,42,24,134,65,2,33,86,6,0,60,58,0,0,106,36,0,24,91,50,5,160,79,0,0,0,0,0,5,0,2,64,173,3,17,29,65,1,0,102,108,17,63,13,12,166,104,5,136,31,0,0,0,2,0,12,3,30,42,40,82,67,0,0,13,2,0,0,20,123,24,142,29,0,38,161,51,35,36,94,125,9,20,50,101,101,42,60,117,99,2,56,112,30,0,73,64,0,47,104,25,10,147,171,53,157,22,2,2,0,0,0,12,0,0,1,5,74,22,4,53,95,115,5,13,34,97,0,1,24,19,0,4,132,15,0,81,128,32,202,10,2,2,0,1,25,0,0,24,29,11,6,22,2,18,45,61,99,81,146,71,37,51,144,96,0,30,117,10,1,108